Protein AF-0000000081168034 (afdb_homodimer)

pLDDT: mean 77.75, std 20.59, range [21.53, 97.94]

Radius of gyration: 24.47 Å; Cα contacts (8 Å, |Δi|>4): 764; chains: 2; bounding box: 61×68×54 Å

Secondary structure (DSSP, 8-state):
-HHHHHHHHHHHHHHHHHHHHHHHHHHHHTPPPTTTSPPPPBHHHHTS---TTHHHHHHHHHHHHHHHHHHHHHHBTTHHHHHHHHHHHHHHHHHHHHHHHHHBPPPPS-TT------TT--HHHHHHHHHHHHHTTT-GGGT-------SS-HHHHHHHHHHHHHHHHS-TT-HHHHHHHHHHHHHHHHHHHHTTSS-HHHHHHHHHHHHHHHHHHHHHHH-SSTTTS--HHHHHHSHHHHHHHS--TTS--S--S----BTTT--GGGGSTTTGGG--/-HHHHHHHHHHHHHHHHHHHHHHHHHHHHTPPPTTTSPPPPBHHHHTS---TTHHHHHHHHHHHHHHHHHHHHHHBTTHHHHHHHHHHHHHHHHHHHHHHHHHBPPPPS-TT------TT--HHHHHHHHHHHHHTTT-GGGT----S--SS-HHHHHHHHHHHHHHHHS-TT-HHHHHHHHHHHHHHHHHHHHTTSS-HHHHHHHHHHHHHHHHHHHHHHH-TTTTTS--HHHHHH-HHHHHHHS--TTS--S--S----BTTT--GGGGSHHHHTT--

InterPro domains:
  IPR025749 Sphingomyelin synthase-like domain [PF14360] (146-218)
  IPR045221 Sphingomyelin synthase-like [PTHR21290] (2-262)

Sequence (560 aa):
MEAVKLVVSLLYVVFAQLFMCFTAIVVTDRLPNRTKYQPLPDVVLDNTPYIPWGSDTAEICLVTLNFMAIMMAVFHKERSLLLRRFSVLAGNLAFLRSACIFVTSAPVADVNEICIVKPEDSFGYRLLRACRVLVRMGYTSMGSAQCGDYIFSGHTMIMTLCNLFLNEYTHKRMHVIRILGWILNFAGMLFLILGRSHYTVDVILGFYITVAMTNNYHLMARSESVLSKRKIYHYLIFPLMTLFVADNQECRVKDKKVQNNFDIFTNHKEKKCDEKILVCMEAVKLVVSLLYVVFAQLFMCFTAIVVTDRLPNRTKYQPLPDVVLDNTPYIPWGSDTAEICLVTLNFMAIMMAVFHKERSLLLRRFSVLAGNLAFLRSACIFVTSAPVADVNEICIVKPEDSFGYRLLRACRVLVRMGYTSMGSAQCGDYIFSGHTMIMTLCNLFLNEYTHKRMHVIRILGWILNFAGMLFLILGRSHYTVDVILGFYITVAMTNNYHLMARSESVLSKRKIYHYLIFPLMTLFVADNQECRVKDKKVQNNFDIFTNHKEKKCDEKILVC

Foldseek 3Di:
DLVVLLVVLQVLLLVLLLLLLLLLLQLLQVADDCVVAPADDAPDLVPAAADQCLLVLLVVLLVVLVVLLVVLLVFFPPNSVLSSLLSLLNSVLSNVLSVVLNPDFHHQQDPPDDGDHDNPDDPVVSSVLSVVCVVVVVRVVVVNDRTRSAAADPSLLSLLLSLVSCVQQAAPPPVVSNVSSVVSSVSSLVSCVSNRRYGNVRNVRSNVVNVVSSVVLVVCLQDPCVLVDPDCVVCVVPVSSCVSSVPPVPPDDDRSRRNNDGNVPPDPPPPPPVPPPPPD/DLVVLLVVLQVLLLVLLLLLLLLLLQLLQVADDCVVAPADDAPLLVPAAADQCLLVLLVVLLVVLVVLLVVLLVFFPPNSVLSSLLSLLNSLLSNVLSVVLNPDFHHQQDPPDDGDHDNPDDPVVSSVLSVVCVVVVVRVVVVNQRTRSAAADPSLLSLLLSLVSCVQQAAPPPVVSNVSSVVSSVSSLVSCVSNRRYGNVRNVRSNVVNVVSSVVLVVCLQDPCVLVDPPCVVCVVSVRRCVSSNPPVPPDDPPSRRNNDGNVPPDPPPVPPVPPPPPD

Nearest PDB structures (foldseek):
  8ijq-assembly1_A  TM=8.895E-01  e=1.870E-13  Homo sapiens
  6eig-assembly2_B-3  TM=1.629E-01  e=6.355E+00  Chlamydomonas reinhardtii
  8ijq-assembly1_A  TM=9.060E-01  e=1.535E-13  Homo sapiens
  6eig-assembly2_B-3  TM=1.971E-01  e=8.470E+00  Chlamydomonas reinhardtii

Organism: Pinctada imbricata (NCBI:txid66713)

Solvent-accessible surface area (backbone atoms only — not comparable to full-atom values): 29521 Å² total; per-residue (Å²): 112,68,64,59,51,35,50,52,25,49,52,46,21,52,50,23,45,40,50,26,35,34,41,35,51,56,36,25,39,60,53,73,56,63,88,58,35,57,52,61,59,29,57,64,60,74,72,44,74,81,34,87,64,18,45,58,50,16,48,51,31,39,53,51,42,48,49,52,33,50,54,52,40,70,43,29,71,60,30,64,59,52,50,28,54,48,21,47,50,53,16,52,52,25,47,53,35,33,55,29,24,60,32,28,45,44,54,51,57,34,87,84,60,72,64,76,64,58,70,81,56,51,72,67,54,44,48,52,50,14,51,52,32,52,74,54,67,56,37,46,90,73,72,39,44,73,37,30,58,40,47,36,28,61,68,36,29,52,31,43,47,30,35,51,48,40,58,70,53,46,40,87,85,50,52,65,61,39,53,51,34,52,52,36,39,51,49,20,50,51,21,27,36,36,31,28,70,40,53,62,38,18,43,51,47,13,42,48,54,41,49,43,52,52,49,38,51,53,46,53,63,57,33,76,63,57,76,68,56,80,54,61,63,59,40,68,78,30,47,73,49,53,65,64,58,55,52,73,74,72,73,75,83,62,78,68,62,77,73,49,47,35,69,83,66,62,62,86,74,73,67,65,74,67,63,68,78,61,74,118,113,66,64,59,51,34,51,51,24,49,51,46,23,53,50,23,47,40,50,26,33,35,41,36,51,55,36,24,38,60,54,73,56,63,90,59,36,56,51,62,59,29,56,63,60,74,73,44,74,81,35,89,64,17,43,59,50,17,49,52,31,37,52,51,42,48,49,52,35,50,54,53,40,73,42,29,72,59,31,65,58,52,50,30,54,48,21,47,51,54,16,53,51,26,47,52,36,34,55,29,23,60,33,28,45,46,55,51,57,36,87,83,61,72,63,77,64,59,70,81,58,49,71,69,54,45,49,51,50,15,52,52,31,52,75,53,66,57,36,48,91,72,73,39,44,73,38,32,59,40,48,37,27,62,68,39,28,52,32,43,48,30,34,52,49,40,58,69,53,46,39,86,84,49,52,66,61,38,52,50,34,51,51,36,40,52,49,20,50,51,20,27,36,37,32,27,70,41,54,63,38,17,43,52,48,13,42,49,54,41,51,42,52,53,49,39,51,53,47,53,62,58,33,76,64,57,76,69,55,80,53,61,65,61,40,66,76,32,52,72,48,53,64,66,58,56,52,71,75,70,74,76,84,63,79,67,61,77,74,50,47,36,70,83,67,63,62,86,76,72,67,64,72,67,63,68,77,59,75,117

Structure (mmCIF, N/CA/C/O backbone):
data_AF-0000000081168034-model_v1
#
loop_
_entity.id
_entity.type
_entity.pdbx_description
1 polymer 'Sphingomyelin synthase-like domain-containing protein'
#
loop_
_atom_site.group_PDB
_atom_site.id
_atom_site.type_symbol
_atom_site.label_atom_id
_atom_site.label_alt_id
_atom_site.label_comp_id
_atom_site.label_asym_id
_atom_site.la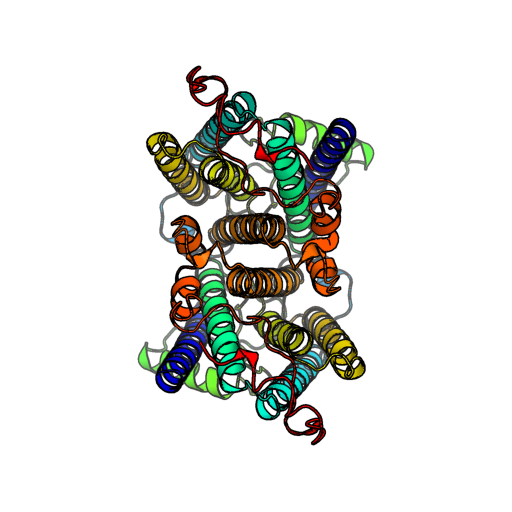bel_entity_id
_atom_site.label_seq_id
_atom_site.pdbx_PDB_ins_code
_atom_site.Cartn_x
_atom_site.Cartn_y
_atom_site.Cartn_z
_atom_site.occupancy
_atom_site.B_iso_or_equiv
_atom_site.auth_seq_id
_atom_site.auth_comp_id
_atom_site.auth_asym_id
_atom_site.auth_atom_id
_atom_site.pdbx_PDB_model_num
ATOM 1 N N . MET A 1 1 ? 18.094 13.625 26.203 1 65.38 1 MET A N 1
ATOM 2 C CA . MET A 1 1 ? 16.812 13.055 25.812 1 65.38 1 MET A CA 1
ATOM 3 C C . MET A 1 1 ? 16.766 12.773 24.312 1 65.38 1 MET A C 1
ATOM 5 O O . MET A 1 1 ? 16.359 11.688 23.891 1 65.38 1 MET A O 1
ATOM 9 N N . GLU A 1 2 ? 17.562 13.57 23.562 1 76.25 2 GLU A N 1
ATOM 10 C CA . GLU A 1 2 ? 17.609 13.391 22.109 1 76.25 2 GLU A CA 1
ATOM 11 C C . GLU A 1 2 ? 18.469 12.203 21.719 1 76.25 2 GLU A C 1
ATOM 13 O O . GLU A 1 2 ? 18.141 11.453 20.812 1 76.25 2 GLU A O 1
ATOM 18 N N . ALA A 1 3 ? 19.484 11.938 22.531 1 82.38 3 ALA A N 1
ATOM 19 C CA . ALA A 1 3 ? 20.391 10.82 22.25 1 82.38 3 ALA A CA 1
ATOM 20 C C . ALA A 1 3 ? 19.703 9.484 22.516 1 82.38 3 ALA A C 1
ATOM 22 O O . ALA A 1 3 ? 19.906 8.523 21.781 1 82.38 3 ALA A O 1
ATOM 23 N N . VAL A 1 4 ? 18.953 9.383 23.562 1 83.38 4 VAL A N 1
ATOM 24 C CA . VAL A 1 4 ? 18.25 8.148 23.891 1 83.38 4 VAL A CA 1
ATOM 25 C C . VAL A 1 4 ? 17.219 7.828 22.812 1 83.38 4 VAL A C 1
ATOM 27 O O . VAL A 1 4 ? 17.094 6.676 22.391 1 83.38 4 VAL A O 1
ATOM 30 N N . LYS A 1 5 ? 16.547 8.852 22.359 1 82.12 5 LYS A N 1
ATOM 31 C CA . LYS A 1 5 ? 15.578 8.656 21.281 1 82.12 5 LYS A CA 1
ATOM 32 C C . LYS A 1 5 ? 16.25 8.156 20.016 1 82.12 5 LYS A C 1
ATOM 34 O O . LYS A 1 5 ? 15.703 7.32 19.297 1 82.12 5 LYS A O 1
ATOM 39 N N . LEU A 1 6 ? 17.391 8.656 19.797 1 85.75 6 LEU A N 1
ATOM 40 C CA . LEU A 1 6 ? 18.141 8.227 18.609 1 85.75 6 LEU A CA 1
ATOM 41 C C . LEU A 1 6 ? 18.562 6.77 18.75 1 85.75 6 LEU A C 1
ATOM 43 O O . LEU A 1 6 ? 18.375 5.98 17.812 1 85.75 6 LEU A O 1
ATOM 47 N N . VAL A 1 7 ? 19.047 6.398 19.922 1 89.44 7 VAL A N 1
ATOM 48 C CA . VAL A 1 7 ? 19.5 5.035 20.141 1 89.44 7 VAL A CA 1
ATOM 49 C C . VAL A 1 7 ? 18.328 4.066 20.031 1 89.44 7 VAL A C 1
ATOM 51 O O . VAL A 1 7 ? 18.438 3.01 19.406 1 89.44 7 VAL A O 1
ATOM 54 N N . VAL A 1 8 ? 17.234 4.402 20.578 1 89.19 8 VAL A N 1
ATOM 55 C CA . VAL A 1 8 ? 16.047 3.551 20.547 1 89.19 8 VAL A CA 1
ATOM 56 C C . VAL A 1 8 ? 15.562 3.395 19.109 1 89.19 8 VAL A C 1
ATOM 58 O O . VAL A 1 8 ? 15.18 2.299 18.688 1 89.19 8 VAL A O 1
ATOM 61 N N . SER A 1 9 ? 15.562 4.484 18.359 1 89.38 9 SER A N 1
ATOM 62 C CA . SER A 1 9 ? 15.133 4.414 16.969 1 89.38 9 SER A CA 1
ATOM 63 C C . SER A 1 9 ? 16.078 3.545 16.141 1 89.38 9 SER A C 1
ATOM 65 O O . SER A 1 9 ? 15.633 2.812 15.25 1 89.38 9 SER A O 1
ATOM 67 N N . LEU A 1 10 ? 17.344 3.592 16.453 1 91.56 10 LEU A N 1
ATOM 68 C CA . LEU A 1 10 ? 18.328 2.777 15.734 1 91.56 10 LEU A CA 1
ATOM 69 C C . LEU A 1 10 ? 18.156 1.301 16.062 1 91.56 10 LEU A C 1
ATOM 71 O O . LEU A 1 10 ? 18.234 0.445 15.188 1 91.56 10 LEU A O 1
ATOM 75 N N . LEU A 1 11 ? 17.906 1.021 17.297 1 92.81 11 LEU A N 1
ATOM 76 C CA . LEU A 1 11 ? 17.641 -0.36 17.688 1 92.81 11 LEU A CA 1
ATOM 77 C C . LEU A 1 11 ? 16.359 -0.878 17.047 1 92.81 11 LEU A C 1
ATOM 79 O O . LEU A 1 11 ? 16.297 -2.041 16.641 1 92.81 11 LEU A O 1
ATOM 83 N N . TYR A 1 12 ? 15.406 -0.035 16.969 1 91.94 12 TYR A N 1
ATOM 84 C CA . TYR A 1 12 ? 14.133 -0.394 16.359 1 91.94 12 TYR A CA 1
ATOM 85 C C . TYR A 1 12 ? 14.328 -0.806 14.906 1 91.94 12 TYR A C 1
ATOM 87 O O . TYR A 1 12 ? 13.836 -1.852 14.477 1 91.94 12 TYR A O 1
ATOM 95 N N . VAL A 1 13 ? 15.047 -0.006 14.164 1 92.69 13 VAL A N 1
ATOM 96 C CA . VAL A 1 13 ? 15.203 -0.288 12.742 1 92.69 13 VAL A CA 1
ATOM 97 C C . VAL A 1 13 ? 16.031 -1.551 12.547 1 92.69 13 VAL A C 1
ATOM 99 O O . VAL A 1 13 ? 15.766 -2.352 11.656 1 92.69 13 VAL A O 1
ATOM 102 N N . VAL A 1 14 ? 17.047 -1.741 13.352 1 93.31 14 VAL A N 1
ATOM 103 C CA . VAL A 1 14 ? 17.875 -2.938 13.242 1 93.31 14 VAL A CA 1
ATOM 104 C C . VAL A 1 14 ? 17.031 -4.176 13.547 1 93.31 14 VAL A C 1
ATOM 106 O O . VAL A 1 14 ? 17.094 -5.172 12.82 1 93.31 14 VAL A O 1
ATOM 109 N N . PHE A 1 15 ? 16.234 -4.105 14.555 1 94.31 15 PHE A N 1
ATOM 110 C CA . PHE A 1 15 ? 15.367 -5.219 14.898 1 94.31 15 PHE A CA 1
ATOM 111 C C . PHE A 1 15 ? 14.367 -5.496 13.789 1 94.31 15 PHE A C 1
ATOM 113 O O . PHE A 1 15 ? 14.164 -6.648 13.398 1 94.31 15 PHE A O 1
ATOM 120 N N . ALA A 1 16 ? 13.766 -4.445 13.32 1 93.81 16 ALA A N 1
ATOM 121 C CA . ALA A 1 16 ? 12.766 -4.586 12.266 1 93.81 16 ALA A CA 1
ATOM 122 C C . ALA A 1 16 ? 13.383 -5.18 11.008 1 93.81 16 ALA A C 1
ATOM 124 O O . ALA A 1 16 ? 12.781 -6.043 10.359 1 93.81 16 ALA A O 1
ATOM 125 N N . GLN A 1 17 ? 14.57 -4.703 10.68 1 94 17 GLN A N 1
ATOM 126 C CA . GLN A 1 17 ? 15.25 -5.215 9.492 1 94 17 GLN A CA 1
ATOM 127 C C . GLN A 1 17 ? 15.656 -6.676 9.68 1 94 17 GLN A C 1
ATOM 129 O O . GLN A 1 17 ? 15.555 -7.477 8.742 1 94 17 GLN A O 1
ATOM 134 N N . LEU A 1 18 ? 16.125 -6.973 10.797 1 94 18 LEU A N 1
ATOM 135 C CA . LEU A 1 18 ? 16.453 -8.359 11.094 1 94 18 LEU A CA 1
ATOM 136 C C . LEU A 1 18 ? 15.219 -9.25 11.023 1 94 18 LEU A C 1
ATOM 138 O O . LEU A 1 18 ? 15.273 -10.359 10.492 1 94 18 LEU A O 1
ATOM 142 N N . PHE A 1 19 ? 14.18 -8.797 11.578 1 94.12 19 PHE A N 1
ATOM 143 C CA . PHE A 1 19 ? 12.914 -9.523 11.523 1 94.12 19 PHE A CA 1
ATOM 144 C C . PHE A 1 19 ? 12.484 -9.75 10.078 1 94.12 19 PHE A C 1
ATOM 146 O O . PHE A 1 19 ? 12.016 -10.836 9.734 1 94.12 19 PHE A O 1
ATOM 153 N N . MET A 1 20 ? 12.648 -8.789 9.305 1 93.75 20 MET A N 1
ATOM 154 C CA . MET A 1 20 ? 12.297 -8.906 7.895 1 93.75 20 MET A CA 1
ATOM 155 C C . MET A 1 20 ? 13.188 -9.922 7.191 1 93.75 20 MET A C 1
ATOM 157 O O . MET A 1 20 ? 12.711 -10.727 6.395 1 93.75 20 MET A O 1
ATOM 161 N N . CYS A 1 21 ? 14.5 -9.867 7.453 1 91.94 21 CYS A N 1
ATOM 162 C CA . CYS A 1 21 ? 15.406 -10.852 6.879 1 91.94 21 CYS A CA 1
ATOM 163 C C . CYS A 1 21 ? 15.039 -12.258 7.332 1 91.94 21 CYS A C 1
ATOM 165 O O . CYS A 1 21 ? 15.062 -13.203 6.535 1 91.94 21 CYS A O 1
ATOM 167 N N . PHE A 1 22 ? 14.742 -12.383 8.562 1 92.5 22 PHE A N 1
ATOM 168 C CA . PHE A 1 22 ? 14.328 -13.68 9.094 1 92.5 22 PHE A CA 1
ATOM 169 C C . PHE A 1 22 ? 13.07 -14.18 8.398 1 92.5 22 PHE A C 1
ATOM 171 O O . PHE A 1 22 ? 13 -15.344 7.996 1 92.5 22 PHE A O 1
ATOM 178 N N . THR A 1 23 ? 12.141 -13.32 8.289 1 92.69 23 THR A N 1
ATOM 179 C CA . THR A 1 23 ? 10.898 -13.672 7.613 1 92.69 23 THR A CA 1
ATOM 180 C C . THR A 1 23 ? 11.164 -14.086 6.168 1 92.69 23 THR A C 1
ATOM 182 O O . THR A 1 23 ? 10.578 -15.039 5.668 1 92.69 23 THR A O 1
ATOM 185 N N . ALA A 1 24 ? 12 -13.367 5.508 1 90.19 24 ALA A N 1
ATOM 186 C CA . ALA A 1 24 ? 12.336 -13.688 4.121 1 90.19 24 ALA A CA 1
ATOM 187 C C . ALA A 1 24 ? 12.945 -15.086 4.012 1 90.19 24 ALA A C 1
ATOM 189 O O . ALA A 1 24 ? 12.664 -15.812 3.061 1 90.19 24 ALA A O 1
ATOM 190 N N . ILE A 1 25 ? 13.758 -15.438 4.953 1 89.44 25 ILE A N 1
ATOM 191 C CA . ILE A 1 25 ? 14.367 -16.766 4.965 1 89.44 25 ILE A CA 1
ATOM 192 C C . ILE A 1 25 ? 13.297 -17.828 5.168 1 89.44 25 ILE A C 1
ATOM 194 O O . ILE A 1 25 ? 13.289 -18.844 4.48 1 89.44 25 ILE A O 1
ATOM 198 N N . VAL A 1 26 ? 12.445 -17.562 6.105 1 89.88 26 VAL A N 1
ATOM 199 C CA . VAL A 1 26 ? 11.367 -18.5 6.391 1 89.88 26 VAL A CA 1
ATOM 200 C C . VAL A 1 26 ? 10.516 -18.703 5.141 1 89.88 26 VAL A C 1
ATOM 202 O O . VAL A 1 26 ? 10.148 -19.828 4.801 1 89.88 26 VAL A O 1
ATOM 205 N N . VAL A 1 27 ? 10.234 -17.656 4.469 1 89 27 VAL A N 1
ATOM 206 C CA . VAL A 1 27 ? 9.391 -17.703 3.283 1 89 27 VAL A CA 1
ATOM 207 C C . VAL A 1 27 ? 10.125 -18.406 2.148 1 89 27 VAL A C 1
ATOM 209 O O . VAL A 1 27 ? 9.523 -19.172 1.387 1 89 27 VAL A O 1
ATOM 212 N N . THR A 1 28 ? 11.383 -18.156 2.033 1 86.75 28 THR A N 1
ATOM 213 C CA . THR A 1 28 ? 12.188 -18.844 1.028 1 86.75 28 THR A CA 1
ATOM 214 C C . THR A 1 28 ? 12.18 -20.344 1.271 1 86.75 28 THR A C 1
ATOM 216 O O . THR A 1 28 ? 12.086 -21.141 0.326 1 86.75 28 THR A O 1
ATOM 219 N N . ASP A 1 29 ? 12.203 -20.734 2.467 1 87.19 29 ASP A N 1
ATOM 220 C CA . ASP A 1 29 ? 12.234 -22.141 2.83 1 87.19 29 ASP A CA 1
ATOM 221 C C . ASP A 1 29 ? 10.875 -22.797 2.586 1 87.19 29 ASP A C 1
ATOM 223 O O . ASP A 1 29 ? 10.781 -24.031 2.5 1 87.19 29 ASP A O 1
ATOM 227 N N . ARG A 1 30 ? 9.867 -21.984 2.404 1 83.88 30 ARG A N 1
ATOM 228 C CA . ARG A 1 30 ? 8.531 -22.516 2.152 1 83.88 30 ARG A CA 1
ATOM 229 C C . ARG A 1 30 ? 8.125 -22.297 0.698 1 83.88 30 ARG A C 1
ATOM 231 O O . ARG A 1 30 ? 6.941 -22.375 0.359 1 83.88 30 ARG A O 1
ATOM 238 N N . LEU A 1 31 ? 9 -22 -0.136 1 82 31 LEU A N 1
ATOM 239 C CA . LEU A 1 31 ? 8.703 -21.688 -1.531 1 82 31 LEU A CA 1
ATOM 240 C C . LEU A 1 31 ? 7.965 -22.859 -2.195 1 82 31 LEU A C 1
ATOM 242 O O . LEU A 1 31 ? 8.305 -24.016 -1.969 1 82 31 LEU A O 1
ATOM 246 N N . PRO A 1 32 ? 6.891 -22.375 -2.875 1 73.25 32 PRO A N 1
ATOM 247 C CA . PRO A 1 32 ? 6.215 -23.438 -3.621 1 73.25 32 PRO A CA 1
ATOM 248 C C . PRO A 1 32 ? 7.105 -24.062 -4.691 1 73.25 32 PRO A C 1
ATOM 250 O O . PRO A 1 32 ? 8.039 -23.422 -5.172 1 73.25 32 PRO A O 1
ATOM 253 N N . ASN A 1 33 ? 6.852 -25.297 -4.941 1 75.06 33 ASN A N 1
ATOM 254 C CA . ASN A 1 33 ? 7.578 -26.031 -5.98 1 75.06 33 ASN A CA 1
ATOM 255 C C . ASN A 1 33 ? 7.504 -25.312 -7.324 1 75.06 33 ASN A C 1
ATOM 257 O O . ASN A 1 33 ? 6.414 -25.078 -7.855 1 75.06 33 ASN A O 1
ATOM 261 N N . ARG A 1 34 ? 8.617 -24.953 -7.902 1 73.62 34 ARG A N 1
ATOM 262 C CA . ARG A 1 34 ? 8.719 -24.156 -9.125 1 73.62 34 ARG A CA 1
ATOM 263 C C . ARG A 1 34 ? 8.133 -24.906 -10.312 1 73.62 34 ARG A C 1
ATOM 265 O O . ARG A 1 34 ? 7.742 -24.297 -11.312 1 73.62 34 ARG A O 1
ATOM 272 N N . THR A 1 35 ? 8.117 -26.172 -10.172 1 71.19 35 THR A N 1
ATOM 273 C CA . THR A 1 35 ? 7.547 -26.969 -11.25 1 71.19 35 THR A CA 1
ATOM 274 C C . THR A 1 35 ? 6.023 -26.891 -11.234 1 71.19 35 THR A C 1
ATOM 276 O O . THR A 1 35 ? 5.383 -26.906 -12.289 1 71.19 35 THR A O 1
ATOM 279 N N . LYS A 1 36 ? 5.48 -26.672 -10.023 1 71 36 LYS A N 1
ATOM 280 C CA . LYS A 1 36 ? 4.031 -26.609 -9.867 1 71 36 LYS A CA 1
ATOM 281 C C . LYS A 1 36 ? 3.521 -25.172 -10.008 1 71 36 LYS A C 1
ATOM 283 O O . LYS A 1 36 ? 2.416 -24.953 -10.5 1 71 36 LYS A O 1
ATOM 288 N N . TYR A 1 37 ? 4.41 -24.312 -9.602 1 73.94 37 TYR A N 1
ATOM 289 C CA . TYR A 1 37 ? 4.004 -22.906 -9.617 1 73.94 37 TYR A CA 1
ATOM 290 C C . TYR A 1 37 ? 4.867 -22.094 -10.578 1 73.94 37 TYR A C 1
ATOM 292 O O . TYR A 1 37 ? 5.992 -21.719 -10.242 1 73.94 37 TYR A O 1
ATOM 300 N N . GLN A 1 38 ? 4.293 -21.859 -11.711 1 79.12 38 GLN A N 1
ATOM 301 C CA . GLN A 1 38 ? 4.965 -21.031 -12.711 1 79.12 38 GLN A CA 1
ATOM 302 C C . GLN A 1 38 ? 4.883 -19.562 -12.352 1 79.12 38 GLN A C 1
ATOM 304 O O . GLN A 1 38 ? 4.047 -19.156 -11.531 1 79.12 38 GLN A O 1
ATOM 309 N N . PRO A 1 39 ? 5.852 -18.812 -12.945 1 83.88 39 PRO A N 1
ATOM 310 C CA . PRO A 1 39 ? 5.758 -17.375 -12.695 1 83.88 39 PRO A CA 1
ATOM 311 C C . PRO A 1 39 ? 4.395 -16.797 -13.078 1 83.88 39 PRO A C 1
ATOM 313 O O . PRO A 1 39 ? 3.789 -17.234 -14.062 1 83.88 39 PRO A O 1
ATOM 316 N N . LEU A 1 40 ? 3.934 -15.922 -12.266 1 86.12 40 LEU A N 1
ATOM 317 C CA . LEU A 1 40 ? 2.643 -15.281 -12.508 1 86.12 40 LEU A CA 1
ATOM 318 C C . LEU A 1 40 ? 2.67 -14.461 -13.789 1 86.12 40 LEU A C 1
ATOM 320 O O . LEU A 1 40 ? 3.693 -13.867 -14.133 1 86.12 40 LEU A O 1
ATOM 324 N N . PRO A 1 41 ? 1.569 -14.531 -14.477 1 87.69 41 PRO A N 1
ATOM 325 C CA . PRO A 1 41 ? 1.492 -13.641 -15.641 1 87.69 41 PRO A CA 1
ATOM 326 C C . PRO A 1 41 ? 1.643 -12.164 -15.258 1 87.69 41 PRO A C 1
ATOM 328 O O . PRO A 1 41 ? 1.006 -11.703 -14.312 1 87.69 41 PRO A O 1
ATOM 331 N N . ASP A 1 42 ? 2.512 -11.477 -15.93 1 91.69 42 ASP A N 1
ATOM 332 C CA . ASP A 1 42 ? 2.816 -10.07 -15.727 1 91.69 42 ASP A CA 1
ATOM 333 C C . ASP A 1 42 ? 2.941 -9.336 -17.062 1 91.69 42 ASP A C 1
ATOM 335 O O . ASP A 1 42 ? 3.721 -9.734 -17.922 1 91.69 42 ASP A O 1
ATOM 339 N N . VAL A 1 43 ? 2.211 -8.281 -17.188 1 93.19 43 VAL A N 1
ATOM 340 C CA . VAL A 1 43 ? 2.086 -7.578 -18.453 1 93.19 43 VAL A CA 1
ATOM 341 C C . VAL A 1 43 ? 3.451 -7.055 -18.891 1 93.19 43 VAL A C 1
ATOM 343 O O . VAL A 1 43 ? 3.814 -7.156 -20.062 1 93.19 43 VAL A O 1
ATOM 346 N N . VAL A 1 44 ? 4.238 -6.539 -17.984 1 93.25 44 VAL A N 1
ATOM 347 C CA . VAL A 1 44 ? 5.531 -5.957 -18.344 1 93.25 44 VAL A CA 1
ATOM 348 C C . VAL A 1 44 ? 6.551 -7.07 -18.562 1 93.25 44 VAL A C 1
ATOM 350 O O . VAL A 1 44 ? 7.289 -7.055 -19.562 1 93.25 44 VAL A O 1
ATOM 353 N N . LEU A 1 45 ? 6.555 -8.039 -17.719 1 91.5 45 LEU A N 1
ATOM 354 C CA . LEU A 1 45 ? 7.492 -9.148 -17.844 1 91.5 45 LEU A CA 1
ATOM 355 C C . LEU A 1 45 ? 7.234 -9.922 -19.141 1 91.5 45 LEU A C 1
ATOM 357 O O . LEU A 1 45 ? 8.18 -10.32 -19.828 1 91.5 45 LEU A O 1
ATOM 361 N N . ASP A 1 46 ? 6.016 -10.109 -19.453 1 91.88 46 ASP A N 1
ATOM 362 C CA . ASP A 1 46 ? 5.633 -10.93 -20.594 1 91.88 46 ASP A CA 1
ATOM 363 C C . ASP A 1 46 ? 5.875 -10.188 -21.906 1 91.88 46 ASP A C 1
ATOM 365 O O . ASP A 1 46 ? 5.988 -10.805 -22.969 1 91.88 46 ASP A O 1
ATOM 369 N N . ASN A 1 47 ? 5.973 -8.859 -21.875 1 94.5 47 ASN A N 1
ATOM 370 C CA . ASN A 1 47 ? 6.082 -8.086 -23.109 1 94.5 47 ASN A CA 1
ATOM 371 C C . ASN A 1 47 ? 7.445 -7.418 -23.234 1 94.5 47 ASN A C 1
ATOM 373 O O . ASN A 1 47 ? 7.637 -6.543 -24.078 1 94.5 47 ASN A O 1
ATOM 377 N N . THR A 1 48 ? 8.375 -7.773 -22.359 1 93.5 48 THR A N 1
ATOM 378 C CA . THR A 1 48 ? 9.727 -7.23 -22.438 1 93.5 48 THR A CA 1
ATOM 379 C C . THR A 1 48 ? 10.758 -8.352 -22.375 1 93.5 48 THR A C 1
ATOM 381 O O . THR A 1 48 ? 10.516 -9.391 -21.766 1 93.5 48 THR A O 1
ATOM 384 N N . PRO A 1 49 ? 11.883 -8.094 -23.094 1 93.06 49 PRO A N 1
ATOM 385 C CA . PRO A 1 49 ? 12.938 -9.109 -23.031 1 93.06 49 PRO A CA 1
ATOM 386 C C . PRO A 1 49 ? 13.617 -9.172 -21.672 1 93.06 49 PRO A C 1
ATOM 388 O O . PRO A 1 49 ? 13.695 -8.164 -20.969 1 93.06 49 PRO A O 1
ATOM 391 N N . TYR A 1 50 ? 14.023 -10.367 -21.312 1 91.81 50 TYR A N 1
ATOM 392 C CA . TYR A 1 50 ? 14.781 -10.578 -20.094 1 91.81 50 TYR A CA 1
ATOM 393 C C . TYR A 1 50 ? 16.172 -9.969 -20.188 1 91.81 50 TYR A C 1
ATOM 395 O O . TYR A 1 50 ? 16.875 -10.195 -21.172 1 91.81 50 TYR A O 1
ATOM 403 N N . ILE A 1 51 ? 16.594 -9.141 -19.297 1 92.75 51 ILE A N 1
ATOM 404 C CA . ILE A 1 51 ? 17.922 -8.539 -19.219 1 92.75 51 ILE A CA 1
ATOM 405 C C . ILE A 1 51 ? 18.672 -9.141 -18.031 1 92.75 51 ILE A C 1
ATOM 407 O O . ILE A 1 51 ? 18.469 -8.734 -16.891 1 92.75 51 ILE A O 1
ATOM 411 N N . PRO A 1 52 ? 19.594 -10.008 -18.25 1 89.06 52 PRO A N 1
ATOM 412 C CA . PRO A 1 52 ? 20.266 -10.742 -17.172 1 89.06 52 PRO A CA 1
ATOM 413 C C . PRO A 1 52 ? 21.031 -9.82 -16.219 1 89.06 52 PRO A C 1
ATOM 415 O O . PRO A 1 52 ? 21.172 -10.141 -15.039 1 89.06 52 PRO A O 1
ATOM 418 N N . TRP A 1 53 ? 21.516 -8.672 -16.75 1 90.81 53 TRP A N 1
ATOM 419 C CA . TRP A 1 53 ? 22.281 -7.766 -15.898 1 90.81 53 TRP A CA 1
ATOM 420 C C . TRP A 1 53 ? 21.375 -6.715 -15.273 1 90.81 53 TRP A C 1
ATOM 422 O O . TRP A 1 53 ? 21.859 -5.754 -14.664 1 90.81 53 TRP A O 1
ATOM 432 N N . GLY A 1 54 ? 20.078 -6.867 -15.383 1 92 54 GLY A N 1
ATOM 433 C CA . GLY A 1 54 ? 19.109 -5.914 -14.859 1 92 54 GLY A CA 1
ATOM 434 C C . GLY A 1 54 ? 19.125 -5.836 -13.344 1 92 54 GLY A C 1
ATOM 435 O O . GLY A 1 54 ? 19.172 -4.742 -12.773 1 92 54 GLY A O 1
ATOM 436 N N . SER A 1 55 ? 19.141 -6.965 -12.719 1 88.19 55 SER A N 1
ATOM 437 C CA . SER A 1 55 ? 19.125 -7.012 -11.258 1 88.19 55 SER A CA 1
ATOM 438 C C . SER A 1 55 ? 20.375 -6.367 -10.68 1 88.19 55 SER A C 1
ATOM 440 O O . SER A 1 55 ? 20.312 -5.637 -9.688 1 88.19 55 SER A O 1
ATOM 442 N N . ASP A 1 56 ? 21.5 -6.621 -11.32 1 89.56 56 ASP A N 1
ATOM 443 C CA . ASP A 1 56 ? 22.75 -6.035 -10.867 1 89.56 56 ASP A CA 1
ATOM 444 C C . ASP A 1 56 ? 22.719 -4.512 -11.008 1 89.56 56 ASP A C 1
ATOM 446 O O . ASP A 1 56 ? 23.203 -3.795 -10.125 1 89.56 56 ASP A O 1
ATOM 450 N N . THR A 1 57 ? 22.25 -4.07 -12.07 1 94 57 THR A N 1
ATOM 451 C CA . THR A 1 57 ? 22.156 -2.637 -12.305 1 94 57 THR A CA 1
ATOM 452 C C . THR A 1 57 ? 21.219 -1.981 -11.289 1 94 57 THR A C 1
ATOM 454 O O . THR A 1 57 ? 21.5 -0.888 -10.797 1 94 57 THR A O 1
ATOM 457 N N . ALA A 1 58 ? 20.109 -2.648 -11 1 93.75 58 ALA A N 1
ATOM 458 C CA . ALA A 1 58 ? 19.203 -2.137 -9.984 1 93.75 58 ALA A CA 1
ATOM 459 C C . ALA A 1 58 ? 19.906 -2.006 -8.633 1 93.75 58 ALA A C 1
ATOM 461 O O . ALA A 1 58 ? 19.703 -1.026 -7.914 1 93.75 58 ALA A O 1
ATOM 462 N N . GLU A 1 59 ? 20.75 -2.906 -8.297 1 92.06 59 GLU A N 1
ATOM 463 C CA . GLU A 1 59 ? 21.484 -2.871 -7.039 1 92.06 59 GLU A CA 1
ATOM 464 C C . GLU A 1 59 ? 22.5 -1.728 -7.02 1 92.06 59 GLU A C 1
ATOM 466 O O . GLU A 1 59 ? 22.719 -1.107 -5.98 1 92.06 59 GLU A O 1
ATOM 471 N N . ILE A 1 60 ? 23.094 -1.494 -8.156 1 94.69 60 ILE A N 1
ATOM 472 C CA . ILE A 1 60 ? 24.016 -0.361 -8.258 1 94.69 60 ILE A CA 1
ATOM 473 C C . ILE A 1 60 ? 23.25 0.939 -8 1 94.69 60 ILE A C 1
ATOM 475 O O . ILE A 1 60 ? 23.734 1.822 -7.297 1 94.69 60 ILE A O 1
ATOM 479 N N . CYS A 1 61 ? 22.062 1.03 -8.617 1 96.12 61 CYS A N 1
ATOM 480 C CA . CYS A 1 61 ? 21.219 2.199 -8.367 1 96.12 61 CYS A CA 1
ATOM 481 C C . CYS A 1 61 ? 20.891 2.33 -6.883 1 96.12 61 CYS A C 1
ATOM 483 O O . CYS A 1 61 ? 20.969 3.422 -6.32 1 96.12 61 CYS A O 1
ATOM 485 N N . LEU A 1 62 ? 20.578 1.251 -6.27 1 95 62 LEU A N 1
ATOM 486 C CA . LEU A 1 62 ? 20.234 1.212 -4.855 1 95 62 LEU A CA 1
ATOM 487 C C . LEU A 1 62 ? 21.406 1.659 -3.988 1 95 62 LEU A C 1
ATOM 489 O O . LEU A 1 62 ? 21.234 2.51 -3.111 1 95 62 LEU A O 1
ATOM 493 N N . VAL A 1 63 ? 22.594 1.139 -4.211 1 93.94 63 VAL A N 1
ATOM 494 C CA . VAL A 1 63 ? 23.781 1.465 -3.424 1 93.94 63 VAL A CA 1
ATOM 495 C C . VAL A 1 63 ? 24.125 2.939 -3.607 1 93.94 63 VAL A C 1
ATOM 497 O O . VAL A 1 63 ? 24.484 3.623 -2.646 1 93.94 63 VAL A O 1
ATOM 500 N N . THR A 1 64 ? 24.031 3.375 -4.805 1 96.75 64 THR A N 1
ATOM 501 C CA . THR A 1 64 ? 24.344 4.77 -5.098 1 96.75 64 THR A CA 1
ATOM 502 C C . THR A 1 64 ? 23.391 5.703 -4.367 1 96.75 64 THR A C 1
ATOM 504 O O . THR A 1 64 ? 23.812 6.676 -3.74 1 96.75 64 THR A O 1
ATOM 507 N N . LEU A 1 65 ? 22.109 5.383 -4.434 1 96.62 65 LEU A N 1
ATOM 508 C CA . LEU A 1 65 ? 21.109 6.191 -3.75 1 96.62 65 LEU A CA 1
ATOM 509 C C . LEU A 1 65 ? 21.328 6.176 -2.242 1 96.62 65 LEU A C 1
ATOM 511 O O . LEU A 1 65 ? 21.203 7.211 -1.581 1 96.62 65 LEU A O 1
ATOM 515 N N . ASN A 1 66 ? 21.594 5.012 -1.729 1 94.75 66 ASN A N 1
ATOM 516 C CA . ASN A 1 66 ? 21.891 4.898 -0.306 1 94.75 66 ASN A CA 1
ATOM 517 C C . ASN A 1 66 ? 23.094 5.762 0.086 1 94.75 66 ASN A C 1
ATOM 519 O O . ASN A 1 66 ? 23.062 6.445 1.11 1 94.75 66 ASN A O 1
ATOM 523 N N . PHE A 1 67 ? 24.078 5.715 -0.736 1 95.5 67 PHE A N 1
ATOM 524 C CA . PHE A 1 67 ? 25.281 6.508 -0.482 1 95.5 67 PHE A CA 1
ATOM 525 C C . PHE A 1 67 ? 24.953 7.996 -0.472 1 95.5 67 PHE A C 1
ATOM 527 O O . PHE A 1 67 ? 25.391 8.727 0.42 1 95.5 67 PHE A O 1
ATOM 534 N N . MET A 1 68 ? 24.219 8.438 -1.4 1 95.5 68 MET A N 1
ATOM 535 C CA . MET A 1 68 ? 23.812 9.844 -1.487 1 95.5 68 MET A CA 1
ATOM 536 C C . MET A 1 68 ? 23.016 10.258 -0.256 1 95.5 68 MET A C 1
ATOM 538 O O . MET A 1 68 ? 23.234 11.336 0.297 1 95.5 68 MET A O 1
ATOM 542 N N . ALA A 1 69 ? 22.094 9.43 0.135 1 94.44 69 ALA A N 1
ATOM 543 C CA . ALA A 1 69 ? 21.266 9.734 1.299 1 94.44 69 ALA A CA 1
ATOM 544 C C . ALA A 1 69 ? 22.109 9.812 2.568 1 94.44 69 ALA A C 1
ATOM 546 O O . ALA A 1 69 ? 21.906 10.695 3.404 1 94.44 69 ALA A O 1
ATOM 547 N N . ILE A 1 70 ? 23.094 8.883 2.717 1 92.94 70 ILE A N 1
ATOM 548 C CA . ILE A 1 70 ? 23.969 8.875 3.887 1 92.94 70 ILE A CA 1
ATOM 549 C C . ILE A 1 70 ? 24.828 10.141 3.906 1 92.94 70 ILE A C 1
ATOM 551 O O . ILE A 1 70 ? 24.969 10.781 4.949 1 92.94 70 ILE A O 1
ATOM 555 N N . MET A 1 71 ? 25.359 10.531 2.816 1 91.88 71 MET A N 1
ATOM 556 C CA . MET A 1 71 ? 26.172 11.734 2.719 1 91.88 71 MET A CA 1
ATOM 557 C C . MET A 1 71 ? 25.359 12.977 3.082 1 91.88 71 MET A C 1
ATOM 559 O O . MET A 1 71 ? 25.844 13.852 3.801 1 91.88 71 MET A O 1
ATOM 563 N N . MET A 1 72 ? 24.156 13.016 2.561 1 90 72 MET A N 1
ATOM 564 C CA . MET A 1 72 ? 23.266 14.133 2.889 1 90 72 MET A CA 1
ATOM 565 C C . MET A 1 72 ? 22.984 14.18 4.387 1 90 72 MET A C 1
ATOM 567 O O . MET A 1 72 ? 23.047 15.25 5 1 90 72 MET A O 1
ATOM 571 N N . ALA A 1 73 ? 22.781 13.086 4.984 1 88.38 73 ALA A N 1
ATOM 572 C CA . ALA A 1 73 ? 22.469 13.016 6.41 1 88.38 73 ALA A CA 1
ATOM 573 C C . ALA A 1 73 ? 23.672 13.43 7.254 1 88.38 73 ALA A C 1
ATOM 575 O O . ALA A 1 73 ? 23.516 14.133 8.258 1 88.38 73 ALA A O 1
ATOM 576 N N . VAL A 1 74 ? 24.844 13.039 6.887 1 87.56 74 VAL A N 1
ATOM 577 C CA . VAL A 1 74 ? 26.062 13.305 7.652 1 87.56 74 VAL A CA 1
ATOM 578 C C . VAL A 1 74 ? 26.344 14.805 7.66 1 87.56 74 VAL A C 1
ATOM 580 O O . VAL A 1 74 ? 26.766 15.352 8.68 1 87.56 74 VAL A O 1
ATOM 583 N N . PHE A 1 75 ? 26.016 15.5 6.648 1 86.88 75 PHE A N 1
ATOM 584 C CA . PHE A 1 75 ? 26.375 16.906 6.527 1 86.88 75 PHE A CA 1
ATOM 585 C C . PHE A 1 75 ? 25.203 17.797 6.922 1 86.88 75 PHE A C 1
ATOM 587 O O . PHE A 1 75 ? 25.328 19.031 6.949 1 86.88 75 PHE A O 1
ATOM 594 N N . HIS A 1 76 ? 24.094 17.234 7.195 1 85.44 76 HIS A N 1
ATOM 595 C CA . HIS A 1 76 ? 22.938 18.016 7.621 1 85.44 76 HIS A CA 1
ATOM 596 C C . HIS A 1 76 ? 23.062 18.453 9.078 1 85.44 76 HIS A C 1
ATOM 598 O O . HIS A 1 76 ? 23.516 17.672 9.922 1 85.44 76 HIS A O 1
ATOM 604 N N . LYS A 1 77 ? 22.672 19.625 9.469 1 80.44 77 LYS A N 1
ATOM 605 C CA . LYS A 1 77 ? 22.797 20.172 10.82 1 80.44 77 LYS A CA 1
ATOM 606 C C . LYS A 1 77 ? 21.953 19.359 11.805 1 80.44 77 LYS A C 1
ATOM 608 O O . LYS A 1 77 ? 22.344 19.172 12.961 1 80.44 77 LYS A O 1
ATOM 613 N N . GLU A 1 78 ? 20.828 18.922 11.367 1 85.12 78 GLU A N 1
ATOM 614 C CA . GLU A 1 78 ? 19.938 18.125 12.195 1 85.12 78 GLU A CA 1
ATOM 615 C C . GLU A 1 78 ? 20.047 16.641 11.867 1 85.12 78 GLU A C 1
ATOM 617 O O . GLU A 1 78 ? 19.047 15.945 11.703 1 85.12 78 GLU A O 1
ATOM 622 N N . ARG A 1 79 ? 21.25 16.156 11.82 1 85.88 79 ARG A N 1
ATOM 623 C CA . ARG A 1 79 ? 21.516 14.797 11.375 1 85.88 79 ARG A CA 1
ATOM 624 C C . ARG A 1 79 ? 20.891 13.773 12.32 1 85.88 79 ARG A C 1
ATOM 626 O O . ARG A 1 79 ? 20.391 12.727 11.883 1 85.88 79 ARG A O 1
ATOM 633 N N . SER A 1 80 ? 20.844 14.039 13.594 1 84.19 80 SER A N 1
ATOM 634 C CA . SER A 1 80 ? 20.266 13.102 14.555 1 84.19 80 SER A CA 1
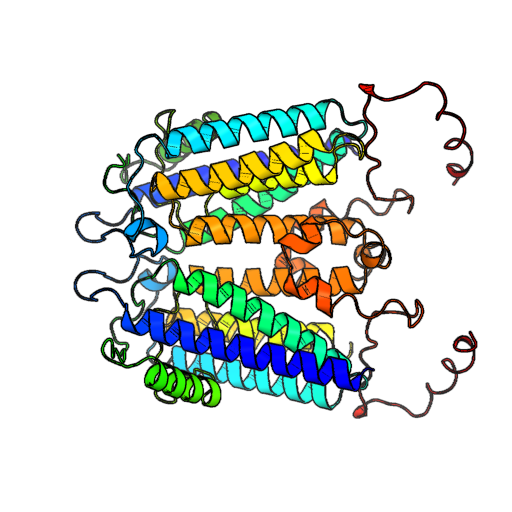ATOM 635 C C . SER A 1 80 ? 18.766 12.953 14.344 1 84.19 80 SER A C 1
ATOM 637 O O . SER A 1 80 ? 18.219 11.844 14.438 1 84.19 80 SER A O 1
ATOM 639 N N . LEU A 1 81 ? 18.094 13.992 14.008 1 84.06 81 LEU A N 1
ATOM 640 C CA . LEU A 1 81 ? 16.656 13.961 13.734 1 84.06 81 LEU A CA 1
ATOM 641 C C . LEU A 1 81 ? 16.375 13.203 12.453 1 84.06 81 LEU A C 1
ATOM 643 O O . LEU A 1 81 ? 15.414 12.422 12.391 1 84.06 81 LEU A O 1
ATOM 647 N N . LEU A 1 82 ? 17.188 13.453 11.453 1 86.94 82 LEU A N 1
ATOM 648 C CA . LEU A 1 82 ? 17.016 12.766 10.18 1 86.94 82 LEU A CA 1
ATOM 649 C C . LEU A 1 82 ? 17.172 11.258 10.344 1 86.94 82 LEU A C 1
ATOM 651 O O . LEU A 1 82 ? 16.391 10.484 9.789 1 86.94 82 LEU A O 1
ATOM 655 N N . LEU A 1 83 ? 18.141 10.922 11.156 1 89.56 83 LEU A N 1
ATOM 656 C CA . LEU A 1 83 ? 18.406 9.5 11.367 1 89.56 83 LEU A CA 1
ATOM 657 C C . LEU A 1 83 ? 17.266 8.852 12.148 1 89.56 83 LEU A C 1
ATOM 659 O O . LEU A 1 83 ? 16.906 7.699 11.883 1 89.56 83 LEU A O 1
ATOM 663 N N . ARG A 1 84 ? 16.719 9.555 13.031 1 87.56 84 ARG A N 1
ATOM 664 C CA . ARG A 1 84 ? 15.594 9.039 13.789 1 87.56 84 ARG A CA 1
ATOM 665 C C . ARG A 1 84 ? 14.383 8.812 12.891 1 87.56 84 ARG A C 1
ATOM 667 O O . ARG A 1 84 ? 13.75 7.754 12.945 1 87.56 84 ARG A O 1
ATOM 674 N N . ARG A 1 85 ? 14.102 9.781 12.039 1 86.69 85 ARG A N 1
ATOM 675 C CA . ARG A 1 85 ? 12.969 9.672 11.125 1 86.69 85 ARG A CA 1
ATOM 676 C C . ARG A 1 85 ? 13.156 8.531 10.141 1 86.69 85 ARG A C 1
ATOM 678 O O . ARG A 1 85 ? 12.227 7.77 9.875 1 86.69 85 ARG A O 1
ATOM 685 N N . PHE A 1 86 ? 14.359 8.461 9.664 1 91.88 86 PHE A N 1
ATOM 686 C CA . PHE A 1 86 ? 14.672 7.391 8.719 1 91.88 86 PHE A CA 1
ATOM 687 C C . PHE A 1 86 ? 14.5 6.023 9.375 1 91.88 86 PHE A C 1
ATOM 689 O O . PHE A 1 86 ? 13.93 5.109 8.781 1 91.88 86 PHE A O 1
ATOM 696 N N . SER A 1 87 ? 14.992 5.906 10.617 1 91.75 87 SER A N 1
ATOM 697 C CA . SER A 1 87 ? 14.953 4.641 11.336 1 91.75 87 SER A CA 1
ATOM 698 C C . SER A 1 87 ? 13.516 4.203 11.609 1 91.75 87 SER A C 1
ATOM 700 O O . SER A 1 87 ? 13.172 3.035 11.43 1 91.75 87 SER A O 1
ATOM 702 N N . VAL A 1 88 ? 12.703 5.07 11.922 1 89.31 88 VAL A N 1
ATOM 703 C CA . VAL A 1 88 ? 11.312 4.742 12.234 1 89.31 88 VAL A CA 1
ATOM 704 C C . VAL A 1 88 ? 10.578 4.34 10.961 1 89.31 88 VAL A C 1
ATOM 706 O O . VAL A 1 88 ? 9.867 3.33 10.938 1 89.31 88 VAL A O 1
ATOM 709 N N . LEU A 1 89 ? 10.789 5.082 9.969 1 91.56 89 LEU A N 1
ATOM 710 C CA . LEU A 1 89 ? 10.117 4.805 8.703 1 91.56 89 LEU A CA 1
ATOM 711 C C . LEU A 1 89 ? 10.594 3.488 8.109 1 91.56 89 LEU A C 1
ATOM 713 O O . LEU A 1 89 ? 9.789 2.656 7.695 1 91.56 89 LEU A O 1
ATOM 717 N N . ALA A 1 90 ? 11.891 3.289 8.102 1 93.81 90 ALA A N 1
ATOM 718 C CA . ALA A 1 90 ? 12.453 2.053 7.57 1 93.81 90 ALA A CA 1
ATOM 719 C C . ALA A 1 90 ? 12 0.845 8.383 1 93.81 90 ALA A C 1
ATOM 721 O O . ALA A 1 90 ? 11.781 -0.237 7.836 1 93.81 90 ALA A O 1
ATOM 722 N N . GLY A 1 91 ? 11.938 1.054 9.672 1 92.75 91 GLY A N 1
ATOM 723 C CA . GLY A 1 91 ? 11.461 -0.024 10.523 1 92.75 91 GLY A CA 1
ATOM 724 C C . GLY A 1 91 ? 10 -0.375 10.281 1 92.75 91 GLY A C 1
ATOM 725 O O . GLY A 1 91 ? 9.656 -1.552 10.172 1 92.75 91 GLY A O 1
ATOM 726 N N . ASN A 1 92 ? 9.141 0.614 10.211 1 91.12 92 ASN A N 1
ATOM 727 C CA . ASN A 1 92 ? 7.719 0.385 9.961 1 91.12 92 ASN A CA 1
ATOM 728 C C . ASN A 1 92 ? 7.496 -0.288 8.609 1 91.12 92 ASN A C 1
ATOM 730 O O . ASN A 1 92 ? 6.648 -1.177 8.484 1 91.12 92 ASN A O 1
ATOM 734 N N . LEU A 1 93 ? 8.188 0.167 7.629 1 93.88 93 LEU A N 1
ATOM 735 C CA . LEU A 1 93 ? 8.094 -0.44 6.309 1 93.88 93 LEU A CA 1
ATOM 736 C C . LEU A 1 93 ? 8.523 -1.903 6.348 1 93.88 93 LEU A C 1
ATOM 738 O O . LEU A 1 93 ? 7.887 -2.76 5.734 1 93.88 93 LEU A O 1
ATOM 742 N N . ALA A 1 94 ? 9.57 -2.164 7.137 1 94.06 94 ALA A N 1
ATOM 743 C CA . ALA A 1 94 ? 10.07 -3.531 7.254 1 94.06 94 ALA A CA 1
ATOM 744 C C . ALA A 1 94 ? 9.039 -4.438 7.914 1 94.06 94 ALA A C 1
ATOM 746 O O . ALA A 1 94 ? 8.844 -5.582 7.492 1 94.06 94 ALA A O 1
ATOM 747 N N . PHE A 1 95 ? 8.406 -3.961 8.875 1 93.38 95 PHE A N 1
ATOM 748 C CA . PHE A 1 95 ? 7.402 -4.758 9.562 1 93.38 95 PHE A CA 1
ATOM 749 C C . PHE A 1 95 ? 6.203 -5.016 8.656 1 93.38 95 PHE A C 1
ATOM 751 O O . PH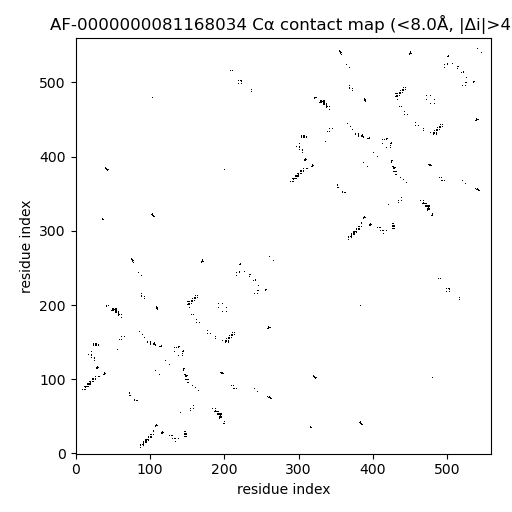E A 1 95 ? 5.676 -6.129 8.609 1 93.38 95 PHE A O 1
ATOM 758 N N . LEU A 1 96 ? 5.758 -3.979 7.965 1 92.75 96 LEU A N 1
ATOM 759 C CA . LEU A 1 96 ? 4.645 -4.168 7.043 1 92.75 96 LEU A CA 1
ATOM 760 C C . LEU A 1 96 ? 5.004 -5.18 5.961 1 92.75 96 LEU A C 1
ATOM 762 O O . LEU A 1 96 ? 4.203 -6.066 5.641 1 92.75 96 LEU A O 1
ATOM 766 N N . ARG A 1 97 ? 6.172 -5.023 5.414 1 94.56 97 ARG A N 1
ATOM 767 C CA . ARG A 1 97 ? 6.629 -5.961 4.398 1 94.56 97 ARG A CA 1
ATOM 768 C C . ARG A 1 97 ? 6.695 -7.383 4.953 1 94.56 97 ARG A C 1
ATOM 770 O O . ARG A 1 97 ? 6.301 -8.336 4.281 1 94.56 97 ARG A O 1
ATOM 777 N N . SER A 1 98 ? 7.23 -7.5 6.18 1 93.94 98 SER A N 1
ATOM 778 C CA . SER A 1 98 ? 7.324 -8.812 6.805 1 93.94 98 SER A CA 1
ATOM 779 C C . SER A 1 98 ? 5.953 -9.469 6.914 1 93.94 98 SER A C 1
ATOM 781 O O . SER A 1 98 ? 5.801 -10.656 6.617 1 93.94 98 SER A O 1
ATOM 783 N N . ALA A 1 99 ? 4.988 -8.734 7.273 1 93.25 99 ALA A N 1
ATOM 784 C CA . ALA A 1 99 ? 3.631 -9.266 7.383 1 93.25 99 ALA A CA 1
ATOM 785 C C . ALA A 1 99 ? 3.102 -9.703 6.02 1 93.25 99 ALA A C 1
ATOM 787 O O . ALA A 1 99 ? 2.504 -10.781 5.895 1 93.25 99 ALA A O 1
ATOM 788 N N . CYS A 1 100 ? 3.393 -8.953 4.98 1 93.56 100 CYS A N 1
ATOM 789 C CA . CYS A 1 100 ? 2.865 -9.227 3.648 1 93.56 100 CYS A CA 1
ATOM 790 C C . CYS A 1 100 ? 3.521 -10.461 3.045 1 93.56 100 CYS A C 1
ATOM 792 O O . CYS A 1 100 ? 2.832 -11.352 2.535 1 93.56 100 CYS A O 1
ATOM 794 N N . ILE A 1 101 ? 4.836 -10.516 3.16 1 93.12 101 ILE A N 1
ATOM 795 C CA . ILE A 1 101 ? 5.516 -11.633 2.514 1 93.12 101 ILE A CA 1
ATOM 796 C C . ILE A 1 101 ? 5.262 -12.914 3.305 1 93.12 101 ILE A C 1
ATOM 798 O O . ILE A 1 101 ? 5.312 -14.016 2.748 1 93.12 101 ILE A O 1
ATOM 802 N N . PHE A 1 102 ? 4.949 -12.781 4.555 1 93.31 102 PHE A N 1
ATOM 803 C CA . PHE A 1 102 ? 4.762 -13.953 5.402 1 93.31 102 PHE A CA 1
ATOM 804 C C . PHE A 1 102 ? 3.428 -14.633 5.105 1 93.31 102 PHE A C 1
ATOM 806 O O . PHE A 1 102 ? 3.336 -15.859 5.098 1 93.31 102 PHE A O 1
ATOM 813 N N . VAL A 1 103 ? 2.426 -13.859 4.832 1 93.44 103 VAL A N 1
ATOM 814 C CA . VAL A 1 103 ? 1.077 -14.422 4.828 1 93.44 103 VAL A CA 1
ATOM 815 C C . VAL A 1 103 ? 0.801 -15.094 3.484 1 93.44 103 VAL A C 1
ATOM 817 O O . VAL A 1 103 ? 0.145 -16.141 3.428 1 93.44 103 VAL A O 1
ATOM 820 N N . THR A 1 104 ? 1.192 -14.531 2.393 1 90.62 104 THR A N 1
ATOM 821 C CA . THR A 1 104 ? 0.961 -15.094 1.067 1 90.62 104 THR A CA 1
ATOM 822 C C . THR A 1 104 ? 2.268 -15.188 0.283 1 90.62 104 THR A C 1
ATOM 824 O O . THR A 1 104 ? 2.982 -14.195 0.143 1 90.62 104 THR A O 1
ATOM 827 N N . SER A 1 105 ? 2.557 -16.359 -0.237 1 85.56 105 SER A N 1
ATOM 828 C CA . SER A 1 105 ? 3.793 -16.578 -0.982 1 85.56 105 SER A CA 1
ATOM 829 C C . SER A 1 105 ? 3.543 -16.562 -2.486 1 85.56 105 SER A C 1
ATOM 831 O O . SER A 1 105 ? 2.707 -17.328 -2.988 1 85.56 105 SER A O 1
ATOM 833 N N . ALA A 1 106 ? 4.219 -15.727 -3.162 1 84.44 106 ALA A N 1
ATOM 834 C CA . ALA A 1 106 ? 4.156 -15.695 -4.621 1 84.44 106 ALA A CA 1
ATOM 835 C C . ALA A 1 106 ? 5.297 -16.5 -5.234 1 84.44 106 ALA A C 1
ATOM 837 O O . ALA A 1 106 ? 6.387 -16.578 -4.66 1 84.44 106 ALA A O 1
ATOM 838 N N . PRO A 1 107 ? 4.98 -17.094 -6.391 1 83.31 107 PRO A N 1
ATOM 839 C CA . PRO A 1 107 ? 6.059 -17.844 -7.043 1 83.31 107 PRO A CA 1
ATOM 840 C C . PRO A 1 107 ? 7.191 -16.953 -7.527 1 83.31 107 PRO A C 1
ATOM 842 O O . PRO A 1 107 ? 7.004 -15.742 -7.688 1 83.31 107 PRO A O 1
ATOM 845 N N . VAL A 1 108 ? 8.328 -17.578 -7.73 1 79.75 108 VAL A N 1
ATOM 846 C CA . VAL A 1 108 ? 9.523 -16.844 -8.148 1 79.75 108 VAL A CA 1
ATOM 847 C C . VAL A 1 108 ? 9.328 -16.297 -9.555 1 79.75 108 VAL A C 1
ATOM 849 O O . VAL A 1 108 ? 8.875 -17.016 -10.453 1 79.75 108 VAL A O 1
ATOM 852 N N . ALA A 1 109 ? 9.664 -15.109 -9.719 1 79.62 109 ALA A N 1
ATOM 853 C CA . ALA A 1 109 ? 9.469 -14.422 -11 1 79.62 109 ALA A CA 1
ATOM 854 C C . ALA A 1 109 ? 10.531 -14.844 -12.016 1 79.62 109 ALA A C 1
ATOM 856 O O . ALA A 1 109 ? 10.234 -15 -13.203 1 79.62 109 ALA A O 1
ATOM 857 N N . ASP A 1 110 ? 11.695 -14.953 -11.5 1 76.75 110 ASP A N 1
ATOM 858 C CA . ASP A 1 110 ? 12.797 -15.344 -12.367 1 76.75 110 ASP A CA 1
ATOM 859 C C . ASP A 1 110 ? 13.031 -16.859 -12.328 1 76.75 110 ASP A C 1
ATOM 861 O O . ASP A 1 110 ? 13.484 -17.391 -11.312 1 76.75 110 ASP A O 1
ATOM 865 N N . VAL A 1 111 ? 12.859 -17.484 -13.453 1 76.44 111 VAL A N 1
ATOM 866 C CA . VAL A 1 111 ? 13.016 -18.938 -13.531 1 76.44 111 VAL A CA 1
ATOM 867 C C . VAL A 1 111 ? 14.492 -19.297 -13.398 1 76.44 111 VAL A C 1
ATOM 869 O O . VAL A 1 111 ? 14.828 -20.422 -13.023 1 76.44 111 VAL A O 1
ATOM 872 N N . ASN A 1 112 ? 15.344 -18.328 -13.672 1 74.19 112 ASN A N 1
ATOM 873 C CA . ASN A 1 112 ? 16.781 -18.609 -13.672 1 74.19 112 ASN A CA 1
ATOM 874 C C . ASN A 1 112 ? 17.391 -18.344 -12.297 1 74.19 112 ASN A C 1
ATOM 876 O O . ASN A 1 112 ? 18.578 -18.609 -12.086 1 74.19 112 ASN A O 1
ATOM 880 N N . GLU A 1 113 ? 16.578 -17.906 -11.422 1 76.06 113 GLU A N 1
ATOM 881 C CA . GLU A 1 113 ? 17.109 -17.562 -10.109 1 76.06 113 GLU A CA 1
ATOM 882 C C . GLU A 1 113 ? 17.391 -18.797 -9.273 1 76.06 113 GLU A C 1
ATOM 884 O O . GLU A 1 113 ? 16.578 -19.719 -9.227 1 76.06 113 GLU A O 1
ATOM 889 N N . ILE A 1 114 ? 18.609 -18.812 -8.727 1 74.25 114 ILE A N 1
ATOM 890 C CA . ILE A 1 114 ? 18.969 -19.906 -7.836 1 74.25 114 ILE A CA 1
ATOM 891 C C . ILE A 1 114 ? 18.516 -19.594 -6.414 1 74.25 114 ILE A C 1
ATOM 893 O O . ILE A 1 114 ? 18.922 -18.578 -5.836 1 74.25 114 ILE A O 1
ATOM 897 N N . CYS A 1 115 ? 17.594 -20.359 -5.949 1 76.06 115 CYS A N 1
ATOM 898 C CA . CYS A 1 115 ? 17.047 -20.156 -4.609 1 76.06 115 CYS A CA 1
ATOM 899 C C . CYS A 1 115 ? 17.656 -21.141 -3.621 1 76.06 115 CYS A C 1
ATOM 901 O O . CYS A 1 115 ? 17.672 -22.344 -3.883 1 76.06 115 CYS A O 1
ATOM 903 N N . ILE A 1 116 ? 18.219 -20.656 -2.598 1 77.44 116 ILE A N 1
ATOM 904 C CA . ILE A 1 116 ? 18.781 -21.516 -1.552 1 77.44 116 ILE A CA 1
ATOM 905 C C . ILE A 1 116 ? 17.688 -21.875 -0.542 1 77.44 116 ILE A C 1
ATOM 907 O O . ILE A 1 116 ? 17.328 -21.047 0.304 1 77.44 116 ILE A O 1
ATOM 911 N N . VAL A 1 117 ? 17.188 -23.078 -0.647 1 82.06 117 VAL A N 1
ATOM 912 C CA . VAL A 1 117 ? 16.094 -23.547 0.192 1 82.06 117 VAL A CA 1
ATOM 913 C C . VAL A 1 117 ? 16.609 -24.578 1.189 1 82.06 117 VAL A C 1
ATOM 915 O O . VAL A 1 117 ? 17.219 -25.578 0.797 1 82.06 117 VAL A O 1
ATOM 918 N N . LYS A 1 118 ? 16.484 -24.312 2.461 1 84.75 118 LYS A N 1
ATOM 919 C CA . LYS A 1 118 ? 16.891 -25.219 3.531 1 84.75 118 LYS A CA 1
ATOM 920 C C . LYS A 1 118 ? 15.797 -25.359 4.59 1 84.75 118 LYS A C 1
ATOM 922 O O . LYS A 1 118 ? 15.945 -24.859 5.711 1 84.75 118 LYS A O 1
ATOM 927 N N . PRO A 1 119 ? 14.773 -26.141 4.277 1 83.19 119 PRO A N 1
ATOM 928 C CA . PRO A 1 119 ? 13.625 -26.25 5.184 1 83.19 119 PRO A CA 1
ATOM 929 C C . PRO A 1 119 ? 13.977 -26.969 6.488 1 83.19 119 PRO A C 1
ATOM 931 O O . PRO A 1 119 ? 13.266 -26.828 7.488 1 83.19 119 PRO A O 1
ATOM 934 N N . GLU A 1 120 ? 15.078 -27.641 6.543 1 86.81 120 GLU A N 1
ATOM 935 C CA . GLU A 1 120 ? 15.438 -28.438 7.711 1 86.81 120 GLU A CA 1
ATOM 936 C C . GLU A 1 120 ? 16.219 -27.609 8.727 1 86.81 120 GLU A C 1
ATOM 938 O O . GLU A 1 120 ? 16.469 -28.062 9.852 1 86.81 120 GLU A O 1
ATOM 943 N N . ASP A 1 121 ? 16.5 -26.422 8.398 1 88.38 121 ASP A N 1
ATOM 944 C CA . ASP A 1 121 ? 17.281 -25.578 9.289 1 88.38 121 ASP A CA 1
ATOM 945 C C . ASP A 1 121 ? 16.547 -25.344 10.609 1 88.38 121 ASP A C 1
ATOM 947 O O . ASP A 1 121 ? 15.336 -25.172 10.625 1 88.38 121 ASP A O 1
ATOM 951 N N . SER A 1 122 ? 17.312 -25.375 11.688 1 91.12 122 SER A N 1
ATOM 952 C CA . SER A 1 122 ? 16.781 -25.016 12.992 1 91.12 122 SER A CA 1
ATOM 953 C C . SER A 1 122 ? 16.531 -23.516 13.086 1 91.12 122 SER A C 1
ATOM 955 O O . SER A 1 122 ? 16.953 -22.75 12.211 1 91.12 122 SER A O 1
ATOM 957 N N . PHE A 1 123 ? 15.805 -23.141 14.141 1 92.25 123 PHE A N 1
ATOM 958 C CA . PHE A 1 123 ? 15.531 -21.734 14.383 1 92.25 123 PHE A CA 1
ATOM 959 C C . PHE A 1 123 ? 16.828 -20.938 14.469 1 92.25 123 PHE A C 1
ATOM 961 O O . PHE A 1 123 ? 16.953 -19.875 13.867 1 92.25 123 PHE A O 1
ATOM 968 N N . GLY A 1 124 ? 17.766 -21.484 15.203 1 91.88 124 GLY A N 1
ATOM 969 C CA . GLY A 1 124 ? 19.047 -20.812 15.383 1 91.88 124 GLY A CA 1
ATOM 970 C C . GLY A 1 124 ? 19.797 -20.609 14.086 1 91.88 124 GLY A C 1
ATOM 971 O O . GLY A 1 124 ? 20.359 -19.531 13.852 1 91.88 124 GLY A O 1
ATOM 972 N N . TYR A 1 125 ? 19.797 -21.562 13.289 1 91 125 TYR A N 1
ATOM 973 C CA . TYR A 1 125 ? 20.5 -21.469 12.016 1 91 125 TYR A CA 1
ATOM 974 C C . TYR A 1 125 ? 19.812 -20.484 11.086 1 91 125 TYR A C 1
ATOM 976 O O . TYR A 1 125 ? 20.484 -19.734 10.367 1 91 125 TYR A O 1
ATOM 984 N N . ARG A 1 126 ? 18.531 -20.484 11.102 1 90.69 126 ARG A N 1
ATOM 985 C CA . ARG A 1 126 ? 17.797 -19.5 10.312 1 90.69 126 ARG A CA 1
ATOM 986 C C . ARG A 1 126 ? 18.125 -18.078 10.758 1 90.69 126 ARG A C 1
ATOM 988 O O . ARG A 1 126 ? 18.25 -17.188 9.922 1 90.69 126 ARG A O 1
ATOM 995 N N . LEU A 1 127 ? 18.203 -17.969 12.031 1 92.44 127 LEU A N 1
ATOM 996 C CA . LEU A 1 127 ? 18.547 -16.656 12.57 1 92.44 127 LEU A CA 1
ATOM 997 C C . LEU A 1 127 ? 19.953 -16.234 12.133 1 92.44 127 LEU A C 1
ATOM 999 O O . LEU A 1 127 ? 20.172 -15.07 11.789 1 92.44 127 LEU A O 1
ATOM 1003 N N . LEU A 1 128 ? 20.859 -17.125 12.117 1 90.56 128 LEU A N 1
ATOM 1004 C CA . LEU A 1 128 ? 22.219 -16.844 11.672 1 90.56 128 LEU A CA 1
ATOM 1005 C C . LEU A 1 128 ? 22.219 -16.453 10.195 1 90.56 128 LEU A C 1
ATOM 1007 O O . LEU A 1 128 ? 22.922 -15.516 9.805 1 90.56 128 LEU A O 1
ATOM 1011 N N . ARG A 1 129 ? 21.5 -17.125 9.438 1 87.44 129 ARG A N 1
ATOM 1012 C CA . ARG A 1 129 ? 21.375 -16.781 8.023 1 87.44 129 ARG A CA 1
ATOM 1013 C C . ARG A 1 129 ? 20.797 -15.383 7.852 1 87.44 129 ARG A C 1
ATOM 1015 O O . ARG A 1 129 ? 21.25 -14.609 7.004 1 87.44 129 ARG A O 1
ATOM 1022 N N . ALA A 1 130 ? 19.766 -15.156 8.664 1 89.81 130 ALA A N 1
ATOM 1023 C CA . ALA A 1 130 ? 19.141 -13.844 8.609 1 89.81 130 ALA A CA 1
ATOM 1024 C C . ALA A 1 130 ? 20.141 -12.742 8.945 1 89.81 130 ALA A C 1
ATOM 1026 O O . ALA A 1 130 ? 20.141 -11.688 8.305 1 89.81 130 ALA A O 1
ATOM 1027 N N . CYS A 1 131 ? 20.984 -12.992 9.867 1 90.75 131 CYS A N 1
ATOM 1028 C CA . CYS A 1 131 ? 22.031 -12.031 10.234 1 90.75 131 CYS A CA 1
ATOM 1029 C C . CYS A 1 131 ? 23 -11.82 9.086 1 90.75 131 CYS A C 1
ATOM 1031 O O . CYS A 1 131 ? 23.422 -10.688 8.82 1 90.75 131 CYS A O 1
ATOM 1033 N N . ARG A 1 132 ? 23.297 -12.836 8.398 1 85.69 132 ARG A N 1
ATOM 1034 C CA . ARG A 1 132 ? 24.203 -12.75 7.262 1 85.69 132 ARG A CA 1
ATOM 1035 C C . ARG A 1 132 ? 23.578 -11.938 6.133 1 85.69 132 ARG A C 1
ATOM 1037 O O . ARG A 1 132 ? 24.25 -11.109 5.508 1 85.69 132 ARG A O 1
ATOM 1044 N N . VAL A 1 133 ? 22.328 -12.164 5.926 1 84.31 133 VAL A N 1
ATOM 1045 C CA . VAL A 1 133 ? 21.625 -11.43 4.883 1 84.31 133 VAL A CA 1
ATOM 1046 C C . VAL A 1 133 ? 21.562 -9.945 5.242 1 84.31 133 VAL A C 1
ATOM 1048 O O . VAL A 1 133 ? 21.766 -9.086 4.379 1 84.31 133 VAL A O 1
ATOM 1051 N N . LEU A 1 134 ? 21.281 -9.688 6.477 1 85.31 134 LEU A N 1
ATOM 1052 C CA . LEU A 1 134 ? 21.203 -8.305 6.934 1 85.31 134 LEU A CA 1
ATOM 1053 C C . LEU A 1 134 ? 22.516 -7.586 6.715 1 85.31 134 LEU A C 1
ATOM 1055 O O . LEU A 1 134 ? 22.547 -6.461 6.211 1 85.31 134 LEU A O 1
ATOM 1059 N N . VAL A 1 135 ? 23.578 -8.273 7.023 1 80.31 135 VAL A N 1
ATOM 1060 C CA . VAL A 1 135 ? 24.906 -7.672 6.918 1 80.31 135 VAL A CA 1
ATOM 1061 C C . VAL A 1 135 ? 25.25 -7.438 5.453 1 80.31 135 VAL A C 1
ATOM 1063 O O . VAL A 1 135 ? 25.906 -6.449 5.113 1 80.31 135 VAL A O 1
ATOM 1066 N N . ARG A 1 136 ? 24.719 -8.266 4.637 1 71.5 136 ARG A N 1
ATOM 1067 C CA . ARG A 1 136 ? 24.969 -8.141 3.205 1 71.5 136 ARG A CA 1
ATOM 1068 C C . ARG A 1 136 ? 23.938 -7.238 2.543 1 71.5 136 ARG A C 1
ATOM 1070 O O . ARG A 1 136 ? 23.938 -7.07 1.321 1 71.5 136 ARG A O 1
ATOM 1077 N N . MET A 1 137 ? 23.078 -6.75 3.318 1 68.31 137 MET A N 1
ATOM 1078 C CA . MET A 1 137 ? 22.062 -5.789 2.902 1 68.31 137 MET A CA 1
ATOM 1079 C C . MET A 1 137 ? 21.141 -6.398 1.861 1 68.31 137 MET A C 1
ATOM 1081 O O . MET A 1 137 ? 20.688 -5.707 0.942 1 68.31 137 MET A O 1
ATOM 1085 N N . GLY A 1 138 ? 21.031 -7.738 1.905 1 59.38 138 GLY A N 1
ATOM 1086 C CA . GLY A 1 138 ? 20.078 -8.43 1.056 1 59.38 138 GLY A CA 1
ATOM 1087 C C . GLY A 1 138 ? 20.484 -8.453 -0.405 1 59.38 138 GLY A C 1
ATOM 1088 O O . GLY A 1 138 ? 19.719 -8.883 -1.265 1 59.38 138 GLY A O 1
ATOM 1089 N N . TYR A 1 139 ? 21.594 -8.047 -0.691 1 63.31 139 TYR A N 1
ATOM 1090 C CA . TYR A 1 139 ? 22.016 -7.957 -2.082 1 63.31 139 TYR A CA 1
ATOM 1091 C C . TYR A 1 139 ? 22.312 -9.336 -2.652 1 63.31 139 TYR A C 1
ATOM 1093 O O . TYR A 1 139 ? 23.016 -10.141 -2.023 1 63.31 139 TYR A O 1
ATOM 1101 N N . THR A 1 140 ? 21.656 -9.648 -3.676 1 58.81 140 THR A N 1
ATOM 1102 C CA . THR A 1 140 ? 21.781 -10.93 -4.355 1 58.81 140 THR A CA 1
ATOM 1103 C C . THR A 1 140 ? 23.219 -11.148 -4.832 1 58.81 140 THR A C 1
ATOM 1105 O O . THR A 1 140 ? 23.719 -12.273 -4.777 1 58.81 140 THR A O 1
ATOM 1108 N N . SER A 1 141 ? 23.719 -10.133 -5.219 1 53.12 141 SER A N 1
ATOM 1109 C CA . SER A 1 141 ? 25.078 -10.242 -5.758 1 53.12 141 SER A CA 1
ATOM 1110 C C . SER A 1 141 ? 26.047 -10.719 -4.691 1 53.12 141 SER A C 1
ATOM 1112 O O . SER A 1 141 ? 27.125 -11.227 -5.016 1 53.12 141 SER A O 1
ATOM 1114 N N . MET A 1 142 ? 25.547 -10.672 -3.609 1 48.41 142 MET A N 1
ATOM 1115 C CA . MET A 1 142 ? 26.438 -11.109 -2.545 1 48.41 142 MET A CA 1
ATOM 1116 C C . MET A 1 142 ? 26.109 -12.531 -2.102 1 48.41 142 MET A C 1
ATOM 1118 O O . MET A 1 142 ? 26.516 -12.961 -1.021 1 48.41 142 MET A O 1
ATOM 1122 N N . GLY A 1 143 ? 25.391 -13.242 -2.979 1 51.56 143 GLY A N 1
ATOM 1123 C CA . GLY A 1 143 ? 25.125 -14.648 -2.705 1 51.56 143 GLY A CA 1
ATOM 1124 C C . GLY A 1 143 ? 23.891 -14.859 -1.846 1 51.56 143 GLY A C 1
ATOM 1125 O O . GLY A 1 143 ? 23.734 -15.922 -1.235 1 51.56 143 GLY A O 1
ATOM 1126 N N . SER A 1 144 ? 23.172 -13.867 -1.555 1 56.84 144 SER A N 1
ATOM 1127 C CA . SER A 1 144 ? 22.031 -14.062 -0.671 1 56.84 144 SER A CA 1
ATOM 1128 C C . SER A 1 144 ? 20.719 -13.984 -1.442 1 56.84 144 SER A C 1
ATOM 1130 O O . SER A 1 144 ? 19.938 -13.039 -1.266 1 56.84 144 SER A O 1
ATOM 1132 N N . ALA A 1 145 ? 20.562 -14.898 -2.33 1 58.69 145 ALA A N 1
ATOM 1133 C CA . ALA A 1 145 ? 19.344 -14.742 -3.123 1 58.69 145 ALA A CA 1
ATOM 1134 C C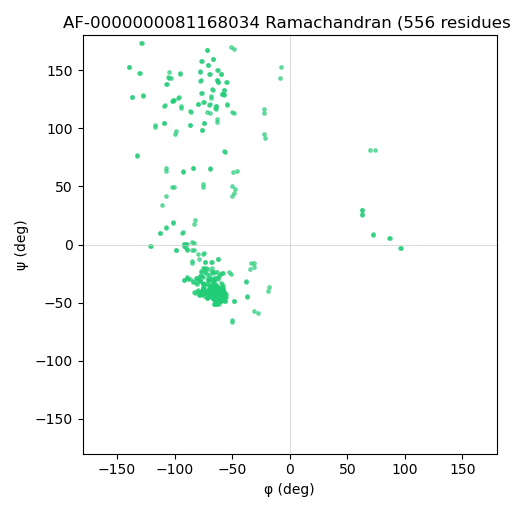 . ALA A 1 145 ? 18.109 -15.172 -2.328 1 58.69 145 ALA A C 1
ATOM 1136 O O . ALA A 1 145 ? 18.047 -16.297 -1.829 1 58.69 145 ALA A O 1
ATOM 1137 N N . GLN A 1 146 ? 17.422 -14.219 -1.778 1 65.81 146 GLN A N 1
ATOM 1138 C CA . GLN A 1 146 ? 16.109 -14.492 -1.191 1 65.81 146 GLN A CA 1
ATOM 1139 C C . GLN A 1 146 ? 15.031 -14.562 -2.266 1 65.81 146 GLN A C 1
ATOM 1141 O O . GLN A 1 146 ? 15.008 -13.742 -3.182 1 65.81 146 GLN A O 1
ATOM 1146 N N . CYS A 1 147 ? 14.469 -15.766 -2.191 1 75.56 147 CYS A N 1
ATOM 1147 C CA . CYS A 1 147 ? 13.383 -16 -3.139 1 75.56 147 CYS A CA 1
ATOM 1148 C C . CYS A 1 147 ? 12.031 -15.938 -2.445 1 75.56 147 CYS A C 1
ATOM 1150 O O . CYS A 1 147 ? 11.938 -16.156 -1.235 1 75.56 147 CYS A O 1
ATOM 1152 N N . GLY A 1 148 ? 11.102 -15.438 -3.064 1 74.94 148 GLY A N 1
ATOM 1153 C CA . GLY A 1 148 ? 9.742 -15.461 -2.533 1 74.94 148 GLY A CA 1
ATOM 1154 C C . GLY A 1 148 ? 9.359 -14.18 -1.813 1 74.94 148 GLY A C 1
ATOM 1155 O O . GLY A 1 148 ? 8.266 -14.078 -1.26 1 74.94 148 GLY A O 1
ATOM 1156 N N . ASP A 1 149 ? 10.367 -13.391 -1.788 1 76.81 149 ASP A N 1
ATOM 1157 C CA . ASP A 1 149 ? 10.07 -12.141 -1.099 1 76.81 149 ASP A CA 1
ATOM 1158 C C . ASP A 1 149 ? 9.406 -11.141 -2.041 1 76.81 149 ASP A C 1
ATOM 1160 O O . ASP A 1 149 ? 9.945 -10.055 -2.277 1 76.81 149 ASP A O 1
ATOM 1164 N N . TYR A 1 150 ? 8.133 -11.75 -2.363 1 79.38 150 TYR A N 1
ATOM 1165 C CA . TYR A 1 150 ? 7.359 -10.922 -3.281 1 79.38 150 TYR A CA 1
ATOM 1166 C C . TYR A 1 150 ? 6.211 -10.234 -2.555 1 79.38 150 TYR A C 1
ATOM 1168 O O . TYR A 1 150 ? 5.727 -10.727 -1.534 1 79.38 150 TYR A O 1
ATOM 1176 N N . ILE A 1 151 ? 5.805 -9.102 -2.811 1 85.5 151 ILE A N 1
ATOM 1177 C CA . ILE A 1 151 ? 4.762 -8.195 -2.342 1 85.5 151 ILE A CA 1
ATOM 1178 C C . ILE A 1 151 ? 5.152 -7.617 -0.982 1 85.5 151 ILE A C 1
ATOM 1180 O O . ILE A 1 151 ? 4.793 -8.172 0.06 1 85.5 151 ILE A O 1
ATOM 1184 N N . PHE A 1 152 ? 5.832 -6.777 -0.865 1 90.62 152 PHE A N 1
ATOM 1185 C CA . PHE A 1 152 ? 6.277 -5.898 -1.939 1 90.62 152 PHE A CA 1
ATOM 1186 C C . PHE A 1 152 ? 7.797 -5.781 -1.942 1 90.62 152 PHE A C 1
ATOM 1188 O O . PHE A 1 152 ? 8.469 -6.316 -1.062 1 90.62 152 PHE A O 1
ATOM 1195 N N . SER A 1 153 ? 8.359 -5.156 -2.883 1 92.38 153 SER A N 1
ATOM 1196 C CA . SER A 1 153 ? 9.789 -5.125 -3.154 1 92.38 153 SER A CA 1
ATOM 1197 C C . SER A 1 153 ? 10.539 -4.336 -2.084 1 92.38 153 SER A C 1
ATOM 1199 O O . SER A 1 153 ? 10.344 -3.127 -1.943 1 92.38 153 SER A O 1
ATOM 1201 N N . GLY A 1 154 ? 11.43 -5.035 -1.462 1 91.88 154 GLY A N 1
ATOM 1202 C CA . GLY A 1 154 ? 12.273 -4.375 -0.481 1 91.88 154 GLY A CA 1
ATOM 1203 C C . GLY A 1 154 ? 13.273 -3.414 -1.103 1 91.88 154 GLY A C 1
ATOM 1204 O O . GLY A 1 154 ? 13.562 -2.361 -0.532 1 91.88 154 GLY A O 1
ATOM 1205 N N . HIS A 1 155 ? 13.812 -3.785 -2.264 1 92.38 155 HIS A N 1
ATOM 1206 C CA . HIS A 1 155 ? 14.727 -2.898 -2.98 1 92.38 155 HIS A CA 1
ATOM 1207 C C . HIS A 1 155 ? 14.055 -1.57 -3.312 1 92.38 155 HIS A C 1
ATOM 1209 O O . HIS A 1 155 ? 14.617 -0.504 -3.049 1 92.38 155 HIS A O 1
ATOM 1215 N N . THR A 1 156 ? 12.867 -1.698 -3.824 1 95.31 156 THR A N 1
ATOM 1216 C CA . THR A 1 156 ? 12.133 -0.487 -4.172 1 95.31 156 THR A CA 1
ATOM 1217 C C . THR A 1 156 ? 11.844 0.348 -2.93 1 95.31 156 THR A C 1
ATOM 1219 O O . THR A 1 156 ? 11.969 1.575 -2.957 1 95.31 156 THR A O 1
ATOM 1222 N N . MET A 1 157 ? 11.477 -0.327 -1.891 1 94.88 157 MET A N 1
ATOM 1223 C CA . MET A 1 157 ? 11.148 0.338 -0.633 1 94.88 157 MET A CA 1
ATOM 1224 C C . MET A 1 157 ? 12.32 1.184 -0.145 1 94.88 157 MET A C 1
ATOM 1226 O O . MET A 1 157 ? 12.164 2.371 0.143 1 94.88 157 MET A O 1
ATOM 1230 N N . ILE A 1 158 ? 13.477 0.614 -0.146 1 94.81 158 ILE A N 1
ATOM 1231 C CA . ILE A 1 158 ? 14.648 1.304 0.384 1 94.81 158 ILE A CA 1
ATOM 1232 C C . ILE A 1 158 ? 15.094 2.395 -0.589 1 94.81 158 ILE A C 1
ATOM 1234 O O . ILE A 1 158 ? 15.414 3.512 -0.175 1 94.81 158 ILE A O 1
ATOM 1238 N N . MET A 1 159 ? 15.086 2.109 -1.871 1 96.75 159 MET A N 1
ATOM 1239 C CA . MET A 1 159 ? 15.445 3.109 -2.869 1 96.75 159 MET A CA 1
ATOM 1240 C C . MET A 1 159 ? 14.531 4.328 -2.779 1 96.75 159 MET A C 1
ATOM 1242 O O . MET A 1 159 ? 15 5.465 -2.754 1 96.75 159 MET A O 1
ATOM 1246 N N . THR A 1 160 ? 13.297 4.07 -2.68 1 96.62 160 THR A N 1
ATOM 1247 C CA . THR A 1 160 ? 12.32 5.152 -2.645 1 96.62 160 THR A CA 1
ATOM 1248 C C . THR A 1 160 ? 12.438 5.949 -1.352 1 96.62 160 THR A C 1
ATOM 1250 O O . THR A 1 160 ? 12.352 7.18 -1.364 1 96.62 160 THR A O 1
ATOM 1253 N N . LEU A 1 161 ? 12.609 5.242 -0.273 1 95.88 161 LEU A N 1
ATOM 1254 C CA . LEU A 1 161 ? 12.766 5.938 0.999 1 95.88 161 LEU A CA 1
ATOM 1255 C C . LEU A 1 161 ? 13.961 6.883 0.958 1 95.88 161 LEU A C 1
ATOM 1257 O O . LEU A 1 161 ? 13.859 8.039 1.362 1 95.88 161 LEU A O 1
ATOM 1261 N N . CYS A 1 162 ? 15.094 6.41 0.448 1 96.75 162 CYS A N 1
ATOM 1262 C CA . CYS A 1 162 ? 16.281 7.246 0.312 1 96.75 162 CYS A CA 1
ATOM 1263 C C . CYS A 1 162 ? 16.016 8.438 -0.602 1 96.75 162 CYS A C 1
ATOM 1265 O O . CYS A 1 162 ? 16.391 9.562 -0.291 1 96.75 162 CYS A O 1
ATOM 1267 N N . ASN A 1 163 ? 15.375 8.148 -1.65 1 95.94 163 ASN A N 1
ATOM 1268 C CA . ASN A 1 163 ? 15.039 9.211 -2.594 1 95.94 163 ASN A CA 1
ATOM 1269 C C . ASN A 1 163 ? 14.164 10.273 -1.949 1 95.94 163 ASN A C 1
ATOM 1271 O O . ASN A 1 163 ? 14.398 11.469 -2.137 1 95.94 163 ASN A O 1
ATOM 1275 N N . LEU A 1 164 ? 13.18 9.867 -1.204 1 92.88 164 LEU A N 1
ATOM 1276 C CA . LEU A 1 164 ? 12.273 10.812 -0.562 1 92.88 164 LEU A CA 1
ATOM 1277 C C . LEU A 1 164 ? 13 11.633 0.49 1 92.88 164 LEU A C 1
ATOM 1279 O O . LEU A 1 164 ? 12.711 12.82 0.673 1 92.88 164 LEU A O 1
ATOM 1283 N N . PHE A 1 165 ? 13.93 11.039 1.171 1 91.94 165 PHE A N 1
ATOM 1284 C CA . PHE A 1 165 ? 14.719 11.781 2.148 1 91.94 165 PHE A CA 1
ATOM 1285 C C . PHE A 1 165 ? 15.602 12.812 1.461 1 91.94 165 PHE A C 1
ATOM 1287 O O . PHE A 1 165 ? 15.758 13.93 1.956 1 91.94 165 PHE A O 1
ATOM 1294 N N . LEU A 1 166 ? 16.219 12.445 0.342 1 91.94 166 LEU A N 1
ATOM 1295 C CA . LEU A 1 166 ? 17 13.406 -0.435 1 91.94 166 LEU A CA 1
ATOM 1296 C C . LEU A 1 166 ? 16.125 14.594 -0.853 1 91.94 166 LEU A C 1
ATOM 1298 O O . LEU A 1 166 ? 16.578 15.742 -0.777 1 91.94 166 LEU A O 1
ATOM 1302 N N . ASN A 1 167 ? 14.961 14.312 -1.178 1 87.62 167 ASN A N 1
ATOM 1303 C CA . ASN A 1 167 ? 14.062 15.367 -1.643 1 87.62 167 ASN A CA 1
ATOM 1304 C C . ASN A 1 167 ? 13.586 16.25 -0.49 1 87.62 167 ASN A C 1
ATOM 1306 O O . ASN A 1 167 ? 13.406 17.453 -0.659 1 87.62 167 ASN A O 1
ATOM 1310 N N . GLU A 1 168 ? 13.406 15.695 0.646 1 84 168 GLU A N 1
ATOM 1311 C CA . GLU A 1 168 ? 12.859 16.406 1.796 1 84 168 GLU A CA 1
ATOM 1312 C C . GLU A 1 168 ? 13.93 17.234 2.496 1 84 168 GLU A C 1
ATOM 1314 O O . GLU A 1 168 ? 13.656 18.328 2.984 1 84 168 GLU A O 1
ATOM 1319 N N . TYR A 1 169 ? 15.203 16.75 2.518 1 86.5 169 TYR A N 1
ATOM 1320 C CA . TYR A 1 169 ? 16.125 17.344 3.473 1 86.5 169 TYR A CA 1
ATOM 1321 C C . TYR A 1 169 ? 17.328 17.953 2.758 1 86.5 169 TYR A C 1
ATOM 1323 O O . TYR A 1 169 ? 18.25 18.484 3.4 1 86.5 169 TYR A O 1
ATOM 1331 N N . THR A 1 170 ? 17.375 17.844 1.479 1 85.25 170 THR A N 1
ATOM 1332 C CA . THR A 1 170 ? 18.438 18.516 0.749 1 85.25 170 THR A CA 1
ATOM 1333 C C . THR A 1 170 ? 18.141 20 0.607 1 85.25 170 THR A C 1
ATOM 1335 O O . THR A 1 170 ? 16.984 20.406 0.573 1 85.25 170 THR A O 1
ATOM 1338 N N . HIS A 1 171 ? 19.172 20.781 0.572 1 77.25 171 HIS A N 1
ATOM 1339 C CA . HIS A 1 171 ? 19.047 22.234 0.43 1 77.25 171 HIS A CA 1
ATOM 1340 C C . HIS A 1 171 ? 18.328 22.594 -0.861 1 77.25 171 HIS A C 1
ATOM 1342 O O . HIS A 1 171 ? 18.453 21.891 -1.868 1 77.25 171 HIS A O 1
ATOM 1348 N N . LYS A 1 172 ? 17.578 23.641 -0.85 1 73.81 172 LYS A N 1
ATOM 1349 C CA . LYS A 1 172 ? 16.75 24.062 -1.976 1 73.81 172 LYS A CA 1
ATOM 1350 C C . LYS A 1 172 ? 17.609 24.312 -3.221 1 73.81 172 LYS A C 1
ATOM 1352 O O . LYS A 1 172 ? 17.141 24.094 -4.344 1 73.81 172 LYS A O 1
ATOM 1357 N N . ARG A 1 173 ? 18.891 24.625 -3.076 1 73.31 173 ARG A N 1
ATOM 1358 C CA . ARG A 1 173 ? 19.75 24.969 -4.199 1 73.31 173 ARG A CA 1
ATOM 1359 C C . ARG A 1 173 ? 20.328 23.719 -4.859 1 73.31 173 ARG A C 1
ATOM 1361 O O . ARG A 1 173 ? 20.828 23.766 -5.984 1 73.31 173 ARG A O 1
ATOM 1368 N N . MET A 1 174 ? 20.203 22.656 -4.176 1 82.44 174 MET A N 1
ATOM 1369 C CA . MET A 1 174 ? 20.781 21.422 -4.691 1 82.44 174 MET A CA 1
ATOM 1370 C C . MET A 1 174 ? 19.766 20.641 -5.492 1 82.44 174 MET A C 1
ATOM 1372 O O . MET A 1 174 ? 19.531 19.453 -5.215 1 82.44 174 MET A O 1
ATOM 1376 N N . HIS A 1 175 ? 19.266 21.203 -6.602 1 84.88 175 HIS A N 1
ATOM 1377 C CA . HIS A 1 175 ? 18.234 20.594 -7.441 1 84.88 175 HIS A CA 1
ATOM 1378 C C . HIS A 1 175 ? 18.781 19.391 -8.195 1 84.88 175 HIS A C 1
ATOM 1380 O O . HIS A 1 175 ? 18.062 18.438 -8.469 1 84.88 175 HIS A O 1
ATOM 1386 N N . VAL A 1 176 ? 20.062 19.422 -8.508 1 88.44 176 VAL A N 1
ATOM 1387 C CA . VAL A 1 176 ? 20.688 18.359 -9.281 1 88.44 176 VAL A CA 1
ATOM 1388 C C . VAL A 1 176 ? 20.641 17.047 -8.5 1 88.44 176 VAL A C 1
ATOM 1390 O O . VAL A 1 176 ? 20.359 15.992 -9.062 1 88.44 176 VAL A O 1
ATOM 1393 N N . ILE A 1 177 ? 20.844 17.141 -7.18 1 90.12 177 ILE A N 1
ATOM 1394 C CA . ILE A 1 177 ? 20.844 15.961 -6.336 1 90.12 177 ILE A CA 1
ATOM 1395 C C . ILE A 1 177 ? 19.438 15.359 -6.289 1 90.12 177 ILE A C 1
ATOM 1397 O O . ILE A 1 177 ? 19.281 14.141 -6.348 1 90.12 177 ILE A O 1
ATOM 1401 N N . ARG A 1 178 ? 18.453 16.172 -6.277 1 90.69 178 ARG A N 1
ATOM 1402 C CA . ARG A 1 178 ? 17.062 15.703 -6.23 1 90.69 178 ARG A CA 1
ATOM 1403 C C . ARG A 1 178 ? 16.672 15.031 -7.539 1 90.69 178 ARG A C 1
ATOM 1405 O O . ARG A 1 178 ? 16.047 13.969 -7.531 1 90.69 178 ARG A O 1
ATOM 1412 N N . ILE A 1 179 ? 17.094 15.672 -8.625 1 92.62 179 ILE A N 1
ATOM 1413 C CA . ILE A 1 179 ? 16.766 15.125 -9.938 1 92.62 179 ILE A CA 1
ATOM 1414 C C . ILE A 1 179 ? 17.484 13.789 -10.133 1 92.62 179 ILE A C 1
ATOM 1416 O O . ILE A 1 179 ? 16.891 12.812 -10.594 1 92.62 179 ILE A O 1
ATOM 1420 N N . LEU A 1 180 ? 18.719 13.742 -9.766 1 95.19 180 LEU A N 1
ATOM 1421 C CA . LEU A 1 180 ? 19.5 12.508 -9.867 1 95.19 180 LEU A CA 1
ATOM 1422 C C . LEU A 1 180 ? 18.891 11.414 -8.992 1 95.19 180 LEU A C 1
ATOM 1424 O O . LEU A 1 180 ? 18.859 10.242 -9.383 1 95.19 180 LEU A O 1
ATOM 1428 N N . GLY A 1 181 ? 18.391 11.797 -7.816 1 95.88 181 GLY A N 1
ATOM 1429 C CA . GLY A 1 181 ? 17.703 10.836 -6.961 1 95.88 181 GLY A CA 1
ATOM 1430 C C . GLY A 1 181 ? 16.516 10.188 -7.629 1 95.88 181 GLY A C 1
ATOM 1431 O O . GLY A 1 181 ? 16.375 8.961 -7.609 1 95.88 181 GLY A O 1
ATOM 1432 N N . TRP A 1 182 ? 15.727 10.992 -8.312 1 94.94 182 TRP A N 1
ATOM 1433 C CA . TRP A 1 182 ? 14.539 10.484 -8.992 1 94.94 182 TRP A CA 1
ATOM 1434 C C . TRP A 1 182 ? 14.922 9.602 -10.18 1 94.94 182 TRP A C 1
ATOM 1436 O O . TRP A 1 182 ? 14.305 8.562 -10.414 1 94.94 182 TRP A O 1
ATOM 1446 N N . ILE A 1 183 ? 15.922 9.969 -10.898 1 96.62 183 ILE A N 1
ATOM 1447 C CA . ILE A 1 183 ? 16.375 9.195 -12.047 1 96.62 183 ILE A CA 1
ATOM 1448 C C . ILE A 1 183 ? 16.875 7.828 -11.578 1 96.62 183 ILE A C 1
ATOM 1450 O O . ILE A 1 183 ? 16.5 6.797 -12.148 1 96.62 183 ILE A O 1
ATOM 1454 N N . LEU A 1 184 ? 17.656 7.848 -10.531 1 97.81 184 LEU A N 1
ATOM 1455 C CA . LEU A 1 184 ? 18.188 6.602 -10.008 1 97.81 184 LEU A CA 1
ATOM 1456 C C . LEU A 1 184 ? 17.078 5.715 -9.461 1 97.81 184 LEU A C 1
ATOM 1458 O O . LEU A 1 184 ? 17.094 4.496 -9.656 1 97.81 184 LEU A O 1
ATOM 1462 N N . ASN A 1 185 ? 16.109 6.32 -8.781 1 97.44 185 ASN A N 1
ATOM 1463 C CA . ASN A 1 185 ? 14.984 5.57 -8.234 1 97.44 185 ASN A CA 1
ATOM 1464 C C . ASN A 1 185 ? 14.172 4.887 -9.336 1 97.44 185 ASN A C 1
ATOM 1466 O O . ASN A 1 185 ? 13.938 3.68 -9.273 1 97.44 185 ASN A O 1
ATOM 1470 N N . PHE A 1 186 ? 13.891 5.625 -10.375 1 97.31 186 PHE A N 1
ATOM 1471 C CA . PHE A 1 186 ? 13.07 5.09 -11.453 1 97.31 186 PHE A CA 1
ATOM 1472 C C . PHE A 1 186 ? 13.867 4.113 -12.312 1 97.31 186 PHE A C 1
ATOM 1474 O O . PHE A 1 186 ? 13.336 3.09 -12.758 1 97.31 186 PHE A O 1
ATOM 1481 N N . ALA A 1 187 ? 15.109 4.402 -12.531 1 97.94 187 ALA A N 1
ATOM 1482 C CA . ALA A 1 187 ? 15.969 3.463 -13.242 1 97.94 187 ALA A CA 1
ATOM 1483 C C . ALA A 1 187 ? 16.094 2.15 -12.477 1 97.94 187 ALA A C 1
ATOM 1485 O O . ALA A 1 187 ? 15.992 1.068 -13.062 1 97.94 187 ALA A O 1
ATOM 1486 N N . GLY A 1 188 ? 16.344 2.279 -11.164 1 97.5 188 GLY A N 1
ATOM 1487 C CA . GLY A 1 188 ? 16.406 1.078 -10.344 1 97.5 188 GLY A CA 1
ATOM 1488 C C . GLY A 1 188 ? 15.148 0.239 -10.406 1 97.5 188 GLY A C 1
ATOM 1489 O O . GLY A 1 188 ? 15.219 -0.983 -10.555 1 97.5 188 GLY A O 1
ATOM 1490 N N . MET A 1 189 ? 14.023 0.913 -10.32 1 97.31 189 MET A N 1
ATOM 1491 C CA . MET A 1 189 ? 12.742 0.219 -10.406 1 97.31 189 MET A CA 1
ATOM 1492 C C . MET A 1 189 ? 12.586 -0.478 -11.75 1 97.31 189 MET A C 1
ATOM 1494 O O . MET A 1 189 ? 12.164 -1.637 -11.812 1 97.31 189 MET A O 1
ATOM 1498 N N . LEU A 1 190 ? 12.93 0.215 -12.797 1 97.12 190 LEU A N 1
ATOM 1499 C CA . LEU A 1 190 ? 12.82 -0.334 -14.141 1 97.12 190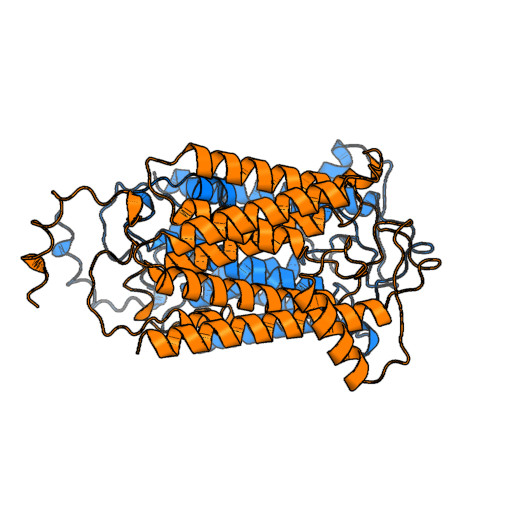 LEU A CA 1
ATOM 1500 C C . LEU A 1 190 ? 13.711 -1.561 -14.312 1 97.12 190 LEU A C 1
ATOM 1502 O O . LEU A 1 190 ? 13.273 -2.586 -14.836 1 97.12 190 LEU A O 1
ATOM 1506 N N . PHE A 1 191 ? 14.852 -1.538 -13.805 1 96.38 191 PHE A N 1
ATOM 1507 C CA . PHE A 1 191 ? 15.797 -2.637 -13.984 1 96.38 191 PHE A CA 1
ATOM 1508 C C . PHE A 1 191 ? 15.445 -3.805 -13.07 1 96.38 191 PHE A C 1
ATOM 1510 O O . PHE A 1 191 ? 15.766 -4.957 -13.383 1 96.38 191 PHE A O 1
ATOM 1517 N N . LEU A 1 192 ? 14.797 -3.533 -11.945 1 94.19 192 LEU A N 1
ATOM 1518 C CA . LEU A 1 192 ? 14.289 -4.629 -11.125 1 94.19 192 LEU A CA 1
ATOM 1519 C C . LEU A 1 192 ? 13.281 -5.469 -11.914 1 94.19 192 LEU A C 1
ATOM 1521 O O . LEU A 1 192 ? 13.297 -6.699 -11.828 1 94.19 192 LEU A O 1
ATOM 1525 N N . ILE A 1 193 ? 12.438 -4.746 -12.695 1 95.19 193 ILE A N 1
ATOM 1526 C CA . ILE A 1 193 ? 11.398 -5.414 -13.461 1 95.19 193 ILE A CA 1
ATOM 1527 C C . ILE A 1 193 ? 12.023 -6.121 -14.664 1 95.19 193 ILE A C 1
ATOM 1529 O O . ILE A 1 193 ? 11.75 -7.297 -14.914 1 95.19 193 ILE A O 1
ATOM 1533 N N . LEU A 1 194 ? 12.914 -5.469 -15.336 1 94.88 194 LEU A N 1
ATOM 1534 C CA . LEU A 1 194 ? 13.508 -6.02 -16.547 1 94.88 194 LEU A CA 1
ATOM 1535 C C . LEU A 1 194 ? 14.43 -7.188 -16.234 1 94.88 194 LEU A C 1
ATOM 1537 O O . LEU A 1 194 ? 14.656 -8.062 -17.062 1 94.88 194 LEU A O 1
ATOM 1541 N N . GLY A 1 195 ? 14.977 -7.238 -15.07 1 91.5 195 GLY A N 1
ATOM 1542 C CA . GLY A 1 195 ? 15.789 -8.352 -14.617 1 91.5 195 GLY A CA 1
ATOM 1543 C C . GLY A 1 195 ? 14.977 -9.508 -14.062 1 91.5 195 GLY A C 1
ATOM 1544 O O . GLY A 1 195 ? 15.523 -10.547 -13.711 1 91.5 195 GLY A O 1
ATOM 1545 N N . ARG A 1 196 ? 13.672 -9.344 -13.961 1 90.25 196 ARG A N 1
ATOM 1546 C CA . ARG A 1 196 ? 12.703 -10.328 -13.469 1 90.25 196 ARG A CA 1
ATOM 1547 C C . ARG A 1 196 ? 12.969 -10.68 -12.008 1 90.25 196 ARG A C 1
ATOM 1549 O O . ARG A 1 196 ? 12.742 -11.812 -11.586 1 90.25 196 ARG A O 1
ATOM 1556 N N . SER A 1 197 ? 13.516 -9.719 -11.312 1 87.56 197 SER A N 1
ATOM 1557 C CA . SER A 1 197 ? 13.734 -9.93 -9.883 1 87.56 197 SER A CA 1
ATOM 1558 C C . SER A 1 197 ? 12.445 -9.766 -9.094 1 87.56 197 SER A C 1
ATOM 1560 O O . SER A 1 197 ? 12.273 -10.375 -8.039 1 87.56 197 SER A O 1
ATOM 1562 N N . HIS A 1 198 ? 11.609 -8.953 -9.562 1 91.44 198 HIS A N 1
ATOM 1563 C CA . HIS A 1 198 ? 10.32 -8.68 -8.93 1 91.44 198 HIS A CA 1
ATOM 1564 C C . HIS A 1 198 ? 9.211 -8.539 -9.969 1 91.44 198 HIS A C 1
ATOM 1566 O O . HIS A 1 198 ? 9.484 -8.211 -11.125 1 91.44 198 HIS A O 1
ATOM 1572 N N . TYR A 1 199 ? 8.008 -8.852 -9.547 1 93.62 199 TYR A N 1
ATOM 1573 C CA . TYR A 1 199 ? 6.84 -8.57 -10.375 1 93.62 199 TYR A CA 1
ATOM 1574 C C . TYR A 1 199 ? 6.559 -7.074 -10.43 1 93.62 199 TYR A C 1
ATOM 1576 O O . TYR A 1 199 ? 6.941 -6.332 -9.516 1 93.62 199 TYR A O 1
ATOM 1584 N N . THR A 1 200 ? 5.918 -6.641 -11.484 1 95.31 200 THR A N 1
ATOM 1585 C CA . THR A 1 200 ? 5.609 -5.227 -11.656 1 95.31 200 THR A CA 1
ATOM 1586 C C . THR A 1 200 ? 4.77 -4.711 -10.492 1 95.31 200 THR A C 1
ATOM 1588 O O . THR A 1 200 ? 5.016 -3.619 -9.977 1 95.31 200 THR A O 1
ATOM 1591 N N . VAL A 1 201 ? 3.812 -5.508 -10.023 1 94.69 201 VAL A N 1
ATOM 1592 C CA . VAL A 1 201 ? 2.922 -5.074 -8.953 1 94.69 201 VAL A CA 1
ATOM 1593 C C . VAL A 1 201 ? 3.717 -4.883 -7.664 1 94.69 201 VAL A C 1
ATOM 1595 O O . VAL A 1 201 ? 3.428 -3.98 -6.875 1 94.69 201 VAL A O 1
ATOM 1598 N N . ASP A 1 202 ? 4.777 -5.656 -7.504 1 93.56 202 ASP A N 1
ATOM 1599 C CA . ASP A 1 202 ? 5.656 -5.559 -6.344 1 93.56 202 ASP A CA 1
ATOM 1600 C C . ASP A 1 202 ? 6.355 -4.203 -6.293 1 93.56 202 ASP A C 1
ATOM 1602 O O . ASP A 1 202 ? 6.5 -3.609 -5.223 1 93.56 202 ASP A O 1
ATOM 1606 N N . VAL A 1 203 ? 6.746 -3.865 -7.41 1 95.56 203 VAL A N 1
ATOM 1607 C CA . VAL A 1 203 ? 7.492 -2.617 -7.527 1 95.56 203 VAL A CA 1
ATOM 1608 C C . VAL A 1 203 ? 6.547 -1.432 -7.352 1 95.56 203 VAL A C 1
ATOM 1610 O O . VAL A 1 203 ? 6.855 -0.482 -6.629 1 95.56 203 VAL A O 1
ATOM 1613 N N . ILE A 1 204 ? 5.352 -1.485 -7.891 1 94.25 204 ILE A N 1
ATOM 1614 C CA . ILE A 1 204 ? 4.359 -0.422 -7.781 1 94.25 204 ILE A CA 1
ATOM 1615 C C . ILE A 1 204 ? 3.939 -0.255 -6.324 1 94.25 204 ILE A C 1
ATOM 1617 O O . ILE A 1 204 ? 3.904 0.863 -5.805 1 94.25 204 ILE A O 1
ATOM 1621 N N . LEU A 1 205 ? 3.66 -1.328 -5.715 1 94 205 LEU A N 1
ATOM 1622 C CA . LEU A 1 205 ? 3.225 -1.286 -4.32 1 94 205 LEU A CA 1
ATOM 1623 C C . LEU A 1 205 ? 4.352 -0.809 -3.412 1 94 205 LEU A C 1
ATOM 1625 O O . LEU A 1 205 ? 4.121 -0.034 -2.482 1 94 205 LEU A O 1
ATOM 1629 N N . GLY A 1 206 ? 5.566 -1.302 -3.701 1 94.69 206 GLY A N 1
ATOM 1630 C CA . GLY A 1 206 ? 6.703 -0.829 -2.928 1 94.69 206 GLY A CA 1
ATOM 1631 C C . GLY A 1 206 ? 6.891 0.674 -3.002 1 94.69 206 GLY A C 1
ATOM 1632 O O . GLY A 1 206 ? 7.16 1.322 -1.989 1 94.69 206 GLY A O 1
ATOM 1633 N N . PHE A 1 207 ? 6.77 1.161 -4.199 1 94.88 207 PHE A N 1
ATOM 1634 C CA . PHE A 1 207 ? 6.895 2.598 -4.41 1 94.88 207 PHE A CA 1
ATOM 1635 C C . PHE A 1 207 ? 5.785 3.352 -3.689 1 94.88 207 PHE A C 1
ATOM 1637 O O . PHE A 1 207 ? 6.051 4.27 -2.912 1 94.88 207 PHE A O 1
ATOM 1644 N N . TYR A 1 208 ? 4.582 2.982 -3.887 1 91.81 208 TYR A N 1
ATOM 1645 C CA . TYR A 1 208 ? 3.439 3.713 -3.35 1 91.81 208 TYR A CA 1
ATOM 1646 C C . TYR A 1 208 ? 3.42 3.652 -1.827 1 91.81 208 TYR A C 1
ATOM 1648 O O . TYR A 1 208 ? 3.197 4.664 -1.162 1 91.81 208 TYR A O 1
ATOM 1656 N N . ILE A 1 209 ? 3.514 2.494 -1.234 1 91.44 209 ILE A N 1
ATOM 1657 C CA . ILE A 1 209 ? 3.441 2.318 0.212 1 91.44 209 ILE A CA 1
ATOM 1658 C C . ILE A 1 209 ? 4.516 3.164 0.891 1 91.44 209 ILE A C 1
ATOM 1660 O O . ILE A 1 209 ? 4.254 3.822 1.899 1 91.44 209 ILE A O 1
ATOM 1664 N N . THR A 1 210 ? 5.688 3.178 0.28 1 92.62 210 THR A N 1
ATOM 1665 C CA . THR A 1 210 ? 6.773 3.963 0.856 1 92.62 210 THR A CA 1
ATOM 1666 C C . THR A 1 210 ? 6.461 5.453 0.788 1 92.62 210 THR A C 1
ATOM 1668 O O . THR A 1 210 ? 6.637 6.18 1.771 1 92.62 210 THR A O 1
ATOM 1671 N N . VAL A 1 211 ? 5.938 5.859 -0.323 1 90.5 211 VAL A N 1
ATOM 1672 C CA . VAL A 1 211 ? 5.59 7.266 -0.49 1 90.5 211 VAL A CA 1
ATOM 1673 C C . VAL A 1 211 ? 4.484 7.648 0.494 1 90.5 211 VAL A C 1
ATOM 1675 O O . VAL A 1 211 ? 4.578 8.672 1.176 1 90.5 211 VAL A O 1
ATOM 1678 N N . ALA A 1 212 ? 3.498 6.797 0.562 1 86.94 212 ALA A N 1
ATOM 1679 C CA . ALA A 1 212 ? 2.35 7.09 1.414 1 86.94 212 ALA A CA 1
ATOM 1680 C C . ALA A 1 212 ? 2.758 7.148 2.883 1 86.94 212 ALA A C 1
ATOM 1682 O O . ALA A 1 212 ? 2.346 8.055 3.611 1 86.94 212 ALA A O 1
ATOM 1683 N N . MET A 1 213 ? 3.541 6.25 3.297 1 88.44 213 MET A N 1
ATOM 1684 C CA . MET A 1 213 ? 3.959 6.207 4.695 1 88.44 213 MET A CA 1
ATOM 1685 C C . MET A 1 213 ? 4.848 7.398 5.035 1 88.44 213 MET A C 1
ATOM 1687 O O . MET A 1 213 ? 4.688 8.016 6.09 1 88.44 213 MET A O 1
ATOM 1691 N N . THR A 1 214 ? 5.773 7.715 4.16 1 88.31 214 THR A N 1
ATOM 1692 C CA . THR A 1 214 ? 6.684 8.828 4.395 1 88.31 214 THR A CA 1
ATOM 1693 C C . THR A 1 214 ? 5.926 10.156 4.422 1 88.31 214 THR A C 1
ATOM 1695 O O . THR A 1 214 ? 6.18 11 5.281 1 88.31 214 THR A O 1
ATOM 1698 N N . ASN A 1 215 ? 4.988 10.273 3.545 1 83.88 215 ASN A N 1
ATOM 1699 C CA . ASN A 1 215 ? 4.18 11.492 3.527 1 83.88 215 ASN A CA 1
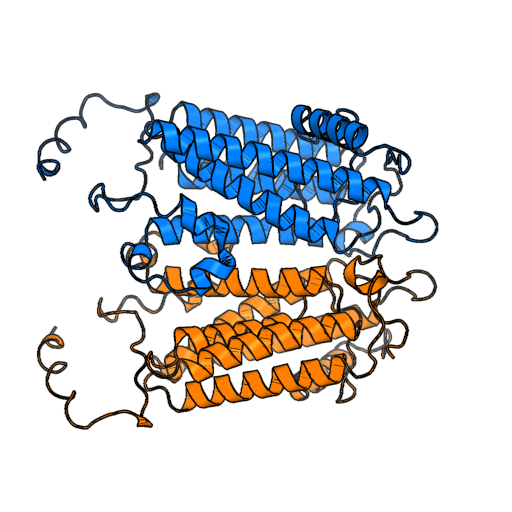ATOM 1700 C C . ASN A 1 215 ? 3.326 11.609 4.789 1 83.88 215 ASN A C 1
ATOM 1702 O O . ASN A 1 215 ? 3.219 12.695 5.367 1 83.88 215 ASN A O 1
ATOM 1706 N N . ASN A 1 216 ? 2.689 10.516 5.121 1 81.5 216 ASN A N 1
ATOM 1707 C CA . ASN A 1 216 ? 1.883 10.523 6.336 1 81.5 216 ASN A CA 1
ATOM 1708 C C . ASN A 1 216 ? 2.709 10.93 7.555 1 81.5 216 ASN A C 1
ATOM 1710 O O . ASN A 1 216 ? 2.258 11.727 8.375 1 81.5 216 ASN A O 1
ATOM 1714 N N . TYR A 1 217 ? 3.861 10.398 7.59 1 81.25 217 TYR A N 1
ATOM 1715 C CA . TYR A 1 217 ? 4.75 10.695 8.711 1 81.25 217 TYR A CA 1
ATOM 1716 C C . TYR A 1 217 ? 5.098 12.18 8.75 1 81.25 217 TYR A C 1
ATOM 1718 O O . TYR A 1 217 ? 5 12.812 9.805 1 81.25 217 TYR A O 1
ATOM 1726 N N . HIS A 1 218 ? 5.508 12.797 7.727 1 80 218 HIS A N 1
ATOM 1727 C CA . HIS A 1 218 ? 5.965 14.18 7.691 1 80 218 HIS A CA 1
ATOM 1728 C C . HIS A 1 218 ? 4.797 15.148 7.859 1 80 218 HIS A C 1
ATOM 1730 O O . HIS A 1 218 ? 4.953 16.219 8.445 1 80 218 HIS A O 1
ATOM 1736 N N . LEU A 1 219 ? 3.652 14.75 7.328 1 74.56 219 LEU A N 1
ATOM 1737 C CA . LEU A 1 219 ? 2.467 15.578 7.531 1 74.56 219 LEU A CA 1
ATOM 1738 C C . LEU A 1 219 ? 2.062 15.594 9 1 74.56 219 LEU A C 1
ATOM 1740 O O . LEU A 1 219 ? 1.681 16.641 9.531 1 74.56 219 LEU A O 1
ATOM 1744 N N . MET A 1 220 ? 2.102 14.492 9.57 1 73.62 220 MET A N 1
ATOM 1745 C CA . MET A 1 220 ? 1.784 14.414 10.992 1 73.62 220 MET A CA 1
ATOM 1746 C C . MET A 1 220 ? 2.791 15.211 11.82 1 73.62 220 MET A C 1
ATOM 1748 O O . MET A 1 220 ? 2.42 15.867 12.789 1 73.62 220 MET A O 1
ATOM 1752 N N . ALA A 1 221 ? 4.039 15.125 11.422 1 70.5 221 ALA A N 1
ATOM 1753 C CA . ALA A 1 221 ? 5.094 15.844 12.133 1 70.5 221 ALA A CA 1
ATOM 1754 C C . ALA A 1 221 ? 4.902 17.359 12.016 1 70.5 221 ALA A C 1
ATOM 1756 O O . ALA A 1 221 ? 5.27 18.109 12.922 1 70.5 221 ALA A O 1
ATOM 1757 N N . ARG A 1 222 ? 4.328 17.766 10.977 1 67 222 ARG A N 1
ATOM 1758 C CA . ARG A 1 222 ? 4.137 19.203 10.734 1 67 222 ARG A CA 1
ATOM 1759 C C . ARG A 1 222 ? 2.826 19.688 11.336 1 67 222 ARG A C 1
ATOM 1761 O O . ARG A 1 222 ? 2.631 20.891 11.523 1 67 222 ARG A O 1
ATOM 1768 N N 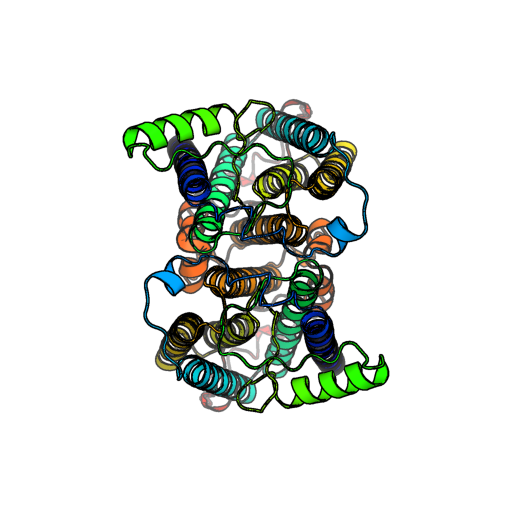. SER A 1 223 ? 1.888 18.781 11.414 1 60.56 223 SER A N 1
ATOM 1769 C CA . SER A 1 223 ? 0.559 19.172 11.867 1 60.56 223 SER A CA 1
ATOM 1770 C C . SER A 1 223 ? 0.537 19.406 13.375 1 60.56 223 SER A C 1
ATOM 1772 O O . SER A 1 223 ? 1.122 18.641 14.133 1 60.56 223 SER A O 1
ATOM 1774 N N . GLU A 1 224 ? 0.511 20.688 13.828 1 51.09 224 GLU A N 1
ATOM 1775 C CA . GLU A 1 224 ? 0.4 21.078 15.227 1 51.09 224 GLU A CA 1
ATOM 1776 C C . GLU A 1 224 ? -0.729 20.328 15.93 1 51.09 224 GLU A C 1
ATOM 1778 O O . GLU A 1 224 ? -0.606 19.969 17.094 1 51.09 224 GLU A O 1
ATOM 1783 N N . SER A 1 225 ? -1.936 20.266 15.344 1 46.84 225 SER A N 1
ATOM 1784 C CA . SER A 1 225 ? -3.217 19.891 15.93 1 46.84 225 SER A CA 1
ATOM 1785 C C . SER A 1 225 ? -3.299 18.375 16.125 1 46.84 225 SER A C 1
ATOM 1787 O O . SER A 1 225 ? -4.004 17.891 17.016 1 46.84 225 SER A O 1
ATOM 1789 N N . VAL A 1 226 ? -2.705 17.703 15.25 1 48.44 226 VAL A N 1
ATOM 1790 C CA . VAL A 1 226 ? -2.986 16.266 15.18 1 48.44 226 VAL A CA 1
ATOM 1791 C C . VAL A 1 226 ? -2.455 15.586 16.438 1 48.44 226 VAL A C 1
ATOM 1793 O O . VAL A 1 226 ? -3.078 14.648 16.953 1 48.44 226 VAL A O 1
ATOM 1796 N N . LEU A 1 227 ? -1.265 16.141 16.953 1 45 227 LEU A N 1
ATOM 1797 C CA . LEU A 1 227 ? -0.719 15.5 18.156 1 45 227 LEU A CA 1
ATOM 1798 C C . LEU A 1 227 ? -1.626 15.727 19.359 1 45 227 LEU A C 1
ATOM 1800 O O . LEU A 1 227 ? -1.501 15.039 20.375 1 45 227 LEU A O 1
ATOM 1804 N N . SER A 1 228 ? -2.383 16.719 19.172 1 43.06 228 SER A N 1
ATOM 1805 C CA . SER A 1 228 ? -3.238 16.953 20.328 1 43.06 228 SER A CA 1
ATOM 1806 C C . SER A 1 228 ? -4.41 15.969 20.359 1 43.06 228 SER A C 1
ATOM 1808 O O . SER A 1 228 ? -4.895 15.602 21.422 1 43.06 228 SER A O 1
ATOM 1810 N N . LYS A 1 229 ? -5.051 15.719 19.266 1 45.41 229 LYS A N 1
ATOM 1811 C CA . LYS A 1 229 ? -6.25 14.891 19.344 1 45.41 229 LYS A CA 1
ATOM 1812 C C . LYS A 1 229 ? -5.949 13.445 18.969 1 45.41 229 LYS A C 1
ATOM 1814 O O . LYS A 1 229 ? -5.469 13.172 17.859 1 45.41 229 LYS A O 1
ATOM 1819 N N . ARG A 1 230 ? -5.742 12.57 19.969 1 44.16 230 ARG A N 1
ATOM 1820 C CA . ARG A 1 230 ? -5.438 11.141 20.047 1 44.16 230 ARG A CA 1
ATOM 1821 C C . ARG A 1 230 ? -6.402 10.328 19.188 1 44.16 230 ARG A C 1
ATOM 1823 O O . ARG A 1 230 ? -7.406 9.812 19.703 1 44.16 230 ARG A O 1
ATOM 1830 N N . LYS A 1 231 ? -6.688 10.562 17.938 1 47.66 231 LYS A N 1
ATOM 1831 C CA . LYS A 1 231 ? -7.672 9.672 17.344 1 47.66 231 LYS A CA 1
ATOM 1832 C C . LYS A 1 231 ? -7.086 8.273 17.125 1 47.66 231 LYS A C 1
ATOM 1834 O O . LYS A 1 231 ? -5.992 8.141 16.562 1 47.66 231 LYS A O 1
ATOM 1839 N N . ILE A 1 232 ? -7.625 7.301 17.844 1 44.16 232 ILE A N 1
ATOM 1840 C CA . ILE A 1 232 ? -7.285 5.887 17.969 1 44.16 232 ILE A CA 1
ATOM 1841 C C . ILE A 1 232 ? -6.848 5.348 16.609 1 44.16 232 ILE A C 1
ATOM 1843 O O . ILE A 1 232 ? -5.898 4.562 16.516 1 44.16 232 ILE A O 1
ATOM 1847 N N . TYR A 1 233 ? -7.609 5.727 15.641 1 46.66 233 TYR A N 1
ATOM 1848 C CA . TYR A 1 233 ? -7.312 5.078 14.367 1 46.66 233 TYR A CA 1
ATOM 1849 C C . TYR A 1 233 ? -5.953 5.523 13.836 1 46.66 233 TYR A C 1
ATOM 1851 O O . TYR A 1 233 ? -5.305 4.797 13.078 1 46.66 233 TYR A O 1
ATOM 1859 N N . HIS A 1 234 ? -5.602 6.699 14.328 1 48.84 234 HIS A N 1
ATOM 1860 C CA . HIS A 1 234 ? -4.23 7.055 13.969 1 48.84 234 HIS A CA 1
ATOM 1861 C C . HIS A 1 234 ? -3.236 6.039 14.523 1 48.84 234 HIS A C 1
ATOM 1863 O O . HIS A 1 234 ? -2.209 5.766 13.898 1 48.84 234 HIS A O 1
ATOM 1869 N N . TYR A 1 235 ? -3.77 5.426 15.688 1 44.03 235 TYR A N 1
ATOM 1870 C CA . TYR A 1 235 ? -2.908 4.457 16.359 1 44.03 235 TYR A CA 1
ATOM 1871 C C . TYR A 1 235 ? -2.949 3.111 15.641 1 44.03 235 TYR A C 1
ATOM 1873 O O . TYR A 1 235 ? -1.992 2.336 15.703 1 44.03 235 TYR A O 1
ATOM 1881 N N . LEU A 1 236 ? -4.043 2.863 15.266 1 43.47 236 LEU A N 1
ATOM 1882 C CA . LEU A 1 236 ? -4.191 1.533 14.688 1 43.47 236 LEU A CA 1
ATOM 1883 C C . LEU A 1 236 ? -3.375 1.408 13.406 1 43.47 236 LEU A C 1
ATOM 1885 O O . LEU A 1 236 ? -2.869 0.329 13.086 1 43.47 236 LEU A O 1
ATOM 1889 N N . ILE A 1 237 ? -3.576 2.344 12.641 1 44.84 237 ILE A N 1
ATOM 1890 C CA . ILE A 1 237 ? -2.906 2.295 11.344 1 44.84 237 ILE A CA 1
ATOM 1891 C C . ILE A 1 237 ? -1.396 2.426 11.539 1 44.84 237 ILE A C 1
ATOM 1893 O O . ILE A 1 237 ? -0.615 1.796 10.82 1 44.84 237 ILE A O 1
ATOM 1897 N N . PHE A 1 238 ? -1.024 3.441 12.438 1 43.91 238 PHE A N 1
ATOM 1898 C CA . PHE A 1 238 ? 0.384 3.783 12.602 1 43.91 238 PHE A CA 1
ATOM 1899 C C . PHE A 1 238 ? 0.885 3.371 13.977 1 43.91 238 PHE A C 1
ATOM 1901 O O . PHE A 1 238 ? 1.318 4.219 14.766 1 43.91 238 PHE A O 1
ATOM 1908 N N . PRO A 1 239 ? 0.324 2.322 14.375 1 39.56 239 PRO A N 1
ATOM 1909 C CA . PRO A 1 239 ? 0.751 2.1 15.758 1 39.56 239 PRO A CA 1
ATOM 1910 C C . PRO A 1 239 ? 2.158 2.623 16.031 1 39.56 239 PRO A C 1
ATOM 1912 O O . PRO A 1 239 ? 2.391 3.271 17.062 1 39.56 239 PRO A O 1
ATOM 1915 N N . LEU A 1 240 ? 3.061 2.059 15.203 1 42.34 240 LEU A N 1
ATOM 1916 C CA . LEU A 1 240 ? 4.441 2.287 15.609 1 42.34 240 LEU A CA 1
ATOM 1917 C C . LEU A 1 240 ? 4.836 3.744 15.398 1 42.34 240 LEU A C 1
ATOM 1919 O O . LEU A 1 240 ? 5.867 4.195 15.906 1 42.34 240 LEU A O 1
ATOM 1923 N N . MET A 1 241 ? 4.25 4.273 14.453 1 42.03 241 MET A N 1
ATOM 1924 C CA . MET A 1 241 ? 4.762 5.594 14.102 1 42.03 241 MET A CA 1
ATOM 1925 C C . MET A 1 241 ? 4.418 6.617 15.18 1 42.03 241 MET A C 1
ATOM 1927 O O . MET A 1 241 ? 5.211 7.516 15.461 1 42.03 241 MET A O 1
ATOM 1931 N N . THR A 1 242 ? 3.148 6.461 15.633 1 42.5 242 THR A N 1
ATOM 1932 C CA . THR A 1 242 ? 2.785 7.527 16.562 1 42.5 242 THR A CA 1
ATOM 1933 C C . THR A 1 242 ? 3.729 7.547 17.766 1 42.5 242 THR A C 1
ATOM 1935 O O . THR A 1 242 ? 3.867 8.57 18.438 1 42.5 242 THR A O 1
ATOM 1938 N N . LEU A 1 243 ? 4.09 6.383 18.062 1 39.12 243 LEU A N 1
ATOM 1939 C CA . LEU A 1 243 ? 4.934 6.375 19.25 1 39.12 243 LEU A CA 1
ATOM 1940 C C . LEU A 1 243 ? 6.145 7.285 19.062 1 39.12 243 LEU A C 1
ATOM 1942 O O . LEU A 1 243 ? 6.582 7.938 20.016 1 39.12 243 LEU A O 1
ATOM 1946 N N . PHE A 1 244 ? 6.762 7.09 17.953 1 43.25 244 PHE A N 1
ATOM 1947 C CA . PHE A 1 244 ? 8.055 7.758 17.891 1 43.25 244 PHE A CA 1
ATOM 1948 C C . PHE A 1 244 ? 7.902 9.18 17.344 1 43.25 244 PHE A C 1
ATOM 1950 O O . PHE A 1 244 ? 8.836 9.977 17.422 1 43.25 244 PHE A O 1
ATOM 1957 N N . VAL A 1 245 ? 6.895 9.281 16.516 1 45.31 245 VAL A N 1
ATOM 1958 C CA . VAL A 1 245 ? 6.793 10.625 15.945 1 45.31 245 VAL A CA 1
ATOM 1959 C C . VAL A 1 245 ? 6.375 11.609 17.031 1 45.31 245 VAL A C 1
ATOM 1961 O O . VAL A 1 245 ? 6.684 12.805 16.953 1 45.31 245 VAL A O 1
ATOM 1964 N N . ALA A 1 246 ? 5.398 11.055 17.875 1 41.5 246 ALA A N 1
ATOM 1965 C CA . ALA A 1 246 ? 5.039 12.102 18.844 1 41.5 246 ALA A CA 1
ATOM 1966 C C . ALA A 1 246 ? 6.289 12.727 19.453 1 41.5 246 ALA A C 1
ATOM 1968 O O . ALA A 1 246 ? 6.922 12.133 20.328 1 41.5 246 ALA A O 1
ATOM 1969 N N . ASP A 1 247 ? 7.188 12.977 18.594 1 39.41 247 ASP A N 1
ATOM 1970 C CA . ASP A 1 247 ? 8.203 13.836 19.188 1 39.41 247 ASP A CA 1
ATOM 1971 C C . ASP A 1 247 ? 7.645 14.594 20.391 1 39.41 247 ASP A C 1
ATOM 1973 O O . ASP A 1 247 ? 6.484 15.008 20.391 1 39.41 247 ASP A O 1
ATOM 1977 N N . ASN A 1 248 ? 8.156 14.266 21.516 1 34.75 248 ASN A N 1
ATOM 1978 C CA . ASN A 1 248 ? 7.914 15.016 22.734 1 34.75 248 ASN A CA 1
ATOM 1979 C C . ASN A 1 248 ? 7.473 16.453 22.438 1 34.75 248 ASN A C 1
ATOM 1981 O O . ASN A 1 248 ? 8.164 17.188 21.734 1 34.75 248 ASN A O 1
ATOM 1985 N N . GLN A 1 249 ? 6.207 16.812 22.328 1 33.03 249 GLN A N 1
ATOM 1986 C CA . GLN A 1 249 ? 5.578 18.109 22.531 1 33.03 249 GLN A CA 1
ATOM 1987 C C . GLN A 1 249 ? 6.477 19.031 23.344 1 33.03 249 GLN A C 1
ATOM 1989 O O . GLN A 1 249 ? 6.125 20.188 23.594 1 33.03 249 GLN A O 1
ATOM 1994 N N . GLU A 1 250 ? 7.203 18.594 24.297 1 33.03 250 GLU A N 1
ATOM 1995 C CA . GLU A 1 250 ? 7.727 19.719 25.062 1 33.03 250 GLU A CA 1
ATOM 1996 C C . GLU A 1 250 ? 8.375 20.75 24.141 1 33.03 250 GLU A C 1
ATOM 1998 O O . GLU A 1 250 ? 8.5 21.922 24.516 1 33.03 250 GLU A O 1
ATOM 2003 N N . CYS A 1 251 ? 9.422 20.453 23.469 1 31.73 251 CYS A N 1
ATOM 2004 C CA . CYS A 1 251 ? 10.031 21.688 22.984 1 31.73 251 CYS A CA 1
ATOM 2005 C C . CYS A 1 251 ? 9.109 22.406 22 1 31.73 251 CYS A C 1
ATOM 2007 O O . CYS A 1 251 ? 8.531 21.766 21.109 1 31.73 251 CYS A O 1
ATOM 2009 N N . ARG A 1 252 ? 8.586 23.672 22.234 1 32.59 252 ARG A N 1
ATOM 2010 C CA . ARG A 1 252 ? 7.945 24.797 21.562 1 32.59 252 ARG A CA 1
ATOM 2011 C C . ARG A 1 252 ? 7.957 24.594 20.047 1 32.59 252 ARG A C 1
ATOM 2013 O O . ARG A 1 252 ? 8.875 23.969 19.5 1 32.59 252 ARG A O 1
ATOM 2020 N N . VAL A 1 253 ? 6.828 25.031 19.297 1 33.72 253 VAL A N 1
ATOM 2021 C CA . VAL A 1 253 ? 6.141 25.312 18.031 1 33.72 253 VAL A CA 1
ATOM 2022 C C . VAL A 1 253 ? 7.152 25.75 16.984 1 33.72 253 VAL A C 1
ATOM 2024 O O . VAL A 1 253 ? 6.797 26.422 16.016 1 33.72 253 VAL A O 1
ATOM 2027 N N . LYS A 1 254 ? 8.297 26.109 17.312 1 34.69 254 LYS A N 1
ATOM 2028 C CA . LYS A 1 254 ? 8.922 26.75 16.156 1 34.69 254 LYS A CA 1
ATOM 2029 C C . LYS A 1 254 ? 8.758 25.891 14.898 1 34.69 254 LYS A C 1
ATOM 2031 O O . LYS A 1 254 ? 8.562 24.688 14.992 1 34.69 254 LYS A O 1
ATOM 2036 N N . ASP A 1 255 ? 9.055 26.438 13.695 1 37.28 255 ASP A N 1
ATOM 2037 C CA . ASP A 1 255 ? 8.922 26 12.305 1 37.28 255 ASP A CA 1
ATOM 2038 C C . ASP A 1 255 ? 9.398 24.562 12.125 1 37.28 255 ASP A C 1
ATOM 2040 O O . ASP A 1 255 ? 10.602 24.297 12.141 1 37.28 255 ASP A O 1
ATOM 2044 N N . LYS A 1 256 ? 8.82 23.453 12.727 1 48.38 256 LYS A N 1
ATOM 2045 C CA . LYS A 1 256 ? 9.008 22 12.719 1 48.38 256 LYS A CA 1
ATOM 2046 C C . LYS A 1 256 ? 9.477 21.516 11.344 1 48.38 256 LYS A C 1
ATOM 2048 O O . LYS A 1 256 ? 9.68 20.312 11.141 1 48.38 256 LYS A O 1
ATOM 2053 N N . LYS A 1 257 ? 9.359 22.25 10.391 1 47.84 257 LYS A N 1
ATOM 2054 C CA . LYS A 1 257 ? 10.102 22 9.156 1 47.84 257 LYS A CA 1
ATOM 2055 C C . LYS A 1 257 ? 11.609 22.094 9.398 1 47.84 257 LYS A C 1
ATOM 2057 O O . LYS A 1 257 ? 12.109 23.109 9.867 1 47.84 257 LYS A O 1
ATOM 2062 N N . VAL A 1 258 ? 12.203 20.969 9.367 1 45.31 258 VAL A N 1
ATOM 2063 C CA . VAL A 1 258 ? 13.664 20.953 9.43 1 45.31 258 VAL A CA 1
ATOM 2064 C C . VAL A 1 258 ? 14.234 21.922 8.406 1 45.31 258 VAL A C 1
ATOM 2066 O O . VAL A 1 258 ? 13.859 21.891 7.23 1 45.31 258 VAL A O 1
ATOM 2069 N N . GLN A 1 259 ? 14.859 22.953 8.891 1 50.09 259 GLN A N 1
ATOM 2070 C CA . GLN A 1 259 ? 15.586 23.797 7.945 1 50.09 259 GLN A CA 1
ATOM 2071 C C . GLN A 1 259 ? 16.734 23.031 7.297 1 50.09 259 GLN A C 1
ATOM 2073 O O . GLN A 1 259 ? 17.484 22.328 7.98 1 50.09 259 GLN A O 1
ATOM 2078 N N . ASN A 1 260 ? 16.719 22.875 6.023 1 54.34 260 ASN A N 1
ATOM 2079 C CA . ASN A 1 260 ? 17.75 22.156 5.285 1 54.34 260 ASN A CA 1
ATOM 2080 C C . ASN A 1 260 ? 19.078 22.922 5.277 1 54.34 260 ASN A C 1
ATOM 2082 O O . ASN A 1 260 ? 19.5 23.406 4.23 1 54.34 260 ASN A O 1
ATOM 2086 N N . ASN A 1 261 ? 19.719 23.109 6.48 1 56.34 261 ASN A N 1
ATOM 2087 C CA . ASN A 1 261 ? 21.016 23.75 6.648 1 56.34 261 ASN A CA 1
ATOM 2088 C C . ASN A 1 261 ? 22.141 22.719 6.727 1 56.34 261 ASN A C 1
ATOM 2090 O O . ASN A 1 261 ? 21.969 21.641 7.316 1 56.34 261 ASN A O 1
ATOM 2094 N N . PHE A 1 262 ? 23.094 22.953 5.875 1 58.53 262 PHE A N 1
ATOM 2095 C CA . PHE A 1 262 ? 24.234 22.047 5.816 1 58.53 262 PHE A CA 1
ATOM 2096 C C . PHE A 1 262 ? 25.484 22.703 6.418 1 58.53 262 PHE A C 1
ATOM 2098 O O . PHE A 1 262 ? 25.641 23.922 6.348 1 58.53 262 PHE A O 1
ATOM 2105 N N . ASP A 1 263 ? 26.219 21.969 7.172 1 58 263 ASP A N 1
ATOM 2106 C CA . ASP A 1 263 ? 27.469 22.438 7.777 1 58 263 ASP A CA 1
ATOM 2107 C C . ASP A 1 263 ? 28.391 23.062 6.73 1 58 263 ASP A C 1
ATOM 2109 O O . ASP A 1 263 ? 29.156 23.969 7.031 1 58 263 ASP A O 1
ATOM 2113 N N . ILE A 1 264 ? 28.188 22.641 5.582 1 54.25 264 ILE A N 1
ATOM 2114 C CA . ILE A 1 264 ? 29.125 23.094 4.562 1 54.25 264 ILE A CA 1
ATOM 2115 C C . ILE A 1 264 ? 28.688 24.453 4.035 1 54.25 264 ILE A C 1
ATOM 2117 O O . ILE A 1 264 ? 29.516 25.266 3.611 1 54.25 264 ILE A O 1
ATOM 2121 N N . PHE A 1 265 ? 27.359 24.703 4.008 1 46.22 265 PHE A N 1
ATOM 2122 C CA . PHE A 1 265 ? 26.875 25.953 3.434 1 46.22 265 PHE A CA 1
ATOM 2123 C C . PHE A 1 265 ? 26.75 27.031 4.504 1 46.22 265 PHE A C 1
ATOM 2125 O O . PHE A 1 265 ? 26.188 28.094 4.254 1 46.22 265 PHE A O 1
ATOM 2132 N N . THR A 1 266 ? 27.031 26.844 5.703 1 44.12 266 THR A N 1
ATOM 2133 C CA . THR A 1 266 ? 26.906 27.875 6.719 1 44.12 266 THR A CA 1
ATOM 2134 C C . THR A 1 266 ? 27.719 29.109 6.352 1 44.12 266 THR A C 1
ATOM 2136 O O . THR A 1 266 ? 28.953 29.062 6.359 1 44.12 266 THR A O 1
ATOM 2139 N N . ASN A 1 267 ? 27.203 29.891 5.52 1 39.59 267 ASN A N 1
ATOM 2140 C CA . ASN A 1 267 ? 27.766 31.234 5.492 1 39.59 267 ASN A CA 1
ATOM 2141 C C . ASN A 1 267 ? 27.688 31.906 6.859 1 39.59 267 ASN A C 1
ATOM 2143 O O . ASN A 1 267 ? 26.75 31.672 7.621 1 39.59 267 ASN A O 1
ATOM 2147 N N . HIS A 1 268 ? 28.812 32.562 7.531 1 39.41 268 HIS A N 1
ATOM 2148 C CA . HIS A 1 268 ? 29.031 33.344 8.742 1 39.41 268 HIS A CA 1
ATOM 2149 C C . HIS A 1 268 ? 27.859 34.281 9.008 1 39.41 268 HIS A C 1
ATOM 2151 O O . HIS A 1 268 ? 27.75 34.844 10.102 1 39.41 268 HIS A O 1
ATOM 2157 N N . LYS A 1 269 ? 27.125 34.844 8.07 1 40.47 269 LYS A N 1
ATOM 2158 C CA . LYS A 1 269 ? 26.297 36.031 8.359 1 40.47 269 LYS A CA 1
ATOM 2159 C C . LYS A 1 269 ? 24.984 35.594 9.016 1 40.47 269 LYS A C 1
ATOM 2161 O O . LYS A 1 269 ? 24.281 36.438 9.594 1 40.47 269 LYS A O 1
ATOM 2166 N N . GLU A 1 270 ? 24.422 34.5 8.836 1 37.91 270 GLU A N 1
ATOM 2167 C CA . GLU A 1 270 ? 23.047 34.312 9.297 1 37.91 270 GLU A CA 1
ATOM 2168 C C . GLU A 1 270 ? 23.016 33.969 10.789 1 37.91 270 GLU A C 1
ATOM 2170 O O . GLU A 1 270 ? 21.953 33.594 11.32 1 37.91 270 GLU A O 1
ATOM 2175 N N . LYS A 1 271 ? 23.953 34.219 11.656 1 39.25 271 LYS A N 1
ATOM 2176 C CA . LYS A 1 271 ? 23.953 34.094 13.109 1 39.25 271 LYS A CA 1
ATOM 2177 C C . LYS A 1 271 ? 22.859 34.969 13.727 1 39.25 271 LYS A C 1
ATOM 2179 O O . LYS A 1 271 ? 22.391 34.719 14.836 1 39.25 271 LYS A O 1
ATOM 2184 N N . LYS A 1 272 ? 22.547 36.219 13.219 1 36.12 272 LYS A N 1
ATOM 2185 C CA . LYS A 1 272 ? 21.953 37.25 14.039 1 36.12 272 LYS A CA 1
ATOM 2186 C C . LYS A 1 272 ? 20.469 36.969 14.266 1 36.12 272 LYS A C 1
ATOM 2188 O O . LYS A 1 272 ? 19.938 37.25 15.352 1 36.12 272 LYS A O 1
ATOM 2193 N N . CYS A 1 273 ? 19.766 36.562 13.297 1 32.38 273 CYS A N 1
ATOM 2194 C CA . CYS A 1 273 ? 18.328 36.719 13.547 1 32.38 273 CYS A CA 1
ATOM 2195 C C . CYS A 1 273 ? 17.828 35.625 14.484 1 32.38 273 CYS A C 1
ATOM 2197 O O . CYS A 1 273 ? 16.766 35.75 15.086 1 32.38 273 CYS A O 1
ATOM 2199 N N . ASP A 1 274 ? 18.453 34.5 14.609 1 33.38 274 ASP A N 1
ATOM 2200 C CA . ASP A 1 274 ? 17.797 33.5 15.422 1 33.38 274 ASP A CA 1
ATOM 2201 C C . ASP A 1 274 ? 18 33.75 16.906 1 33.38 274 ASP A C 1
ATOM 2203 O O . ASP A 1 274 ? 17.453 33.031 17.75 1 33.38 274 ASP A O 1
ATOM 2207 N N . GLU A 1 275 ? 18.844 34.688 17.422 1 31.92 275 GLU A N 1
ATOM 2208 C CA . GLU A 1 275 ? 19 34.875 18.859 1 31.92 275 GLU A CA 1
ATOM 2209 C C . GLU A 1 275 ? 17.719 35.375 19.5 1 31.92 275 GLU A C 1
ATOM 2211 O O . GLU A 1 275 ? 17.422 35.094 20.656 1 31.92 275 GLU A O 1
ATOM 2216 N N . LYS A 1 276 ? 17 36.375 18.969 1 33.97 276 LYS A N 1
ATOM 2217 C CA . LYS A 1 276 ? 15.984 37.031 19.75 1 33.97 276 LYS A CA 1
ATOM 2218 C C . LYS A 1 276 ? 14.789 36.125 20 1 33.97 276 LYS A C 1
ATOM 2220 O O . LYS A 1 276 ? 14.133 36.219 21.047 1 33.97 276 LYS A O 1
ATOM 2225 N N . ILE A 1 277 ? 14.242 35.406 19.062 1 30.66 277 ILE A N 1
ATOM 2226 C CA . ILE A 1 277 ? 12.922 34.875 19.359 1 30.66 277 ILE A CA 1
ATOM 2227 C C . ILE A 1 277 ? 13.047 33.594 20.172 1 30.66 277 ILE A C 1
ATOM 2229 O O . ILE A 1 277 ? 12.047 32.938 20.484 1 30.66 277 ILE A O 1
ATOM 2233 N N . LEU A 1 278 ? 14.25 33.188 20.5 1 25.61 278 LEU A N 1
ATOM 2234 C CA . LEU A 1 278 ? 14.336 31.953 21.312 1 25.61 278 LEU A CA 1
ATOM 2235 C C . LEU A 1 278 ? 13.93 32.219 22.75 1 25.61 278 LEU A C 1
ATOM 2237 O O . LEU A 1 278 ? 14.039 31.328 23.609 1 25.61 278 LEU A O 1
ATOM 2241 N N . VAL A 1 279 ? 13.688 33.469 23.234 1 25.2 279 VAL A N 1
ATOM 2242 C CA . VAL A 1 279 ? 13.523 33.594 24.688 1 25.2 279 VAL A CA 1
ATOM 2243 C C . VAL A 1 279 ? 12.156 33.062 25.094 1 25.2 279 VAL A C 1
ATOM 2245 O O . VAL A 1 279 ? 11.125 33.656 24.766 1 25.2 279 VAL A O 1
ATOM 2248 N N . CYS A 1 280 ? 11.656 31.906 24.734 1 21.91 280 CYS A N 1
ATOM 2249 C CA . CYS A 1 280 ? 10.68 31.5 25.75 1 21.91 280 CYS A CA 1
ATOM 2250 C C . CYS A 1 280 ? 11.375 31.031 27.016 1 21.91 280 CYS A C 1
ATOM 2252 O O . CYS A 1 280 ? 12.422 30.375 26.953 1 21.91 280 CYS A O 1
ATOM 2254 N N . MET B 1 1 ? -19.859 27.453 -6.941 1 65.88 1 MET B N 1
ATOM 2255 C CA . MET B 1 1 ? -18.516 26.891 -7.078 1 65.88 1 MET B CA 1
ATOM 2256 C C . MET B 1 1 ? -18.406 25.578 -6.332 1 65.88 1 MET B C 1
ATOM 2258 O O . MET B 1 1 ? -17.922 24.578 -6.879 1 65.88 1 MET B O 1
ATOM 2262 N N . GLU B 1 2 ? -19.266 25.438 -5.277 1 76.56 2 GLU B N 1
ATOM 2263 C CA . GLU B 1 2 ? -19.234 24.203 -4.492 1 76.56 2 GLU B CA 1
ATOM 2264 C C . GLU B 1 2 ? -20 23.094 -5.188 1 76.56 2 GLU B C 1
ATOM 2266 O O . GLU B 1 2 ? -19.594 21.938 -5.16 1 76.56 2 GLU B O 1
ATOM 2271 N N . ALA B 1 3 ? -21 23.484 -5.934 1 82.25 3 ALA B N 1
ATOM 2272 C CA . ALA B 1 3 ? -21.812 22.484 -6.641 1 82.25 3 ALA B CA 1
ATOM 2273 C C . ALA B 1 3 ? -21.047 21.891 -7.812 1 82.25 3 ALA B C 1
ATOM 2275 O O . ALA B 1 3 ? -21.156 20.688 -8.086 1 82.25 3 ALA B O 1
ATOM 2276 N N . VAL B 1 4 ? -20.344 22.688 -8.531 1 83.25 4 VAL B N 1
ATOM 2277 C CA . VAL B 1 4 ? -19.547 22.203 -9.672 1 83.25 4 VAL B CA 1
ATOM 2278 C C . VAL B 1 4 ? -18.469 21.25 -9.188 1 83.25 4 VAL B C 1
ATOM 2280 O O . VAL B 1 4 ? -18.234 20.203 -9.797 1 83.25 4 VAL B O 1
ATOM 2283 N N . LYS B 1 5 ? -17.859 21.609 -8.078 1 82 5 LYS B N 1
ATOM 2284 C CA . LYS B 1 5 ? -16.844 20.734 -7.512 1 82 5 LYS B CA 1
ATOM 2285 C C . LYS B 1 5 ? -17.438 19.375 -7.109 1 82 5 LYS B C 1
ATOM 2287 O O . LYS B 1 5 ? -16.797 18.344 -7.27 1 82 5 LYS B O 1
ATOM 2292 N N . LEU B 1 6 ? -18.594 19.453 -6.625 1 85.81 6 LEU B N 1
ATOM 2293 C CA . LEU B 1 6 ? -19.266 18.219 -6.234 1 85.81 6 LEU B CA 1
ATOM 2294 C C . LEU B 1 6 ? -19.594 17.359 -7.453 1 85.81 6 LEU B C 1
ATOM 2296 O O . LEU B 1 6 ? -19.312 16.156 -7.457 1 85.81 6 LEU B O 1
ATOM 2300 N N . VAL B 1 7 ? -20.078 17.984 -8.5 1 89.56 7 VAL B N 1
ATOM 2301 C CA . VAL B 1 7 ? -20.453 17.25 -9.711 1 89.56 7 VAL B CA 1
ATOM 2302 C C . VAL B 1 7 ? -19.203 16.641 -10.344 1 89.56 7 VAL B C 1
ATOM 2304 O O . VAL B 1 7 ? -19.203 15.484 -10.758 1 89.56 7 VAL B O 1
ATOM 2307 N N . VAL B 1 8 ? -18.141 17.359 -10.398 1 89.25 8 VAL B N 1
ATOM 2308 C CA . VAL B 1 8 ? -16.906 16.875 -10.984 1 89.25 8 VAL B CA 1
ATOM 2309 C C . VAL B 1 8 ? -16.359 15.711 -10.164 1 89.25 8 VAL B C 1
ATOM 2311 O O . VAL B 1 8 ? -15.883 14.719 -10.727 1 89.25 8 VAL B O 1
ATOM 2314 N N . SER B 1 9 ? -16.422 15.828 -8.844 1 89.38 9 SER B N 1
ATOM 2315 C CA . SER B 1 9 ? -15.938 14.75 -8 1 89.38 9 SER B CA 1
ATOM 2316 C C . SER B 1 9 ? -16.781 13.492 -8.172 1 89.38 9 SER B C 1
ATOM 2318 O O . SER B 1 9 ? -16.266 12.375 -8.156 1 89.38 9 SER B O 1
ATOM 2320 N N . LEU B 1 10 ? -18.078 13.664 -8.383 1 91.5 10 LEU B N 1
ATOM 2321 C CA . LEU B 1 10 ? -18.953 12.523 -8.586 1 91.5 10 LEU B CA 1
ATOM 2322 C C . LEU B 1 10 ? -18.688 11.852 -9.93 1 91.5 10 LEU B C 1
ATOM 2324 O O . LEU B 1 10 ? -18.672 10.625 -10.031 1 91.5 10 LEU B O 1
ATOM 2328 N N . LEU B 1 11 ? -18.453 12.641 -10.914 1 92.75 11 LEU B N 1
ATOM 2329 C CA . LEU B 1 11 ? -18.109 12.086 -12.219 1 92.75 11 LEU B CA 1
ATOM 2330 C C . LEU B 1 11 ? -16.766 11.352 -12.164 1 92.75 11 LEU B C 1
ATOM 2332 O O . LEU B 1 11 ? -16.609 10.312 -12.797 1 92.75 11 LEU B O 1
ATOM 2336 N N . TYR B 1 12 ? -15.875 11.914 -11.43 1 92 12 TYR B N 1
ATOM 2337 C CA . TYR B 1 12 ? -14.562 11.305 -11.266 1 92 12 TYR B CA 1
ATOM 2338 C C . TYR B 1 12 ? -14.68 9.914 -10.664 1 92 12 TYR B C 1
ATOM 2340 O O . TYR B 1 12 ? -14.094 8.953 -11.18 1 92 12 TYR B O 1
ATOM 2348 N N . VAL B 1 13 ? -15.438 9.797 -9.609 1 92.81 13 VAL B N 1
ATOM 2349 C CA . VAL B 1 13 ? -15.516 8.508 -8.93 1 92.81 13 VAL B CA 1
ATOM 2350 C C . VAL B 1 13 ? -16.25 7.5 -9.805 1 92.81 13 VAL B C 1
ATOM 2352 O O . VAL B 1 13 ? -15.898 6.32 -9.844 1 92.81 13 VAL B O 1
ATOM 2355 N N . VAL B 1 14 ? -17.266 7.922 -10.5 1 93.25 14 VAL B N 1
ATOM 2356 C CA . VAL B 1 14 ? -18 7.02 -11.383 1 93.25 14 VAL B CA 1
ATOM 2357 C C . VAL B 1 14 ? -17.078 6.527 -12.5 1 93.25 14 VAL B C 1
ATOM 2359 O O . VAL B 1 14 ? -17.062 5.332 -12.805 1 93.25 14 VAL B O 1
ATOM 2362 N N . PHE B 1 15 ? -16.328 7.406 -13.055 1 94.31 15 PHE B N 1
ATOM 2363 C CA . PHE B 1 15 ? -15.391 7.027 -14.102 1 94.31 15 PHE B CA 1
ATOM 2364 C C . PHE B 1 15 ? -14.344 6.066 -13.57 1 94.31 15 PHE B C 1
ATOM 2366 O O . PHE B 1 15 ? -14.039 5.055 -14.203 1 94.31 15 PHE B O 1
ATOM 2373 N N . ALA B 1 16 ? -13.812 6.43 -12.438 1 93.94 16 ALA B N 1
ATOM 2374 C CA . ALA B 1 16 ? -12.766 5.602 -11.836 1 93.94 16 ALA B CA 1
ATOM 2375 C C . ALA B 1 16 ? -13.297 4.207 -11.508 1 93.94 16 ALA B C 1
ATOM 2377 O O . ALA B 1 16 ? -12.602 3.207 -11.734 1 93.94 16 ALA B O 1
ATOM 2378 N N . GLN B 1 17 ? -14.5 4.168 -10.984 1 94 17 GLN B N 1
ATOM 2379 C CA . GLN B 1 17 ? -15.094 2.877 -10.648 1 94 17 GLN B CA 1
ATOM 2380 C C . GLN B 1 17 ? -15.391 2.064 -11.906 1 94 17 GLN B C 1
ATOM 2382 O O . GLN B 1 17 ? -15.195 0.846 -11.922 1 94 17 GLN B O 1
ATOM 2387 N N . LEU B 1 18 ? -15.875 2.699 -12.867 1 94 18 LEU B N 1
ATOM 2388 C CA . LEU B 1 18 ? -16.109 2.02 -14.133 1 94 18 LEU B CA 1
ATOM 2389 C C . LEU B 1 18 ? -14.812 1.497 -14.727 1 94 18 LEU B C 1
ATOM 2391 O O . LEU B 1 18 ? -14.766 0.379 -15.242 1 94 18 LEU B O 1
ATOM 2395 N N . PHE B 1 19 ? -13.828 2.295 -14.695 1 94.12 19 PHE B N 1
ATOM 2396 C CA . PHE B 1 19 ? -12.516 1.888 -15.18 1 94.12 19 PHE B CA 1
ATOM 2397 C C . PHE B 1 19 ? -12.023 0.662 -14.422 1 94.12 19 PHE B C 1
ATOM 2399 O O . PHE B 1 19 ? -11.453 -0.255 -15.016 1 94.12 19 PHE B O 1
ATOM 2406 N N . MET B 1 20 ? -12.227 0.666 -13.195 1 93.75 20 MET B N 1
ATOM 2407 C CA . MET B 1 20 ? -11.812 -0.468 -12.367 1 93.75 20 MET B CA 1
ATOM 2408 C C . MET B 1 20 ? -12.602 -1.721 -12.734 1 93.75 20 MET B C 1
ATOM 2410 O O . MET B 1 20 ? -12.039 -2.811 -12.828 1 93.75 20 MET B O 1
ATOM 2414 N N . CYS B 1 21 ? -13.914 -1.591 -12.906 1 91.94 21 CYS B N 1
ATOM 2415 C CA . CYS B 1 21 ? -14.719 -2.727 -13.328 1 91.94 21 CYS B CA 1
ATOM 2416 C C . CYS B 1 21 ? -14.266 -3.242 -14.688 1 91.94 21 CYS B C 1
ATOM 2418 O O . CYS B 1 21 ? -14.195 -4.453 -14.906 1 91.94 21 CYS B O 1
ATOM 2420 N N . PHE B 1 22 ? -14.016 -2.348 -15.57 1 92.62 22 PHE B N 1
ATOM 2421 C CA . PHE B 1 22 ? -13.523 -2.727 -16.891 1 92.62 22 PHE B CA 1
ATOM 2422 C C . PHE B 1 22 ? -12.211 -3.488 -16.781 1 92.62 22 PHE B C 1
ATOM 2424 O O . PHE B 1 22 ? -12.039 -4.531 -17.422 1 92.62 22 PHE B O 1
ATOM 2431 N N . THR B 1 23 ? -11.344 -2.951 -16.016 1 92.69 23 THR B N 1
ATOM 2432 C CA . THR B 1 23 ? -10.055 -3.605 -15.812 1 92.69 23 THR B CA 1
ATOM 2433 C C . THR B 1 23 ? -10.242 -4.996 -15.211 1 92.69 23 THR B C 1
ATOM 2435 O O . THR B 1 23 ? -9.57 -5.945 -15.609 1 92.69 23 THR B O 1
ATOM 2438 N N . ALA B 1 24 ? -11.109 -5.117 -14.266 1 90.25 24 ALA B N 1
ATOM 2439 C CA . ALA B 1 24 ? -11.375 -6.41 -13.633 1 90.25 24 ALA B CA 1
ATOM 2440 C C . ALA B 1 24 ? -11.875 -7.426 -14.656 1 90.25 24 ALA B C 1
ATOM 2442 O O . ALA B 1 24 ? -11.508 -8.602 -14.602 1 90.25 24 ALA B O 1
ATOM 2443 N N . ILE B 1 25 ? -12.672 -6.988 -15.562 1 89.5 25 ILE B N 1
ATOM 2444 C CA . ILE B 1 25 ? -13.188 -7.867 -16.609 1 89.5 25 ILE B CA 1
ATOM 2445 C C . ILE B 1 25 ? -12.039 -8.305 -17.516 1 89.5 25 ILE B C 1
ATOM 2447 O O . ILE B 1 25 ? -11.93 -9.484 -17.859 1 89.5 25 ILE B O 1
ATOM 2451 N N . VAL B 1 26 ? -11.25 -7.355 -17.891 1 89.88 26 VAL B N 1
ATOM 2452 C CA . VAL B 1 26 ? -10.117 -7.66 -18.75 1 89.88 26 VAL B CA 1
ATOM 2453 C C . VAL B 1 26 ? -9.203 -8.68 -18.078 1 89.88 26 VAL B C 1
ATOM 2455 O O . VAL B 1 26 ? -8.742 -9.625 -18.719 1 89.88 26 VAL B O 1
ATOM 2458 N N . VAL B 1 27 ? -8.984 -8.508 -16.828 1 89.06 27 VAL B N 1
ATOM 2459 C CA . VAL B 1 27 ? -8.094 -9.391 -16.078 1 89.06 27 VAL B CA 1
ATOM 2460 C C . VAL B 1 27 ? -8.734 -10.766 -15.922 1 89.06 27 VAL B C 1
ATOM 2462 O O . VAL B 1 27 ? -8.047 -11.789 -16 1 89.06 27 VAL B O 1
ATOM 2465 N N . THR B 1 28 ? -10 -10.781 -15.703 1 86.75 28 THR B N 1
ATOM 2466 C CA . THR B 1 28 ? -10.711 -12.055 -15.617 1 86.75 28 THR B CA 1
ATOM 2467 C C . THR B 1 28 ? -10.594 -12.82 -16.938 1 86.75 28 THR B C 1
ATOM 2469 O O . THR B 1 28 ? -10.414 -14.039 -16.922 1 86.75 28 THR B O 1
ATOM 2472 N N . ASP B 1 29 ? -10.625 -12.148 -17.984 1 87.25 29 ASP B N 1
ATOM 2473 C CA . ASP B 1 29 ? -10.562 -12.773 -19.312 1 87.25 29 ASP B CA 1
ATOM 2474 C C . ASP B 1 29 ? -9.148 -13.273 -19.609 1 87.25 29 ASP B C 1
ATOM 2476 O O . ASP B 1 29 ? -8.961 -14.109 -20.5 1 87.25 29 ASP B O 1
ATOM 2480 N N . ARG B 1 30 ? -8.211 -12.812 -18.828 1 83.94 30 ARG B N 1
ATOM 2481 C CA . ARG B 1 30 ? -6.828 -13.234 -19.016 1 83.94 30 ARG B CA 1
ATOM 2482 C C . ARG B 1 30 ? -6.383 -14.18 -17.906 1 83.94 30 ARG B C 1
ATOM 2484 O O . ARG B 1 30 ? -5.188 -14.391 -17.703 1 83.94 30 ARG B O 1
ATOM 2491 N N . LEU B 1 31 ? -7.25 -14.703 -17.156 1 82.25 31 LEU B N 1
ATOM 2492 C CA . LEU B 1 31 ? -6.918 -15.562 -16.031 1 82.25 31 LEU B CA 1
ATOM 2493 C C . LEU B 1 31 ? -6.078 -16.75 -16.484 1 82.25 31 LEU B C 1
ATOM 2495 O O . LEU B 1 31 ? -6.336 -17.344 -17.531 1 82.25 31 LEU B O 1
ATOM 2499 N N . PRO B 1 32 ? -5.02 -16.906 -15.648 1 73.12 32 PRO B N 1
ATOM 2500 C CA . PRO B 1 32 ? -4.242 -18.094 -15.969 1 73.12 32 PRO B CA 1
ATOM 2501 C C . PRO B 1 32 ? -5.047 -19.391 -15.805 1 73.12 32 PRO B C 1
ATOM 2503 O O . PRO B 1 32 ? -6.016 -19.422 -15.039 1 73.12 32 PRO B O 1
ATOM 2506 N N . ASN B 1 33 ? -4.688 -20.359 -16.609 1 74.88 33 ASN B N 1
ATOM 2507 C CA . ASN B 1 33 ? -5.32 -21.672 -16.531 1 74.88 33 ASN B CA 1
ATOM 2508 C C . ASN B 1 33 ? -5.25 -22.25 -15.125 1 74.88 33 ASN B C 1
ATOM 2510 O O . ASN B 1 33 ? -4.164 -22.438 -14.578 1 74.88 33 ASN B O 1
ATOM 2514 N N . ARG B 1 34 ? -6.375 -22.531 -14.516 1 73.44 34 ARG B N 1
ATOM 2515 C CA . ARG B 1 34 ? -6.488 -22.984 -13.133 1 73.44 34 ARG B CA 1
ATOM 2516 C C . ARG B 1 34 ? -5.805 -24.328 -12.93 1 73.44 34 ARG B C 1
ATOM 2518 O O . ARG B 1 34 ? -5.414 -24.672 -11.812 1 73.44 34 ARG B O 1
ATOM 2525 N N . THR B 1 35 ? -5.691 -25.031 -14 1 70.88 35 THR B N 1
ATOM 2526 C CA . THR B 1 35 ? -5.023 -26.328 -13.906 1 70.88 35 THR B CA 1
ATOM 2527 C C . THR B 1 35 ? -3.512 -26.141 -13.805 1 70.88 35 THR B C 1
ATOM 2529 O O . THR B 1 35 ? -2.832 -26.938 -13.141 1 70.88 35 THR B O 1
ATOM 2532 N N . LYS B 1 36 ? -3.043 -25.016 -14.375 1 70.62 36 LYS B N 1
ATOM 2533 C CA . LYS B 1 36 ? -1.608 -24.75 -14.375 1 70.62 36 LYS B CA 1
ATOM 2534 C C . LYS B 1 36 ? -1.203 -23.922 -13.156 1 70.62 36 LYS B C 1
ATOM 2536 O O . LYS B 1 36 ? -0.098 -24.062 -12.633 1 70.62 36 LYS B O 1
ATOM 2541 N N . TYR B 1 37 ? -2.172 -23.125 -12.781 1 73.69 37 TYR B N 1
ATOM 2542 C CA . TYR B 1 37 ? -1.868 -22.234 -11.672 1 73.69 37 TYR B CA 1
ATOM 2543 C C . TYR B 1 37 ? -2.758 -22.531 -10.469 1 73.69 37 TYR B C 1
ATOM 2545 O O . TYR B 1 37 ? -3.922 -22.125 -10.438 1 73.69 37 TYR B O 1
ATOM 2553 N N . GLN B 1 38 ? -2.164 -23.203 -9.531 1 79.12 38 GLN B N 1
ATOM 2554 C CA . GLN B 1 38 ? -2.859 -23.5 -8.289 1 79.12 38 GLN B CA 1
ATOM 2555 C C . GLN B 1 38 ? -2.9 -22.266 -7.375 1 79.12 38 GLN B C 1
ATOM 2557 O O . GLN B 1 38 ? -2.125 -21.328 -7.555 1 79.12 38 GLN B O 1
ATOM 2562 N N . PRO B 1 39 ? -3.908 -22.328 -6.461 1 84.06 39 PRO B N 1
ATOM 2563 C CA . PRO B 1 39 ? -3.932 -21.219 -5.508 1 84.06 39 PRO B CA 1
ATOM 2564 C C . PRO B 1 39 ? -2.604 -21.047 -4.773 1 84.06 39 PRO B C 1
ATOM 2566 O O . PRO B 1 39 ? -1.936 -22.031 -4.457 1 84.06 39 PRO B O 1
ATOM 2569 N N . LEU B 1 40 ? -2.23 -19.828 -4.605 1 86.19 40 LEU B N 1
ATOM 2570 C CA . LEU B 1 40 ? -0.982 -19.516 -3.918 1 86.19 40 LEU B CA 1
ATOM 2571 C C . LEU B 1 40 ? -1.025 -19.984 -2.467 1 86.19 40 LEU B C 1
ATOM 2573 O O . LEU B 1 40 ? -2.082 -19.938 -1.83 1 86.19 40 LEU B O 1
ATOM 2577 N N . PRO B 1 41 ? 0.089 -20.469 -2.039 1 87.69 41 PRO B N 1
ATOM 2578 C CA . PRO B 1 41 ? 0.139 -20.781 -0.608 1 87.69 41 PRO B CA 1
ATOM 2579 C C . PRO B 1 41 ? -0.134 -19.562 0.271 1 87.69 41 PRO B C 1
ATOM 2581 O O . PRO B 1 41 ? 0.435 -18.5 0.043 1 87.69 41 PRO B O 1
ATOM 2584 N N . ASP B 1 42 ? -1.025 -19.703 1.198 1 91.75 42 ASP B N 1
ATOM 2585 C CA . ASP B 1 42 ? -1.441 -18.672 2.141 1 91.75 42 ASP B CA 1
ATOM 2586 C C . ASP B 1 42 ? -1.573 -19.234 3.553 1 91.75 42 ASP B C 1
ATOM 2588 O O . ASP B 1 42 ? -2.285 -20.219 3.771 1 91.75 42 ASP B O 1
ATOM 2592 N N . VAL B 1 43 ? -0.92 -18.609 4.473 1 93.19 43 VAL B N 1
ATOM 2593 C CA . VAL B 1 43 ? -0.803 -19.125 5.832 1 93.19 43 VAL B CA 1
ATOM 2594 C C . VAL B 1 43 ? -2.188 -19.234 6.465 1 93.19 43 VAL B C 1
ATOM 2596 O O . VAL B 1 43 ? -2.496 -20.234 7.125 1 93.19 43 VAL B O 1
ATOM 2599 N N . VAL B 1 44 ? -3.049 -18.281 6.25 1 93.25 44 VAL B N 1
ATOM 2600 C CA . VAL B 1 44 ? -4.367 -18.281 6.879 1 93.25 44 VAL B CA 1
ATOM 2601 C C . VAL B 1 44 ? -5.289 -19.234 6.129 1 93.25 44 VAL B C 1
ATOM 2603 O O . VAL B 1 44 ? -5.988 -20.047 6.742 1 93.25 44 VAL B O 1
ATOM 2606 N N . LEU B 1 45 ? -5.25 -19.203 4.836 1 91.5 45 LEU B N 1
ATOM 2607 C CA . LEU B 1 45 ? -6.094 -20.078 4.035 1 91.5 45 LEU B CA 1
ATOM 2608 C C . LEU B 1 45 ? -5.73 -21.547 4.273 1 91.5 45 LEU B C 1
ATOM 2610 O O . LEU B 1 45 ? -6.613 -22.391 4.367 1 91.5 45 LEU B O 1
ATOM 2614 N N . ASP B 1 46 ? -4.492 -21.812 4.359 1 91.88 46 ASP B N 1
ATOM 2615 C CA . ASP B 1 46 ? -4.004 -23.188 4.477 1 91.88 46 ASP B CA 1
ATOM 2616 C C . ASP B 1 46 ? -4.254 -23.734 5.879 1 91.88 46 ASP B C 1
ATOM 2618 O O . ASP B 1 46 ? -4.281 -24.953 6.074 1 91.88 46 ASP B O 1
ATOM 2622 N N . ASN B 1 47 ? -4.461 -22.875 6.883 1 94.5 47 ASN B N 1
ATOM 2623 C CA . ASN B 1 47 ? -4.582 -23.344 8.266 1 94.5 47 ASN B CA 1
ATOM 2624 C C . ASN B 1 47 ? -5.988 -23.125 8.805 1 94.5 47 ASN B C 1
ATOM 2626 O O . ASN B 1 47 ? -6.215 -23.234 10.016 1 94.5 47 ASN B O 1
ATOM 2630 N N . THR B 1 48 ? -6.918 -22.75 7.934 1 93.56 48 THR B N 1
ATOM 2631 C CA . THR B 1 48 ? -8.305 -22.578 8.352 1 93.56 48 THR B CA 1
ATOM 2632 C C . THR B 1 48 ? -9.25 -23.312 7.41 1 93.56 48 THR B C 1
ATOM 2634 O O . THR B 1 48 ? -8.953 -23.469 6.223 1 93.56 48 THR B O 1
ATOM 2637 N N . PRO B 1 49 ? -10.367 -23.797 8.023 1 93.12 49 PRO B N 1
ATOM 2638 C CA . PRO B 1 49 ? -11.344 -24.469 7.164 1 93.12 49 PRO B CA 1
ATOM 2639 C C . PRO B 1 49 ? -12.062 -23.5 6.219 1 93.12 49 PRO B C 1
ATOM 2641 O O . PRO B 1 49 ? -12.25 -22.328 6.555 1 93.12 49 PRO B O 1
ATOM 2644 N N . TYR B 1 50 ? -12.375 -24.016 5.059 1 91.88 50 TYR B N 1
ATOM 2645 C CA . TYR B 1 50 ? -13.156 -23.25 4.09 1 91.88 50 TYR B CA 1
ATOM 2646 C C . TYR B 1 50 ? -14.586 -23.047 4.582 1 91.88 50 TYR B C 1
ATOM 2648 O O . TYR B 1 50 ? -15.242 -24.016 5.004 1 91.88 50 TYR B O 1
ATOM 2656 N N . ILE B 1 51 ? -15.102 -21.875 4.625 1 92.81 51 ILE B N 1
ATOM 2657 C CA . ILE B 1 51 ? -16.469 -21.531 4.984 1 92.81 51 ILE B CA 1
ATOM 2658 C C . ILE B 1 51 ? -17.234 -21.062 3.746 1 92.81 51 ILE B C 1
ATOM 2660 O O . ILE B 1 51 ? -17.094 -19.906 3.328 1 92.81 51 ILE B O 1
ATOM 2664 N N . PRO B 1 52 ? -18.078 -21.844 3.197 1 89.19 52 PRO B N 1
ATOM 2665 C CA . PRO B 1 52 ? -18.734 -21.531 1.927 1 89.19 52 PRO B CA 1
ATOM 2666 C C . PRO B 1 52 ? -19.594 -20.281 2.002 1 89.19 52 PRO B C 1
ATOM 2668 O O . PRO B 1 52 ? -19.766 -19.578 0.999 1 89.19 52 PRO B O 1
ATOM 2671 N N . TRP B 1 53 ? -20.125 -19.969 3.199 1 90.81 53 TRP B N 1
ATOM 2672 C CA . TRP B 1 53 ? -20.984 -18.797 3.336 1 90.81 53 TRP B CA 1
ATOM 2673 C C . TRP B 1 53 ? -20.188 -17.578 3.771 1 90.81 53 TRP B C 1
ATOM 2675 O O . TRP B 1 53 ? -20.75 -16.547 4.105 1 90.81 53 TRP B O 1
ATOM 2685 N N . GLY B 1 54 ? -18.891 -17.656 3.77 1 92.06 54 GLY B N 1
ATOM 2686 C CA . GLY B 1 54 ? -18.016 -16.578 4.199 1 92.06 54 GLY B CA 1
ATOM 2687 C C . GLY B 1 54 ? -18.094 -15.367 3.293 1 92.06 54 GLY B C 1
ATOM 2688 O O . GLY B 1 54 ? -18.234 -14.234 3.77 1 92.06 54 GLY B O 1
ATOM 2689 N N . SER B 1 55 ? -18.047 -15.602 2.025 1 88.12 55 SER B N 1
ATOM 2690 C CA . SER B 1 55 ? -18.078 -14.516 1.058 1 88.12 55 SER B CA 1
ATOM 2691 C C . SER B 1 55 ? -19.406 -13.75 1.144 1 88.12 55 SER B C 1
ATOM 2693 O O . SER B 1 55 ? -19.422 -12.523 1.079 1 88.12 55 SER B O 1
ATOM 2695 N N . ASP B 1 56 ? -20.469 -14.492 1.314 1 89.56 56 ASP B N 1
ATOM 2696 C CA . ASP B 1 56 ? -21.766 -13.859 1.436 1 89.56 56 ASP B CA 1
ATOM 2697 C C . ASP B 1 56 ? -21.859 -13 2.695 1 89.56 56 ASP B C 1
ATOM 2699 O O . ASP B 1 56 ? -22.406 -11.898 2.668 1 89.56 56 ASP B O 1
ATOM 2703 N N . THR B 1 57 ? -21.391 -13.508 3.732 1 94.06 57 THR B N 1
ATOM 2704 C CA . THR B 1 57 ? -21.391 -12.773 4.992 1 94.06 57 THR B CA 1
ATOM 2705 C C . THR B 1 57 ? -20.547 -11.508 4.879 1 94.06 57 THR B C 1
ATOM 2707 O O . THR B 1 57 ? -20.922 -10.453 5.395 1 94.06 57 THR B O 1
ATOM 2710 N N . ALA B 1 58 ? -19.406 -11.625 4.223 1 93.75 58 ALA B N 1
ATOM 2711 C CA . ALA B 1 58 ? -18.578 -10.445 4 1 93.75 58 ALA B CA 1
ATOM 2712 C C . ALA B 1 58 ? -19.328 -9.375 3.217 1 93.75 58 ALA B C 1
ATOM 2714 O O . ALA B 1 58 ? -19.219 -8.188 3.518 1 93.75 58 ALA B O 1
ATOM 2715 N N . GLU B 1 59 ? -20.109 -9.75 2.281 1 91.88 59 GLU B N 1
ATOM 2716 C CA . GLU B 1 59 ? -20.891 -8.812 1.479 1 91.88 59 GLU B CA 1
ATOM 2717 C C . GLU B 1 59 ? -21.984 -8.148 2.311 1 91.88 59 GLU B C 1
ATOM 2719 O O . GLU B 1 59 ? -22.297 -6.977 2.117 1 91.88 59 GLU B O 1
ATOM 2724 N N . ILE B 1 60 ? -22.562 -8.922 3.186 1 94.62 60 ILE B N 1
ATOM 2725 C CA . ILE B 1 60 ? -23.547 -8.352 4.09 1 94.62 60 ILE B CA 1
ATOM 2726 C C . ILE B 1 60 ? -22.906 -7.277 4.953 1 94.62 60 ILE B C 1
ATOM 2728 O O . ILE B 1 60 ? -23.484 -6.207 5.164 1 94.62 60 ILE B O 1
ATOM 2732 N N . CYS B 1 61 ? -21.688 -7.598 5.461 1 96.12 61 CYS B N 1
ATOM 2733 C CA . CYS B 1 61 ? -20.953 -6.602 6.23 1 96.12 61 CYS B CA 1
ATOM 2734 C C . CYS B 1 61 ? -20.688 -5.355 5.398 1 96.12 61 CYS B C 1
ATOM 2736 O O . CYS B 1 61 ? -20.859 -4.23 5.875 1 96.12 61 CYS B O 1
ATOM 2738 N N . LEU B 1 62 ? -20.328 -5.543 4.184 1 94.94 62 LEU B N 1
ATOM 2739 C CA . LEU B 1 62 ? -20.016 -4.453 3.262 1 94.94 62 LEU B CA 1
ATOM 2740 C C . LEU B 1 62 ? -21.25 -3.59 3.012 1 94.94 62 LEU B C 1
ATOM 2742 O O . LEU B 1 62 ? -21.188 -2.363 3.113 1 94.94 62 LEU B O 1
ATOM 2746 N N . VAL B 1 63 ? -22.391 -4.18 2.715 1 93.88 63 VAL B N 1
ATOM 2747 C CA . VAL B 1 63 ? -23.625 -3.455 2.422 1 93.88 63 VAL B CA 1
ATOM 2748 C C . VAL B 1 63 ? -24.078 -2.688 3.66 1 93.88 63 VAL B C 1
ATOM 2750 O O . VAL B 1 63 ? -24.516 -1.541 3.559 1 93.88 63 VAL B O 1
ATOM 2753 N N . THR B 1 64 ? -23.969 -3.32 4.758 1 96.69 64 THR B N 1
ATOM 2754 C CA . THR B 1 64 ? -24.375 -2.684 6.004 1 96.69 64 THR B CA 1
ATOM 2755 C C . THR B 1 64 ? -23.516 -1.457 6.293 1 96.69 64 THR B C 1
ATOM 2757 O O . THR B 1 64 ? -24.047 -0.39 6.625 1 96.69 64 THR B O 1
ATOM 2760 N N . LEU B 1 65 ? -22.234 -1.618 6.137 1 96.62 65 LEU B N 1
ATOM 2761 C CA . LEU B 1 65 ? -21.312 -0.505 6.363 1 96.62 65 LEU B CA 1
ATOM 2762 C C . LEU B 1 65 ? -21.578 0.63 5.383 1 96.62 65 LEU B C 1
ATOM 2764 O O . LEU B 1 65 ? -21.562 1.803 5.762 1 96.62 65 LEU B O 1
ATOM 2768 N N . ASN B 1 66 ? -21.766 0.261 4.145 1 94.69 66 ASN B N 1
ATOM 2769 C CA . ASN B 1 66 ? -22.109 1.261 3.139 1 94.69 66 ASN B CA 1
ATOM 2770 C C . ASN B 1 66 ? -23.375 2.021 3.51 1 94.69 66 ASN B C 1
ATOM 2772 O O . ASN B 1 66 ? -23.438 3.246 3.385 1 94.69 66 ASN B O 1
ATOM 2776 N N . PHE B 1 67 ? -24.328 1.29 3.967 1 95.5 67 PHE B N 1
ATOM 2777 C CA . PHE B 1 67 ? -25.594 1.898 4.371 1 95.5 67 PHE B CA 1
ATOM 2778 C C . PHE B 1 67 ? -25.375 2.875 5.523 1 95.5 67 PHE B C 1
ATOM 2780 O O . PHE B 1 67 ? -25.906 3.992 5.5 1 95.5 67 PHE B O 1
ATOM 2787 N N . MET B 1 68 ? -24.656 2.502 6.492 1 95.5 68 MET B N 1
ATOM 2788 C CA . MET B 1 68 ? -24.359 3.355 7.641 1 95.5 68 MET B CA 1
ATOM 2789 C C . MET B 1 68 ? -23.625 4.625 7.203 1 95.5 68 MET B C 1
ATOM 2791 O O . MET B 1 68 ? -23.953 5.719 7.672 1 95.5 68 MET B O 1
ATOM 2795 N N . ALA B 1 69 ? -22.656 4.461 6.344 1 94.31 69 ALA B N 1
ATOM 2796 C CA . ALA B 1 69 ? -21.891 5.609 5.867 1 94.31 69 ALA B CA 1
ATOM 2797 C C . ALA B 1 69 ? -22.781 6.574 5.082 1 94.31 69 ALA B C 1
ATOM 2799 O O . ALA B 1 69 ? -22.672 7.793 5.238 1 94.31 69 ALA B O 1
ATOM 2800 N N . ILE B 1 70 ? -23.703 6.035 4.242 1 92.81 70 ILE B N 1
ATOM 2801 C CA . ILE B 1 70 ? -24.609 6.863 3.457 1 92.81 70 ILE B CA 1
ATOM 2802 C C . ILE B 1 70 ? -25.562 7.617 4.387 1 92.81 70 ILE B C 1
ATOM 2804 O O . ILE B 1 70 ? -25.781 8.82 4.211 1 92.81 70 ILE B O 1
ATOM 2808 N N . MET B 1 71 ? -26.078 6.992 5.371 1 91.75 71 MET B N 1
ATOM 2809 C CA . MET B 1 71 ? -26.984 7.621 6.332 1 91.75 71 MET B CA 1
ATOM 2810 C C . MET B 1 71 ? -26.281 8.75 7.082 1 91.75 71 MET B C 1
ATOM 2812 O O . MET B 1 71 ? -26.844 9.82 7.277 1 91.75 71 MET B O 1
ATOM 2816 N N . MET B 1 72 ? -25.062 8.461 7.492 1 89.94 72 MET B N 1
ATOM 2817 C CA . MET B 1 72 ? -24.281 9.484 8.172 1 89.94 72 MET B CA 1
ATOM 2818 C C . MET B 1 72 ? -24.062 10.695 7.266 1 89.94 72 MET B C 1
ATOM 2820 O O . MET B 1 72 ? -24.219 11.836 7.695 1 89.94 72 MET B O 1
ATOM 2824 N N . ALA B 1 73 ? -23.781 10.469 6.043 1 88.31 73 ALA B N 1
ATOM 2825 C CA . ALA B 1 73 ? -23.516 11.547 5.094 1 88.31 73 ALA B CA 1
ATOM 2826 C C . ALA B 1 73 ? -24.766 12.367 4.824 1 88.31 73 ALA B C 1
ATOM 2828 O O . ALA B 1 73 ? -24.703 13.594 4.73 1 88.31 73 ALA B O 1
ATOM 2829 N N . VAL B 1 74 ? -25.906 11.758 4.723 1 87.62 74 VAL B N 1
ATOM 2830 C CA . VAL B 1 74 ? -27.156 12.414 4.395 1 87.62 74 VAL B CA 1
ATOM 2831 C C . VAL B 1 74 ? -27.562 13.352 5.531 1 87.62 74 VAL B C 1
ATOM 2833 O O . VAL B 1 74 ? -28.062 14.453 5.293 1 87.62 74 VAL B O 1
ATOM 2836 N N . PHE B 1 75 ? -27.25 13.031 6.727 1 87 75 PHE B N 1
ATOM 2837 C CA . PHE B 1 75 ? -27.703 13.805 7.875 1 87 75 PHE B CA 1
ATOM 2838 C C . PHE B 1 75 ? -26.625 14.766 8.352 1 87 75 PHE B C 1
ATOM 2840 O O . PHE B 1 75 ? -26.844 15.547 9.273 1 87 75 PHE B O 1
ATOM 2847 N N . HIS B 1 76 ? -25.484 14.703 7.781 1 85.19 76 HIS B N 1
ATOM 2848 C CA . HIS B 1 76 ? -24.406 15.617 8.164 1 85.19 76 HIS B CA 1
ATOM 2849 C C . HIS B 1 76 ? -24.609 17 7.559 1 85.19 76 HIS B C 1
ATOM 2851 O O . HIS B 1 76 ? -25.031 17.125 6.406 1 85.19 76 HIS B O 1
ATOM 2857 N N . LYS B 1 77 ? -24.344 18.062 8.234 1 80.5 77 LYS B N 1
ATOM 2858 C CA . LYS B 1 77 ? -24.531 19.453 7.789 1 80.5 77 LYS B CA 1
ATOM 2859 C C . LYS B 1 77 ? -23.672 19.766 6.574 1 80.5 77 LYS B C 1
ATOM 2861 O O . LYS B 1 77 ? -24.078 20.5 5.68 1 80.5 77 LYS B O 1
ATOM 2866 N N . GLU B 1 78 ? -22.5 19.219 6.539 1 85.38 78 GLU B N 1
ATOM 2867 C CA . GLU B 1 78 ? -21.562 19.422 5.426 1 85.38 78 GLU B CA 1
ATOM 2868 C C . GLU B 1 78 ? -21.562 18.203 4.492 1 85.38 78 GLU B C 1
ATOM 2870 O O . GLU B 1 78 ? -20.5 17.719 4.094 1 85.38 78 GLU B O 1
ATOM 2875 N N . ARG B 1 79 ? -22.719 17.781 4.113 1 86.06 79 ARG B N 1
ATOM 2876 C CA . ARG B 1 79 ? -22.875 16.547 3.34 1 86.06 79 ARG B CA 1
ATOM 2877 C C . ARG B 1 79 ? -22.203 16.688 1.973 1 86.06 79 ARG B C 1
ATOM 2879 O O . ARG B 1 79 ? -21.625 15.719 1.464 1 86.06 79 ARG B O 1
ATOM 2886 N N . SER B 1 80 ? -22.219 17.828 1.367 1 84.25 80 SER B N 1
ATOM 2887 C CA . SER B 1 80 ? -21.609 18.016 0.055 1 84.25 80 SER B CA 1
ATOM 2888 C C . SER B 1 80 ? -20.094 17.875 0.123 1 84.25 80 SER B C 1
ATOM 2890 O O . SER B 1 80 ? -19.484 17.281 -0.773 1 84.25 80 SER B O 1
ATOM 2892 N N . LEU B 1 81 ? -19.5 18.328 1.163 1 84 81 LEU B N 1
ATOM 2893 C CA . LEU B 1 81 ? -18.062 18.219 1.361 1 84 81 LEU B CA 1
ATOM 2894 C C . LEU B 1 81 ? -17.672 16.766 1.608 1 84 81 LEU B C 1
ATOM 2896 O O . LEU B 1 81 ? -16.656 16.297 1.079 1 84 81 LEU B O 1
ATOM 2900 N N . LEU B 1 82 ? -18.469 16.094 2.4 1 87 82 LEU B N 1
ATOM 2901 C CA . LEU B 1 82 ? -18.203 14.695 2.695 1 87 82 LEU B CA 1
ATOM 2902 C C . LEU B 1 82 ? -18.25 13.844 1.427 1 87 82 LEU B C 1
ATOM 2904 O O . LEU B 1 82 ? -17.406 12.984 1.209 1 87 82 LEU B O 1
ATOM 2908 N N . LEU B 1 83 ? -19.234 14.18 0.616 1 89.5 83 LEU B N 1
ATOM 2909 C CA . LEU B 1 83 ? -19.391 13.422 -0.621 1 89.5 83 LEU B CA 1
ATOM 2910 C C . LEU B 1 83 ? -18.234 13.695 -1.58 1 89.5 83 LEU B C 1
ATOM 2912 O O . LEU B 1 83 ? -17.781 12.789 -2.281 1 89.5 83 LEU B O 1
ATOM 2916 N N . ARG B 1 84 ? -17.781 14.859 -1.585 1 87.75 84 ARG B N 1
ATOM 2917 C CA . ARG B 1 84 ? -16.641 15.203 -2.428 1 87.75 84 ARG B CA 1
ATOM 2918 C C . ARG B 1 84 ? -15.383 14.453 -1.985 1 87.75 84 ARG B C 1
ATOM 2920 O O . ARG B 1 84 ? -14.68 13.867 -2.811 1 87.75 84 ARG B O 1
ATOM 2927 N N . ARG B 1 85 ? -15.141 14.445 -0.685 1 86.88 85 ARG B N 1
ATOM 2928 C CA . ARG B 1 85 ? -13.969 13.758 -0.146 1 86.88 85 ARG B CA 1
ATOM 2929 C C . ARG B 1 85 ? -14.039 12.258 -0.404 1 86.88 85 ARG B C 1
ATOM 2931 O O . ARG B 1 85 ? -13.047 11.641 -0.781 1 86.88 85 ARG B O 1
ATOM 2938 N N . PHE B 1 86 ? -15.219 11.758 -0.2 1 91.94 86 PHE B N 1
ATOM 2939 C CA . PHE B 1 86 ? -15.414 10.336 -0.431 1 91.94 86 PHE B CA 1
ATOM 2940 C C . PHE B 1 86 ? -15.172 9.984 -1.894 1 91.94 86 PHE B C 1
ATOM 2942 O O . PHE B 1 86 ? -14.508 8.992 -2.197 1 91.94 86 PHE B O 1
ATOM 2949 N N . SER B 1 87 ? -15.695 10.82 -2.789 1 91.81 87 SER B N 1
ATOM 2950 C CA . SER B 1 87 ? -15.594 10.57 -4.223 1 91.81 87 SER B CA 1
ATOM 2951 C C . SER B 1 87 ? -14.141 10.617 -4.688 1 91.81 87 SER B C 1
ATOM 2953 O O . SER B 1 87 ? -13.703 9.758 -5.461 1 91.81 87 SER B O 1
ATOM 2955 N N . VAL B 1 88 ? -13.398 11.461 -4.195 1 89.5 88 VAL B N 1
ATOM 2956 C CA . VAL B 1 88 ? -12.008 11.602 -4.602 1 89.5 88 VAL B CA 1
ATOM 2957 C C . VAL B 1 88 ? -11.195 10.422 -4.07 1 89.5 88 VAL B C 1
ATOM 2959 O O . VAL B 1 88 ? -10.414 9.812 -4.812 1 89.5 88 VAL B O 1
ATOM 2962 N N . LEU B 1 89 ? -11.422 10.117 -2.865 1 91.88 89 LEU B N 1
ATOM 2963 C CA . LEU B 1 89 ? -10.68 9.016 -2.25 1 91.88 89 LEU B CA 1
ATOM 2964 C C . LEU B 1 89 ? -11.047 7.688 -2.902 1 91.88 89 LEU B C 1
ATOM 2966 O O . LEU B 1 89 ? -10.156 6.902 -3.25 1 91.88 89 LEU B O 1
ATOM 2970 N N . ALA B 1 90 ? -12.312 7.457 -3.104 1 93.94 90 ALA B N 1
ATOM 2971 C CA . ALA B 1 90 ? -12.766 6.219 -3.732 1 93.94 90 ALA B CA 1
ATOM 2972 C C . ALA B 1 90 ? -12.25 6.113 -5.164 1 93.94 90 ALA B C 1
ATOM 2974 O O . ALA B 1 90 ? -11.938 5.02 -5.641 1 93.94 90 ALA B O 1
ATOM 2975 N N . GLY B 1 91 ? -12.258 7.246 -5.824 1 92.94 91 GLY B N 1
ATOM 2976 C CA . GLY B 1 91 ? -11.734 7.254 -7.176 1 92.94 91 GLY B CA 1
ATOM 2977 C C . GLY B 1 91 ? -10.25 6.953 -7.242 1 92.94 91 GLY B C 1
ATOM 2978 O O . GLY B 1 91 ? -9.805 6.145 -8.062 1 92.94 91 GLY B O 1
ATOM 2979 N N . ASN B 1 92 ? -9.453 7.586 -6.398 1 91.5 92 ASN B N 1
ATOM 2980 C CA . ASN B 1 92 ? -8.016 7.352 -6.359 1 91.5 92 ASN B CA 1
ATOM 2981 C C . ASN B 1 92 ? -7.695 5.898 -6.012 1 91.5 92 ASN B C 1
ATOM 2983 O O . ASN B 1 92 ? -6.781 5.305 -6.586 1 91.5 92 ASN B O 1
ATOM 2987 N N . LEU B 1 93 ? -8.391 5.387 -5.066 1 93.94 93 LEU B N 1
ATOM 2988 C CA . LEU B 1 93 ? -8.203 3.992 -4.688 1 93.94 93 LEU B CA 1
ATOM 2989 C C . LEU B 1 93 ? -8.523 3.064 -5.855 1 93.94 93 LEU B C 1
ATOM 2991 O O . LEU B 1 93 ? -7.805 2.094 -6.098 1 93.94 93 LEU B O 1
ATOM 2995 N N . ALA B 1 94 ? -9.57 3.422 -6.59 1 94.12 94 ALA B N 1
ATOM 2996 C CA . ALA B 1 94 ? -9.969 2.609 -7.734 1 94.12 94 ALA B CA 1
ATOM 2997 C C . ALA B 1 94 ? -8.898 2.621 -8.82 1 94.12 94 ALA B C 1
ATOM 2999 O O . ALA B 1 94 ? -8.602 1.587 -9.422 1 94.12 94 ALA B O 1
ATOM 3000 N N . PHE B 1 95 ? -8.344 3.713 -9.047 1 93.56 95 PHE B N 1
ATOM 3001 C CA . PHE B 1 95 ? -7.301 3.812 -10.062 1 93.56 95 PHE B CA 1
ATOM 3002 C C . PHE B 1 95 ? -6.059 3.039 -9.641 1 93.56 95 PHE B C 1
ATOM 3004 O O . PHE B 1 95 ? -5.449 2.34 -10.453 1 93.56 95 PHE B O 1
ATOM 3011 N N . LEU B 1 96 ? -5.664 3.197 -8.383 1 92.81 96 LEU B N 1
ATOM 3012 C CA . LEU B 1 96 ? -4.508 2.447 -7.902 1 92.81 96 LEU B CA 1
ATOM 3013 C C . LEU B 1 96 ? -4.754 0.945 -8.008 1 92.81 96 LEU B C 1
ATOM 3015 O O . LEU B 1 96 ? -3.883 0.198 -8.453 1 92.81 96 LEU B O 1
ATOM 3019 N N . ARG B 1 97 ? -5.91 0.541 -7.582 1 94.56 97 ARG B N 1
ATOM 3020 C CA . ARG B 1 97 ? -6.262 -0.873 -7.672 1 94.56 97 ARG B CA 1
ATOM 3021 C C . ARG B 1 97 ? -6.238 -1.352 -9.125 1 94.56 97 ARG B C 1
ATOM 3023 O O . ARG B 1 97 ? -5.75 -2.445 -9.414 1 94.56 97 ARG B O 1
ATOM 3030 N N . SER B 1 98 ? -6.809 -0.525 -10.016 1 94 98 SER B N 1
ATOM 3031 C CA . SER B 1 98 ? -6.824 -0.883 -11.43 1 94 98 SER B CA 1
ATOM 3032 C C . SER B 1 98 ? -5.414 -1.111 -11.961 1 94 98 SER B C 1
ATOM 3034 O O . SER B 1 98 ? -5.164 -2.08 -12.68 1 94 98 SER B O 1
ATOM 3036 N N . ALA B 1 99 ? -4.508 -0.296 -11.594 1 93.25 99 ALA B N 1
ATOM 3037 C CA . ALA B 1 99 ? -3.121 -0.445 -12.023 1 93.25 99 ALA B CA 1
ATOM 3038 C C . ALA B 1 99 ? -2.514 -1.733 -11.477 1 93.25 99 ALA B C 1
ATOM 3040 O O . ALA B 1 99 ? -1.829 -2.461 -12.195 1 93.25 99 ALA B O 1
ATOM 3041 N N . CYS B 1 100 ? -2.83 -2.078 -10.242 1 93.69 100 CYS B N 1
ATOM 3042 C CA . CYS B 1 100 ? -2.238 -3.236 -9.586 1 93.69 100 CYS B CA 1
ATOM 3043 C C . CYS B 1 100 ? -2.777 -4.535 -10.172 1 93.69 100 CYS B C 1
ATOM 3045 O O . CYS B 1 100 ? -2.006 -5.438 -10.5 1 93.69 100 CYS B O 1
ATOM 3047 N N . ILE B 1 101 ? -4.086 -4.582 -10.328 1 93.25 101 ILE B N 1
ATOM 3048 C CA . ILE B 1 101 ? -4.648 -5.844 -10.805 1 93.25 101 ILE B CA 1
ATOM 3049 C C . ILE B 1 101 ? -4.332 -6.031 -12.281 1 93.25 101 ILE B C 1
ATOM 3051 O O . ILE B 1 101 ? -4.273 -7.16 -12.773 1 93.25 101 ILE B O 1
ATOM 3055 N N . PHE B 1 102 ? -4.082 -4.961 -12.969 1 93.38 102 PHE B N 1
ATOM 3056 C CA . PHE B 1 102 ? -3.838 -5.039 -14.406 1 93.38 102 PHE B CA 1
ATOM 3057 C C . PHE B 1 102 ? -2.449 -5.598 -14.688 1 93.38 102 PHE B C 1
ATOM 3059 O O . PHE B 1 102 ? -2.266 -6.375 -15.625 1 93.38 102 PHE B O 1
ATOM 3066 N N . VAL B 1 103 ? -1.492 -5.238 -13.891 1 93.56 103 VAL B N 1
ATOM 3067 C CA . VAL B 1 103 ? -0.107 -5.5 -14.273 1 93.56 103 VAL B CA 1
ATOM 3068 C C . VAL B 1 103 ? 0.264 -6.938 -13.922 1 93.56 103 VAL B C 1
ATOM 3070 O O . VAL B 1 103 ? 0.995 -7.598 -14.664 1 93.56 103 VAL B O 1
ATOM 3073 N N . THR B 1 104 ? -0.126 -7.445 -12.805 1 90.81 104 THR B N 1
ATOM 3074 C CA . THR B 1 104 ? 0.193 -8.805 -12.383 1 90.81 104 THR B CA 1
ATOM 3075 C C . THR B 1 104 ? -1.073 -9.562 -11.992 1 90.81 104 THR B C 1
ATOM 3077 O O . THR B 1 104 ? -1.86 -9.086 -11.172 1 90.81 104 THR B O 1
ATOM 3080 N N . SER B 1 105 ? -1.246 -10.742 -12.562 1 85.75 105 SER B N 1
ATOM 3081 C CA . SER B 1 105 ? -2.436 -11.547 -12.289 1 85.75 105 SER B CA 1
ATOM 3082 C C . SER B 1 105 ? -2.131 -12.68 -11.312 1 85.75 105 SER B C 1
ATOM 3084 O O . SER B 1 105 ? -1.229 -13.484 -11.555 1 85.75 105 SER B O 1
ATOM 3086 N N . ALA B 1 106 ? -2.85 -12.711 -10.258 1 84.69 106 ALA B N 1
ATOM 3087 C CA . ALA B 1 106 ? -2.744 -13.805 -9.305 1 84.69 106 ALA B CA 1
ATOM 3088 C C . ALA B 1 106 ? -3.799 -14.875 -9.578 1 84.69 106 ALA B C 1
ATOM 3090 O O . ALA B 1 106 ? -4.898 -14.57 -10.047 1 84.69 106 ALA B O 1
ATOM 3091 N N . PRO B 1 107 ? -3.396 -16.125 -9.289 1 83.5 107 PRO B N 1
ATOM 3092 C CA . PRO B 1 107 ? -4.391 -17.188 -9.492 1 83.5 107 PRO B CA 1
ATOM 3093 C C . PRO B 1 107 ? -5.574 -17.078 -8.531 1 83.5 107 PRO B C 1
ATOM 3095 O O . PRO B 1 107 ? -5.469 -16.422 -7.492 1 83.5 107 PRO B O 1
ATOM 3098 N N . VAL B 1 108 ? -6.645 -17.703 -8.922 1 79.94 108 VAL B N 1
ATOM 3099 C CA . VAL B 1 108 ? -7.879 -17.656 -8.141 1 79.94 108 VAL B CA 1
ATOM 3100 C C . VAL B 1 108 ? -7.68 -18.375 -6.809 1 79.94 108 VAL B C 1
ATOM 3102 O O . VAL B 1 108 ? -7.148 -19.484 -6.773 1 79.94 108 VAL B O 1
ATOM 3105 N N . ALA B 1 109 ? -8.094 -17.766 -5.797 1 80.12 109 ALA B N 1
ATOM 3106 C CA . ALA B 1 109 ? -7.906 -18.312 -4.449 1 80.12 109 ALA B CA 1
ATOM 3107 C C . ALA B 1 109 ? -8.898 -19.438 -4.168 1 80.12 109 ALA B C 1
ATOM 3109 O O . ALA B 1 109 ? -8.547 -20.422 -3.516 1 80.12 109 ALA B O 1
ATOM 3110 N N . ASP B 1 110 ? -10.062 -19.188 -4.625 1 77.5 110 ASP B N 1
ATOM 3111 C CA . ASP B 1 110 ? -11.102 -20.203 -4.402 1 77.5 110 ASP B CA 1
ATOM 3112 C C . ASP B 1 110 ? -11.219 -21.141 -5.602 1 77.5 110 ASP B C 1
ATOM 3114 O O . ASP B 1 110 ? -11.672 -20.734 -6.672 1 77.5 110 ASP B O 1
ATOM 3118 N N . VAL B 1 111 ? -10.984 -22.391 -5.355 1 76.94 111 VAL B N 1
ATOM 3119 C CA . VAL B 1 111 ? -11.023 -23.375 -6.426 1 76.94 111 VAL B CA 1
ATOM 3120 C C . VAL B 1 111 ? -12.477 -23.625 -6.844 1 76.94 111 VAL B C 1
ATOM 3122 O O . VAL B 1 111 ? -12.734 -24.078 -7.961 1 76.94 111 VAL B O 1
ATOM 3125 N N . ASN B 1 112 ? -13.383 -23.281 -5.945 1 74.69 112 ASN B N 1
ATOM 3126 C CA . ASN B 1 112 ? -14.789 -23.562 -6.207 1 74.69 112 ASN B CA 1
ATOM 3127 C C . ASN B 1 112 ? -15.477 -22.391 -6.91 1 74.69 112 ASN B C 1
ATOM 3129 O O . ASN B 1 112 ? -16.641 -22.484 -7.289 1 74.69 112 ASN B O 1
ATOM 3133 N N . GLU B 1 113 ? -14.727 -21.375 -7.105 1 76.19 113 GLU B N 1
ATOM 3134 C CA . GLU B 1 113 ? -15.328 -20.188 -7.691 1 76.19 113 GLU B CA 1
ATOM 3135 C C . GLU B 1 113 ? -15.539 -20.359 -9.195 1 76.19 113 GLU B C 1
ATOM 3137 O O . GLU B 1 113 ? -14.648 -20.844 -9.898 1 76.19 113 GLU B O 1
ATOM 3142 N N . ILE B 1 114 ? -16.781 -20.031 -9.602 1 74.44 114 ILE B N 1
ATOM 3143 C CA . ILE B 1 114 ? -17.078 -20.078 -11.023 1 74.44 114 ILE B CA 1
ATOM 3144 C C . ILE B 1 114 ? -16.703 -18.75 -11.672 1 74.44 114 ILE B C 1
ATOM 3146 O O . ILE B 1 114 ? -17.219 -17.688 -11.289 1 74.44 114 ILE B O 1
ATOM 3150 N N . CYS B 1 115 ? -15.742 -18.812 -12.523 1 76.12 115 CYS B N 1
ATOM 3151 C CA . CYS B 1 115 ? -15.266 -17.609 -13.203 1 76.12 115 CYS B CA 1
ATOM 3152 C C . CYS B 1 115 ? -15.82 -17.531 -14.625 1 76.12 115 CYS B C 1
ATOM 3154 O O . CYS B 1 115 ? -15.734 -18.484 -15.383 1 76.12 115 CYS B O 1
ATOM 3156 N N . ILE B 1 116 ? -16.469 -16.469 -14.93 1 77.62 116 ILE B N 1
ATOM 3157 C CA . ILE B 1 116 ? -17 -16.25 -16.281 1 77.62 116 ILE B CA 1
ATOM 3158 C C . ILE B 1 116 ? -15.922 -15.609 -17.156 1 77.62 116 ILE B C 1
ATOM 3160 O O . ILE B 1 116 ? -15.664 -14.414 -17.047 1 77.62 116 ILE B O 1
ATOM 3164 N N . VAL B 1 117 ? -15.32 -16.422 -18 1 82 117 VAL B N 1
ATOM 3165 C CA . VAL B 1 117 ? -14.227 -15.984 -18.859 1 82 117 VAL B CA 1
ATOM 3166 C C . VAL B 1 117 ? -14.703 -15.914 -20.312 1 82 117 VAL B C 1
ATOM 3168 O O . VAL B 1 117 ? -15.227 -16.891 -20.844 1 82 117 VAL B O 1
ATOM 3171 N N . LYS B 1 118 ? -14.625 -14.75 -20.906 1 84.81 118 LYS B N 1
ATOM 3172 C CA . LYS B 1 118 ? -15.008 -14.531 -22.297 1 84.81 118 LYS B CA 1
ATOM 3173 C C . LYS B 1 118 ? -13.945 -13.727 -23.047 1 84.81 118 LYS B C 1
ATOM 3175 O O . LYS B 1 118 ? -14.164 -12.57 -23.391 1 84.81 118 LYS B O 1
ATOM 3180 N N . PRO B 1 119 ? -12.844 -14.398 -23.391 1 83.31 119 PRO B N 1
ATOM 3181 C CA . PRO B 1 119 ? -11.727 -13.695 -24.016 1 83.31 119 PRO B CA 1
ATOM 3182 C C . PRO B 1 119 ? -12.07 -13.172 -25.422 1 83.31 119 PRO B C 1
ATOM 3184 O O . PRO B 1 119 ? -11.406 -12.258 -25.922 1 83.31 119 PRO B O 1
ATOM 3187 N N . GLU B 1 120 ? -13.117 -13.633 -26 1 86.94 120 GLU B N 1
ATOM 3188 C CA . GLU B 1 120 ? -13.461 -13.273 -27.375 1 86.94 120 GLU B CA 1
ATOM 3189 C C . GLU B 1 120 ? -14.328 -12.016 -27.422 1 86.94 120 GLU B C 1
ATOM 3191 O O . GLU B 1 120 ? -14.57 -11.461 -28.484 1 86.94 120 GLU B O 1
ATOM 3196 N N . ASP B 1 121 ? -14.695 -11.539 -26.312 1 88.31 121 ASP B N 1
ATOM 3197 C CA . ASP B 1 121 ? -15.57 -10.375 -26.25 1 88.31 121 ASP B CA 1
ATOM 3198 C C . ASP B 1 121 ? -14.898 -9.156 -26.891 1 88.31 121 ASP B C 1
ATOM 3200 O O . ASP B 1 121 ? -13.695 -8.945 -26.719 1 88.31 121 ASP B O 1
ATOM 3204 N N . SER B 1 122 ? -15.695 -8.406 -27.625 1 91 122 SER B N 1
ATOM 3205 C CA . SER B 1 122 ? -15.234 -7.129 -28.156 1 91 122 SER B CA 1
ATOM 3206 C C . SER B 1 122 ? -15.109 -6.082 -27.047 1 91 122 SER B C 1
ATOM 3208 O O . SER B 1 122 ? -15.57 -6.305 -25.938 1 91 122 SER B O 1
ATOM 3210 N N . PHE B 1 123 ? -14.438 -4.98 -27.422 1 92.25 123 PHE B N 1
ATOM 3211 C CA . PHE B 1 123 ? -14.289 -3.879 -26.484 1 92.25 123 PHE B CA 1
ATOM 3212 C C . PHE B 1 123 ? -15.648 -3.408 -25.984 1 92.25 123 PHE B C 1
ATOM 3214 O O . PHE B 1 123 ? -15.836 -3.199 -24.781 1 92.25 123 PHE B O 1
ATOM 3221 N N . GLY B 1 124 ? -16.562 -3.26 -26.891 1 91.75 124 GLY B N 1
ATOM 3222 C CA . GLY B 1 124 ? -17.906 -2.795 -26.547 1 91.75 124 GLY B CA 1
ATOM 3223 C C . GLY B 1 124 ? -18.625 -3.723 -25.578 1 91.75 124 GLY B C 1
ATOM 3224 O O . GLY B 1 124 ? -19.266 -3.268 -24.625 1 91.75 124 GLY B O 1
ATOM 3225 N N . TYR B 1 125 ? -18.516 -4.934 -25.812 1 90.88 125 TYR B N 1
ATOM 3226 C CA . TYR B 1 125 ? -19.172 -5.914 -24.953 1 90.88 125 TYR B CA 1
ATOM 3227 C C . TYR B 1 125 ? -18.531 -5.945 -23.562 1 90.88 125 TYR B C 1
ATOM 3229 O O . TYR B 1 125 ? -19.234 -6.074 -22.562 1 90.88 125 TYR B O 1
ATOM 3237 N N . ARG B 1 126 ? -17.266 -5.844 -23.531 1 90.62 126 ARG B N 1
ATOM 3238 C CA . ARG B 1 126 ? -16.578 -5.773 -22.25 1 90.62 126 ARG B CA 1
ATOM 3239 C C . ARG B 1 126 ? -17.031 -4.555 -21.453 1 90.62 126 ARG B C 1
ATOM 3241 O O . ARG B 1 126 ? -17.203 -4.629 -20.234 1 90.62 126 ARG B O 1
ATOM 3248 N N . LEU B 1 127 ? -17.156 -3.498 -22.188 1 92.38 127 LEU B N 1
ATOM 3249 C CA . LEU B 1 127 ? -17.625 -2.275 -21.531 1 92.38 127 LEU B CA 1
ATOM 3250 C C . LEU B 1 127 ? -19.031 -2.451 -20.984 1 92.38 127 LEU B C 1
ATOM 3252 O O . LEU B 1 127 ? -19.328 -1.988 -19.875 1 92.38 127 LEU B O 1
ATOM 3256 N N . LEU B 1 128 ? -19.859 -3.098 -21.688 1 90.44 128 LEU B N 1
ATOM 3257 C CA . LEU B 1 128 ? -21.219 -3.363 -21.234 1 90.44 128 LEU B CA 1
ATOM 3258 C C . LEU B 1 128 ? -21.219 -4.246 -19.984 1 90.44 128 LEU B C 1
ATOM 3260 O O . LEU B 1 128 ? -21.969 -4.004 -19.047 1 90.44 128 LEU B O 1
ATOM 3264 N N . ARG B 1 129 ? -20.422 -5.195 -20 1 87.38 129 ARG B N 1
ATOM 3265 C CA . ARG B 1 129 ? -20.281 -6.055 -18.828 1 87.38 129 ARG B CA 1
ATOM 3266 C C . ARG B 1 129 ? -19.781 -5.258 -17.625 1 87.38 129 ARG B C 1
ATOM 3268 O O . ARG B 1 129 ? -20.266 -5.453 -16.5 1 87.38 129 ARG B O 1
ATOM 3275 N N . ALA B 1 130 ? -18.828 -4.43 -17.922 1 89.69 130 ALA B N 1
ATOM 3276 C CA . ALA B 1 130 ? -18.297 -3.588 -16.859 1 89.69 130 ALA B CA 1
ATOM 3277 C C . ALA B 1 130 ? -19.375 -2.703 -16.25 1 89.69 130 ALA B C 1
ATOM 3279 O O . ALA B 1 130 ? -19.453 -2.529 -15.039 1 89.69 130 ALA B O 1
ATOM 3280 N N . CYS B 1 131 ? -20.25 -2.209 -17.078 1 90.62 131 CYS B N 1
ATOM 3281 C CA . CYS B 1 131 ? -21.359 -1.394 -16.609 1 90.62 131 CYS B CA 1
ATOM 3282 C C . CYS B 1 131 ? -22.312 -2.213 -15.75 1 90.62 131 CYS B C 1
ATOM 3284 O O . CYS B 1 131 ? -22.797 -1.729 -14.727 1 90.62 131 CYS B O 1
ATOM 3286 N N . ARG B 1 132 ? -22.484 -3.404 -16.094 1 85.5 132 ARG B N 1
ATOM 3287 C CA . ARG B 1 132 ? -23.359 -4.289 -15.336 1 85.5 132 ARG B CA 1
ATOM 3288 C C . ARG B 1 132 ? -22.766 -4.598 -13.969 1 85.5 132 ARG B C 1
ATOM 3290 O O . ARG B 1 132 ? -23.469 -4.609 -12.961 1 85.5 132 ARG B O 1
ATOM 3297 N N . VAL B 1 133 ? -21.5 -4.812 -13.961 1 84.19 133 VAL B N 1
ATOM 3298 C CA . VAL B 1 133 ? -20.812 -5.098 -12.711 1 84.19 133 VAL B CA 1
ATOM 3299 C C . VAL B 1 133 ? -20.891 -3.877 -11.789 1 84.19 133 VAL B C 1
ATOM 3301 O O . VAL B 1 133 ? -21.125 -4.012 -10.586 1 84.19 133 VAL B O 1
ATOM 3304 N N . LEU B 1 134 ? -20.672 -2.738 -12.375 1 85.12 134 LEU B N 1
ATOM 3305 C CA . LEU B 1 134 ? -20.703 -1.505 -11.594 1 85.12 134 LEU B CA 1
ATOM 3306 C C . LEU B 1 134 ? -22.078 -1.319 -10.945 1 85.12 134 LEU B C 1
ATOM 3308 O O . LEU B 1 134 ? -22.172 -1 -9.758 1 85.12 134 LEU B O 1
ATOM 3312 N N . VAL B 1 135 ? -23.078 -1.593 -11.711 1 79.88 135 VAL B N 1
ATOM 3313 C CA . VAL B 1 135 ? -24.438 -1.392 -11.234 1 79.88 135 VAL B CA 1
ATOM 3314 C C . VAL B 1 135 ? -24.766 -2.398 -10.133 1 79.88 135 VAL B C 1
ATOM 3316 O O . VAL B 1 135 ? -25.469 -2.08 -9.18 1 79.88 135 VAL B O 1
ATOM 3319 N N . ARG B 1 136 ? -24.125 -3.51 -10.234 1 71.25 136 ARG B N 1
ATOM 3320 C CA . ARG B 1 136 ? -24.328 -4.555 -9.242 1 71.25 136 ARG B CA 1
ATOM 3321 C C . ARG B 1 136 ? -23.344 -4.414 -8.078 1 71.25 136 ARG B C 1
ATOM 3323 O O . ARG B 1 136 ? -23.328 -5.25 -7.176 1 71.25 136 ARG B O 1
ATOM 3330 N N . MET B 1 137 ? -22.562 -3.447 -8.172 1 68.19 137 MET B N 1
ATOM 3331 C CA . MET B 1 137 ? -21.609 -3.084 -7.125 1 68.19 137 MET B CA 1
ATOM 3332 C C . MET B 1 137 ? -20.594 -4.203 -6.898 1 68.19 137 MET B C 1
ATOM 3334 O O . MET B 1 137 ? -20.172 -4.441 -5.766 1 68.19 137 MET B O 1
ATOM 3338 N N . GLY B 1 138 ? -20.391 -5.012 -7.957 1 59.19 138 GLY B N 1
ATOM 3339 C CA . GLY B 1 138 ? -19.359 -6.035 -7.918 1 59.19 138 GLY B CA 1
ATOM 3340 C C . GLY B 1 138 ? -19.703 -7.203 -7.012 1 59.19 138 GLY B C 1
ATOM 3341 O O . GLY B 1 138 ? -18.875 -8.078 -6.77 1 59.19 138 GLY B O 1
ATOM 3342 N N . TYR B 1 139 ? -20.844 -7.246 -6.555 1 63.09 139 TYR B N 1
ATOM 3343 C CA . TYR B 1 139 ? -21.219 -8.281 -5.605 1 63.09 139 TYR B CA 1
ATOM 3344 C C . TYR B 1 139 ? -21.406 -9.625 -6.312 1 63.09 139 TYR B C 1
ATOM 3346 O O . TYR B 1 139 ? -22.062 -9.703 -7.355 1 63.09 139 TYR B O 1
ATOM 3354 N N . THR B 1 140 ? -20.688 -10.555 -5.871 1 59.25 140 THR B N 1
ATOM 3355 C CA . THR B 1 140 ? -20.703 -11.906 -6.422 1 59.25 140 THR B CA 1
ATOM 3356 C C . THR B 1 140 ? -22.094 -12.508 -6.332 1 59.25 140 THR B C 1
ATOM 3358 O O . THR B 1 140 ? -22.531 -13.219 -7.242 1 59.25 140 THR B O 1
ATOM 3361 N N . SER B 1 141 ? -22.672 -12.195 -5.309 1 53.34 141 SER B N 1
ATOM 3362 C CA . SER B 1 141 ? -23.984 -12.766 -5.094 1 53.34 141 SER B CA 1
ATOM 3363 C C . SER B 1 141 ? -24.969 -12.328 -6.18 1 53.34 141 SER B C 1
ATOM 3365 O O . SER B 1 141 ? -25.984 -12.977 -6.406 1 53.34 141 SER B O 1
ATOM 3367 N N . MET B 1 142 ? -24.5 -11.422 -6.828 1 49.09 142 MET B N 1
ATOM 3368 C CA . MET B 1 142 ? -25.391 -10.945 -7.883 1 49.09 142 MET B CA 1
ATOM 3369 C C . MET B 1 142 ? -24.969 -11.492 -9.242 1 49.09 142 MET B C 1
ATOM 3371 O O . MET B 1 142 ? -25.375 -10.977 -10.281 1 49.09 142 MET B O 1
ATOM 3375 N N . GLY B 1 143 ? -24.172 -12.555 -9.203 1 52.03 143 GLY B N 1
ATOM 3376 C CA . GLY B 1 143 ? -23.812 -13.227 -10.445 1 52.03 143 GLY B CA 1
ATOM 3377 C C . GLY B 1 143 ? -22.594 -12.617 -11.117 1 52.03 143 GLY B C 1
ATOM 3378 O O . GLY B 1 143 ? -22.359 -12.836 -12.305 1 52.03 143 GLY B O 1
ATOM 3379 N N . SER B 1 144 ? -21.953 -11.688 -10.523 1 57.06 144 SER B N 1
ATOM 3380 C CA . SER B 1 144 ? -20.812 -11.07 -11.195 1 57.06 144 SER B CA 1
ATOM 3381 C C . SER B 1 144 ? -19.5 -11.5 -10.57 1 57.06 144 SER B C 1
ATOM 3383 O O . SER B 1 144 ? -18.922 -10.773 -9.758 1 57.06 144 SER B O 1
ATOM 3385 N N . ALA B 1 145 ? -19.234 -12.766 -10.727 1 58.53 145 ALA B N 1
ATOM 3386 C CA . ALA B 1 145 ? -18 -13.188 -10.055 1 58.53 145 ALA B CA 1
ATOM 3387 C C . ALA B 1 145 ? -16.766 -12.742 -10.836 1 58.53 145 ALA B C 1
ATOM 3389 O O . ALA B 1 145 ? -16.641 -13.062 -12.016 1 58.53 145 ALA B O 1
ATOM 3390 N N . GLN B 1 146 ? -16.188 -11.656 -10.422 1 66.44 146 GLN B N 1
ATOM 3391 C CA . GLN B 1 146 ? -14.891 -11.281 -10.969 1 66.44 146 GLN B CA 1
ATOM 3392 C C . GLN B 1 146 ? -13.766 -12.078 -10.305 1 66.44 146 GLN B C 1
ATOM 3394 O O . GLN B 1 146 ? -13.758 -12.25 -9.086 1 66.44 146 GLN B O 1
ATOM 3399 N N . CYS B 1 147 ? -13.133 -12.75 -11.25 1 75.81 147 CYS B N 1
ATOM 3400 C CA . CYS B 1 147 ? -12 -13.555 -10.797 1 75.81 147 CYS B CA 1
ATOM 3401 C C . CYS B 1 147 ? -10.68 -12.875 -11.141 1 75.81 147 CYS B C 1
ATOM 3403 O O . CYS B 1 147 ? -10.609 -12.078 -12.078 1 75.81 147 CYS B O 1
ATOM 3405 N N . GLY B 1 148 ? -9.758 -12.969 -10.328 1 75 148 GLY B N 1
ATOM 3406 C CA . GLY B 1 148 ? -8.422 -12.477 -10.633 1 75 148 GLY B CA 1
ATOM 3407 C C . GLY B 1 148 ? -8.172 -11.078 -10.109 1 75 148 GLY B C 1
ATOM 3408 O O . GLY B 1 148 ? -7.105 -10.508 -10.344 1 75 148 GLY B O 1
ATOM 3409 N N . ASP B 1 149 ? -9.242 -10.625 -9.57 1 76.94 149 ASP B N 1
ATOM 3410 C CA . ASP B 1 149 ? -9.062 -9.273 -9.047 1 76.94 149 ASP B CA 1
ATOM 3411 C C . ASP B 1 149 ? -8.445 -9.297 -7.652 1 76.94 149 ASP B C 1
ATOM 3413 O O . ASP B 1 149 ? -9.047 -8.82 -6.691 1 76.94 149 ASP B O 1
ATOM 3417 N N . TYR B 1 150 ? -7.125 -9.836 -7.859 1 80.44 150 TYR B N 1
ATOM 3418 C CA . TYR B 1 150 ? -6.379 -9.945 -6.609 1 80.44 150 TYR B CA 1
ATOM 3419 C C . TYR B 1 150 ? -5.328 -8.844 -6.504 1 80.44 150 TYR B C 1
ATOM 3421 O O . TYR B 1 150 ? -4.895 -8.289 -7.52 1 80.44 150 TYR B O 1
ATOM 3429 N N . ILE B 1 151 ? -4.953 -8.336 -5.445 1 85.44 151 ILE B N 1
ATOM 3430 C CA . ILE B 1 151 ? -3.996 -7.324 -5.016 1 85.44 151 ILE B CA 1
ATOM 3431 C C . ILE B 1 151 ? -4.477 -5.941 -5.453 1 85.44 151 ILE B C 1
ATOM 3433 O O . ILE B 1 151 ? -4.113 -5.461 -6.531 1 85.44 151 ILE B O 1
ATOM 3437 N N . PHE B 1 152 ? -5.203 -5.383 -4.902 1 90.56 152 PHE B N 1
ATOM 3438 C CA . PHE B 1 152 ? -5.68 -5.68 -3.557 1 90.56 152 PHE B CA 1
ATOM 3439 C C . PHE B 1 152 ? -7.203 -5.723 -3.52 1 90.56 152 PHE B C 1
ATOM 3441 O O . PHE B 1 152 ? -7.863 -5.441 -4.523 1 90.56 152 PHE B O 1
ATOM 3448 N N . SER B 1 153 ? -7.773 -6.09 -2.461 1 92.5 153 SER B N 1
ATOM 3449 C CA . SER B 1 153 ? -9.195 -6.383 -2.316 1 92.5 153 SER B CA 1
ATOM 3450 C C . SER B 1 153 ? -10.039 -5.117 -2.424 1 92.5 153 SER B C 1
ATOM 3452 O O . SER B 1 153 ? -9.93 -4.223 -1.581 1 92.5 153 SER B O 1
ATOM 3454 N N . GLY B 1 154 ? -10.898 -5.156 -3.383 1 91.94 154 GLY B N 1
ATOM 3455 C CA . GLY B 1 154 ? -11.828 -4.043 -3.535 1 91.94 154 GLY B CA 1
ATOM 3456 C C . GLY B 1 154 ? -12.867 -3.984 -2.434 1 91.94 154 GLY B C 1
ATOM 3457 O O . GLY B 1 154 ? -13.266 -2.898 -2.002 1 91.94 154 GLY B O 1
ATOM 3458 N N . HIS B 1 155 ? -13.344 -5.148 -1.997 1 92.38 155 HIS B N 1
ATOM 3459 C CA . HIS B 1 155 ? -14.289 -5.203 -0.893 1 92.38 155 HIS B CA 1
ATOM 3460 C C . HIS B 1 155 ? -13.711 -4.562 0.365 1 92.38 155 HIS B C 1
ATOM 3462 O O . HIS B 1 155 ? -14.359 -3.721 0.992 1 92.38 155 HIS B O 1
ATOM 3468 N N . THR B 1 156 ? -12.508 -4.949 0.638 1 95.31 156 THR B N 1
ATOM 3469 C CA . THR B 1 156 ? -11.859 -4.398 1.821 1 95.31 156 THR B CA 1
ATOM 3470 C C . THR B 1 156 ? -11.672 -2.889 1.683 1 95.31 156 THR B C 1
ATOM 3472 O O . THR B 1 156 ? -11.883 -2.141 2.639 1 95.31 156 THR B O 1
ATOM 3475 N N . MET B 1 157 ? -11.289 -2.492 0.508 1 94.88 157 MET B N 1
ATOM 3476 C CA . MET B 1 157 ? -11.055 -1.077 0.232 1 94.88 157 MET B CA 1
ATOM 3477 C C . MET B 1 157 ? -12.305 -0.251 0.529 1 94.88 157 MET B C 1
ATOM 3479 O O . MET B 1 157 ? -12.242 0.737 1.263 1 94.88 157 MET B O 1
ATOM 3483 N N . ILE B 1 158 ? -13.414 -0.7 0.058 1 94.81 158 ILE B N 1
ATOM 3484 C CA . ILE B 1 158 ? -14.648 0.06 0.209 1 94.81 158 ILE B CA 1
ATOM 3485 C C . ILE B 1 158 ? -15.141 -0.029 1.653 1 94.81 158 ILE B C 1
ATOM 3487 O O . ILE B 1 158 ? -15.555 0.973 2.236 1 94.81 158 ILE B O 1
ATOM 3491 N N . MET B 1 159 ? -15.062 -1.201 2.244 1 96.69 159 MET B N 1
ATOM 3492 C CA . MET B 1 159 ? -15.469 -1.362 3.639 1 96.69 159 MET B CA 1
ATOM 3493 C C . MET B 1 159 ? -14.648 -0.454 4.551 1 96.69 159 MET B C 1
ATOM 3495 O O . MET B 1 159 ? -15.203 0.253 5.391 1 96.69 159 MET B O 1
ATOM 3499 N N . THR B 1 160 ? -13.398 -0.45 4.336 1 96.5 160 THR B N 1
ATOM 3500 C CA . THR B 1 160 ? -12.508 0.335 5.184 1 96.5 160 THR B CA 1
ATOM 3501 C C . THR B 1 160 ? -12.734 1.829 4.969 1 96.5 160 THR B C 1
ATOM 3503 O O . THR B 1 160 ? -12.742 2.605 5.926 1 96.5 160 THR B O 1
ATOM 3506 N N . LEU B 1 161 ? -12.891 2.201 3.723 1 95.75 161 LEU B N 1
ATOM 3507 C CA . LEU B 1 161 ? -13.141 3.609 3.441 1 95.75 161 LEU B CA 1
ATOM 3508 C C . LEU B 1 161 ? -14.406 4.09 4.152 1 95.75 161 LEU B C 1
ATOM 3510 O O . LEU B 1 161 ? -14.398 5.145 4.789 1 95.75 161 LEU B O 1
ATOM 3514 N N . CYS B 1 162 ? -15.477 3.309 4.078 1 96.69 162 CYS B N 1
ATOM 3515 C CA . CYS B 1 162 ? -16.719 3.646 4.766 1 96.69 162 CYS B CA 1
ATOM 3516 C C . CYS B 1 162 ? -16.5 3.717 6.273 1 96.69 162 CYS B C 1
ATOM 3518 O O . CYS B 1 162 ? -16.984 4.645 6.93 1 96.69 162 CYS B O 1
ATOM 3520 N N . ASN B 1 163 ? -15.812 2.771 6.742 1 95.75 163 ASN B N 1
ATOM 3521 C CA . ASN B 1 163 ? -15.523 2.744 8.172 1 95.75 163 ASN B CA 1
ATOM 3522 C C . ASN B 1 163 ? -14.758 3.984 8.617 1 95.75 163 ASN B C 1
ATOM 3524 O O . ASN B 1 163 ? -15.078 4.586 9.641 1 95.75 163 ASN B O 1
ATOM 3528 N N . LEU B 1 164 ? -13.773 4.367 7.859 1 92.75 164 LEU B N 1
ATOM 3529 C CA . LEU B 1 164 ? -12.961 5.531 8.211 1 92.75 164 LEU B CA 1
ATOM 3530 C C . LEU B 1 164 ? -13.789 6.809 8.148 1 92.75 164 LEU B C 1
ATOM 3532 O O . LEU B 1 164 ? -13.594 7.723 8.953 1 92.75 164 LEU B O 1
ATOM 3536 N N . PHE B 1 165 ? -14.68 6.887 7.219 1 91.75 165 PHE B N 1
ATOM 3537 C CA . PHE B 1 165 ? -15.555 8.047 7.137 1 91.75 165 PHE B CA 1
ATOM 3538 C C . PHE B 1 165 ? -16.484 8.109 8.336 1 91.75 165 PHE B C 1
ATOM 3540 O O . PHE B 1 165 ? -16.75 9.195 8.875 1 91.75 165 PHE B O 1
ATOM 3547 N N . LEU B 1 166 ? -17.031 6.965 8.75 1 91.81 166 LEU B N 1
ATOM 3548 C CA . LEU B 1 166 ? -17.859 6.918 9.953 1 91.81 166 LEU B CA 1
ATOM 3549 C C . LEU B 1 166 ? -17.078 7.414 11.172 1 91.81 166 LEU B C 1
ATOM 3551 O O . LEU B 1 166 ? -17.609 8.164 11.992 1 91.81 166 LEU B O 1
ATOM 3555 N N . ASN B 1 167 ? -15.875 7.078 11.195 1 87.38 167 ASN B N 1
ATOM 3556 C CA . ASN B 1 167 ? -15.047 7.453 12.336 1 87.38 167 ASN B CA 1
ATOM 3557 C C . ASN B 1 167 ? -14.672 8.93 12.297 1 87.38 167 ASN B C 1
ATOM 3559 O O . ASN B 1 167 ? -14.57 9.578 13.344 1 87.38 167 ASN B O 1
ATOM 3563 N N . GLU B 1 168 ? -14.492 9.469 11.148 1 84 168 GLU B N 1
ATOM 3564 C CA . GLU B 1 168 ? -14.039 10.852 10.992 1 84 168 GLU B CA 1
ATOM 3565 C C . GLU B 1 168 ? -15.195 11.836 11.141 1 84 168 GLU B C 1
ATOM 3567 O O . GLU B 1 168 ? -15.016 12.93 11.68 1 84 168 GLU B O 1
ATOM 3572 N N . TYR B 1 169 ? -16.422 11.453 10.719 1 86.44 169 TYR B N 1
ATOM 3573 C CA . TYR B 1 169 ? -17.422 12.492 10.531 1 86.44 169 TYR B CA 1
ATOM 3574 C C . TYR B 1 169 ? -18.641 12.234 11.414 1 86.44 169 TYR B C 1
ATOM 3576 O O . TYR B 1 169 ? -19.609 12.992 11.375 1 86.44 169 TYR B O 1
ATOM 3584 N N . THR B 1 170 ? -18.641 11.18 12.141 1 84.88 170 THR B N 1
ATOM 3585 C CA . THR B 1 170 ? -19.734 10.969 13.086 1 84.88 170 THR B CA 1
ATOM 3586 C C . THR B 1 170 ? -19.531 11.828 14.336 1 84.88 170 THR B C 1
ATOM 3588 O O . THR B 1 170 ? -18.391 12.141 14.703 1 84.88 170 THR B O 1
ATOM 3591 N N . HIS B 1 171 ? -20.625 12.211 14.922 1 76.81 171 HIS B N 1
ATOM 3592 C CA . HIS B 1 171 ? -20.594 13.031 16.125 1 76.81 171 HIS B CA 1
ATOM 3593 C C . HIS B 1 171 ? -19.859 12.328 17.266 1 76.81 171 HIS B C 1
ATOM 3595 O O . HIS B 1 171 ? -19.891 11.094 17.359 1 76.81 171 HIS B O 1
ATOM 3601 N N . LYS B 1 172 ? -19.188 13.055 18.094 1 73.31 172 LYS B N 1
ATOM 3602 C CA . LYS B 1 172 ? -18.359 12.516 19.172 1 73.31 172 LYS B CA 1
ATOM 3603 C C . LYS B 1 172 ? -19.188 11.648 20.109 1 73.31 172 LYS B C 1
ATOM 3605 O O . LYS B 1 172 ? -18.672 10.68 20.688 1 73.31 172 LYS B O 1
ATOM 3610 N N . ARG B 1 173 ? -20.5 11.852 20.203 1 72.81 173 ARG B N 1
ATOM 3611 C CA . ARG B 1 173 ? -21.359 11.141 21.156 1 72.81 173 ARG B CA 1
ATOM 3612 C C . ARG B 1 173 ? -21.797 9.805 20.578 1 72.81 173 ARG B C 1
ATOM 3614 O O . ARG B 1 173 ? -22.266 8.93 21.328 1 72.81 173 ARG B O 1
ATOM 3621 N N . MET B 1 174 ? -21.625 9.68 19.328 1 82.19 174 MET B N 1
ATOM 3622 C CA . MET B 1 174 ? -22.094 8.453 18.688 1 82.19 174 MET B CA 1
ATOM 3623 C C . MET B 1 174 ? -20.984 7.41 18.625 1 82.19 174 MET B C 1
ATOM 3625 O O . MET B 1 174 ? -20.672 6.895 17.547 1 82.19 174 MET B O 1
ATOM 3629 N N . HIS B 1 175 ? -20.516 6.965 19.797 1 84.5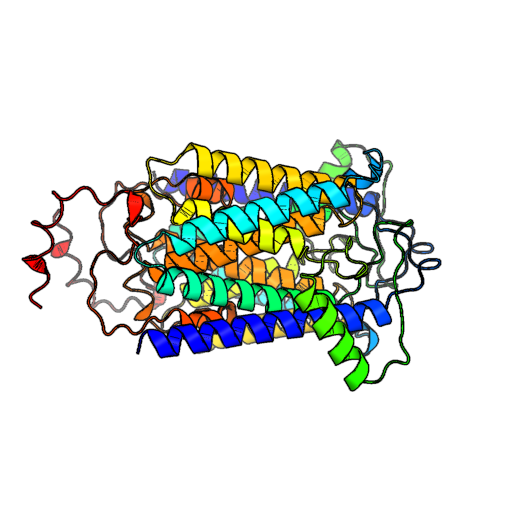 175 HIS B N 1
ATOM 3630 C CA . HIS B 1 175 ? -19.406 6.008 19.906 1 84.5 175 HIS B CA 1
ATOM 3631 C C . HIS B 1 175 ? -19.844 4.621 19.438 1 84.5 175 HIS B C 1
ATOM 3633 O O . HIS B 1 175 ? -19.031 3.857 18.906 1 84.5 175 HIS B O 1
ATOM 3639 N N . VAL B 1 176 ? -21.109 4.309 19.609 1 88 176 VAL B N 1
ATOM 3640 C CA . VAL B 1 176 ? -21.625 2.988 19.266 1 88 176 VAL B CA 1
ATOM 3641 C C . VAL B 1 176 ? -21.484 2.77 17.75 1 88 176 VAL B C 1
ATOM 3643 O O . VAL B 1 176 ? -21.109 1.687 17.312 1 88 176 VAL B O 1
ATOM 3646 N N . ILE B 1 177 ? -21.75 3.826 16.984 1 89.94 177 ILE B N 1
ATOM 3647 C CA . ILE B 1 177 ? -21.688 3.727 15.531 1 89.94 177 ILE B CA 1
ATOM 3648 C C . ILE B 1 177 ? -20.234 3.49 15.102 1 89.94 177 ILE B C 1
ATOM 3650 O O . ILE B 1 177 ? -19.984 2.684 14.203 1 89.94 177 ILE B O 1
ATOM 3654 N N . ARG B 1 178 ? -19.312 4.09 15.742 1 90.25 178 ARG B N 1
ATOM 3655 C CA . ARG B 1 178 ? -17.906 3.939 15.414 1 90.25 178 ARG B CA 1
ATOM 3656 C C . ARG B 1 178 ? -17.406 2.533 15.742 1 90.25 178 ARG B C 1
ATOM 3658 O O . ARG B 1 178 ? -16.703 1.914 14.945 1 90.25 178 ARG B O 1
ATOM 3665 N N . ILE B 1 179 ? -17.844 2.07 16.906 1 92.38 179 ILE B N 1
ATOM 3666 C CA . ILE B 1 179 ? -17.438 0.736 17.344 1 92.38 179 ILE B CA 1
ATOM 3667 C C . ILE B 1 179 ? -18.031 -0.312 16.406 1 92.38 179 ILE B C 1
ATOM 3669 O O . ILE B 1 179 ? -17.344 -1.238 15.977 1 92.38 179 ILE B O 1
ATOM 3673 N N . LEU B 1 180 ? -19.281 -0.152 16.078 1 94.94 180 LEU B N 1
ATOM 3674 C CA . LEU B 1 180 ? -19.953 -1.069 15.164 1 94.94 180 LEU B CA 1
ATOM 3675 C C . LEU B 1 180 ? -19.297 -1.048 13.789 1 94.94 180 LEU B C 1
ATOM 3677 O O . LEU B 1 180 ? -19.172 -2.088 13.141 1 94.94 180 LEU B O 1
ATOM 3681 N N . GLY B 1 181 ? -18.859 0.142 13.359 1 95.69 181 GLY B N 1
ATOM 3682 C CA . GLY B 1 181 ? -18.141 0.242 12.102 1 95.69 181 GLY B CA 1
ATOM 3683 C C . GLY B 1 181 ? -16.875 -0.597 12.07 1 95.69 181 GLY B C 1
ATOM 3684 O O . GLY B 1 181 ? -16.656 -1.353 11.117 1 95.69 181 GLY B O 1
ATOM 3685 N N . TRP B 1 182 ? -16.125 -0.561 13.156 1 94.75 182 TRP B N 1
ATOM 3686 C CA . TRP B 1 182 ? -14.891 -1.32 13.242 1 94.75 182 TRP B CA 1
ATOM 3687 C C . TRP B 1 182 ? -15.164 -2.818 13.305 1 94.75 182 TRP B C 1
ATOM 3689 O O . TRP B 1 182 ? -14.469 -3.615 12.672 1 94.75 182 TRP B O 1
ATOM 3699 N N . ILE B 1 183 ? -16.172 -3.213 14 1 96.56 183 ILE B N 1
ATOM 3700 C CA . ILE B 1 183 ? -16.531 -4.621 14.125 1 96.56 183 ILE B CA 1
ATOM 3701 C C . ILE B 1 183 ? -16.938 -5.164 12.758 1 96.56 183 ILE B C 1
ATOM 3703 O O . ILE B 1 183 ? -16.469 -6.23 12.344 1 96.56 183 ILE B O 1
ATOM 3707 N N . LEU B 1 184 ? -17.75 -4.41 12.078 1 97.75 184 LEU B N 1
ATOM 3708 C CA . LEU B 1 184 ? -18.219 -4.836 10.766 1 97.75 184 LEU B CA 1
ATOM 3709 C C . LEU B 1 184 ? -17.047 -4.895 9.773 1 97.75 184 LEU B C 1
ATOM 3711 O O . LEU B 1 184 ? -16.969 -5.824 8.961 1 97.75 184 LEU B O 1
ATOM 3715 N N . ASN B 1 185 ? -16.156 -3.918 9.844 1 97.38 185 ASN B N 1
ATOM 3716 C CA . ASN B 1 185 ? -15 -3.889 8.953 1 97.38 185 ASN B CA 1
ATOM 3717 C C . ASN B 1 185 ? -14.102 -5.105 9.164 1 97.38 185 ASN B C 1
ATOM 3719 O O . ASN B 1 185 ? -13.781 -5.812 8.203 1 97.38 185 ASN B O 1
ATOM 3723 N N . PHE B 1 186 ? -13.836 -5.422 10.414 1 97.25 186 PHE B N 1
ATOM 3724 C CA . PHE B 1 186 ? -12.938 -6.527 10.719 1 97.25 186 PHE B CA 1
ATOM 3725 C C . PHE B 1 186 ? -13.633 -7.867 10.484 1 97.25 186 PHE B C 1
ATOM 3727 O O . PHE B 1 186 ? -13.016 -8.812 10 1 97.25 186 PHE B O 1
ATOM 3734 N N . ALA B 1 187 ? -14.891 -7.938 10.805 1 97.94 187 ALA B N 1
ATOM 3735 C CA . ALA B 1 187 ? -15.648 -9.148 10.5 1 97.94 187 ALA B CA 1
ATOM 3736 C C . ALA B 1 187 ? -15.711 -9.398 9 1 97.94 187 ALA B C 1
ATOM 3738 O O . ALA B 1 187 ? -15.5 -10.531 8.547 1 97.94 187 ALA B O 1
ATOM 3739 N N . GLY B 1 188 ? -16.016 -8.336 8.25 1 97.44 188 GLY B N 1
ATOM 3740 C CA . GLY B 1 188 ? -16.016 -8.477 6.805 1 97.44 188 GLY B CA 1
ATOM 3741 C C . GLY B 1 188 ? -14.695 -8.961 6.246 1 97.44 188 GLY B C 1
ATOM 3742 O O . GLY B 1 188 ? -14.664 -9.852 5.398 1 97.44 188 GLY B O 1
ATOM 3743 N N . MET B 1 189 ? -13.617 -8.375 6.75 1 97.31 189 MET B N 1
ATOM 3744 C CA . MET B 1 189 ? -12.281 -8.781 6.316 1 97.31 189 MET B CA 1
ATOM 3745 C C . MET B 1 189 ? -12.031 -10.25 6.645 1 97.31 189 MET B C 1
ATOM 3747 O O . MET B 1 189 ? -11.523 -11 5.809 1 97.31 189 MET B O 1
ATOM 3751 N N . LEU B 1 190 ? -12.398 -10.641 7.832 1 97.12 190 LEU B N 1
ATOM 3752 C CA . LEU B 1 190 ? -12.195 -12.016 8.273 1 97.12 190 LEU B CA 1
ATOM 3753 C C . LEU B 1 190 ? -12.984 -12.992 7.402 1 97.12 190 LEU B C 1
ATOM 3755 O O . LEU B 1 190 ? -12.453 -14.016 6.965 1 97.12 190 LEU B O 1
ATOM 3759 N N . PHE B 1 191 ? -14.141 -12.672 7.055 1 96.38 191 PHE B N 1
ATOM 3760 C CA . PHE B 1 191 ? -14.992 -13.578 6.289 1 96.38 191 PHE B CA 1
ATOM 3761 C C . PHE B 1 191 ? -14.586 -13.594 4.824 1 96.38 191 PHE B C 1
ATOM 3763 O O . PHE B 1 191 ? -14.797 -14.586 4.125 1 96.38 191 PHE B O 1
ATOM 3770 N N . LEU B 1 192 ? -14 -12.5 4.332 1 94.31 192 LEU B N 1
ATOM 3771 C CA . LEU B 1 192 ? -13.438 -12.523 2.988 1 94.31 192 LEU B CA 1
ATOM 3772 C C . LEU B 1 192 ? -12.344 -13.586 2.879 1 94.31 192 LEU B C 1
ATOM 3774 O O . LEU B 1 192 ? -12.266 -14.305 1.88 1 94.31 192 LEU B O 1
ATOM 3778 N N . ILE B 1 193 ? -11.531 -13.672 3.971 1 95.25 193 ILE B N 1
ATOM 3779 C CA . ILE B 1 193 ? -10.414 -14.617 3.988 1 95.25 193 ILE B CA 1
ATOM 3780 C C . ILE B 1 193 ? -10.938 -16.031 4.191 1 95.25 193 ILE B C 1
ATOM 3782 O O . ILE B 1 193 ? -10.57 -16.953 3.455 1 95.25 193 ILE B O 1
ATOM 3786 N N . LEU B 1 194 ? -11.867 -16.203 5.074 1 94.88 194 LEU B N 1
ATOM 3787 C CA . LEU B 1 194 ? -12.367 -17.531 5.406 1 94.88 194 LEU B CA 1
ATOM 3788 C C . LEU B 1 194 ? -13.219 -18.094 4.266 1 94.88 194 LEU B C 1
ATOM 3790 O O . LEU B 1 194 ? -13.344 -19.312 4.117 1 94.88 194 LEU B O 1
ATOM 3794 N N . GLY B 1 195 ? -13.789 -17.281 3.465 1 91.62 195 GLY B N 1
ATOM 3795 C CA . GLY B 1 195 ? -14.539 -17.703 2.289 1 91.62 195 GLY B CA 1
ATOM 3796 C C . GLY B 1 195 ? -13.656 -17.938 1.078 1 91.62 195 GLY B C 1
ATOM 3797 O O . GLY B 1 195 ? -14.141 -18.375 0.03 1 91.62 195 GLY B O 1
ATOM 3798 N N . ARG B 1 196 ? -12.367 -17.656 1.187 1 90.31 196 ARG B N 1
ATOM 3799 C CA . ARG B 1 196 ? -11.352 -17.828 0.154 1 90.31 196 ARG B CA 1
ATOM 3800 C C . ARG B 1 196 ? -11.648 -16.953 -1.058 1 90.31 196 ARG B C 1
ATOM 3802 O O . ARG B 1 196 ? -11.344 -17.328 -2.191 1 90.31 196 ARG B O 1
ATOM 3809 N N . SER B 1 197 ? -12.281 -15.859 -0.787 1 87.69 197 SER B N 1
ATOM 3810 C CA . SER B 1 197 ? -12.547 -14.906 -1.864 1 87.69 197 SER B CA 1
ATOM 3811 C C . SER B 1 197 ? -11.297 -14.102 -2.199 1 87.69 197 SER B C 1
ATOM 3813 O O . SER B 1 197 ? -11.125 -13.656 -3.338 1 87.69 197 SER B O 1
ATOM 3815 N N . HIS B 1 198 ? -10.508 -13.883 -1.245 1 91.5 198 HIS B N 1
ATOM 3816 C CA . HIS B 1 198 ? -9.266 -13.133 -1.392 1 91.5 198 HIS B CA 1
ATOM 3817 C C . HIS B 1 198 ? -8.141 -13.766 -0.583 1 91.5 198 HIS B C 1
ATOM 3819 O O . HIS B 1 198 ? -8.391 -14.469 0.395 1 91.5 198 HIS B O 1
ATOM 3825 N N . TYR B 1 199 ? -6.918 -13.547 -1.055 1 93.69 199 TYR B N 1
ATOM 3826 C CA . TYR B 1 199 ? -5.75 -13.914 -0.263 1 93.69 199 TYR B CA 1
ATOM 3827 C C . TYR B 1 199 ? -5.586 -12.984 0.932 1 93.69 199 TYR B C 1
ATOM 3829 O O . TYR B 1 199 ? -6.055 -11.844 0.908 1 93.69 199 TYR B O 1
ATOM 3837 N N . THR B 1 200 ? -4.945 -13.477 1.968 1 95.38 200 THR B N 1
ATOM 3838 C CA . THR B 1 200 ? -4.738 -12.688 3.176 1 95.38 200 THR B CA 1
ATOM 3839 C C . THR B 1 200 ? -3.984 -11.398 2.855 1 95.38 200 THR B C 1
ATOM 3841 O O . THR B 1 200 ? -4.336 -10.328 3.355 1 95.38 200 THR B O 1
ATOM 3844 N N . VAL B 1 201 ? -2.986 -11.469 1.981 1 94.69 201 VAL B N 1
ATOM 3845 C CA . VAL B 1 201 ? -2.168 -10.305 1.663 1 94.69 201 VAL B CA 1
ATOM 3846 C C . VAL B 1 201 ? -3.021 -9.258 0.956 1 94.69 201 VAL B C 1
ATOM 3848 O O . VAL B 1 201 ? -2.828 -8.055 1.155 1 94.69 201 VAL B O 1
ATOM 3851 N N . ASP B 1 202 ? -4.027 -9.695 0.213 1 93.69 202 ASP B N 1
ATOM 3852 C CA . ASP B 1 202 ? -4.949 -8.805 -0.484 1 93.69 202 ASP B CA 1
ATOM 3853 C C . ASP B 1 202 ? -5.746 -7.957 0.505 1 93.69 202 ASP B C 1
ATOM 3855 O O . ASP B 1 202 ? -5.969 -6.77 0.274 1 93.69 202 ASP B O 1
ATOM 3859 N N . VAL B 1 203 ? -6.125 -8.633 1.466 1 95.62 203 VAL B N 1
ATOM 3860 C CA . VAL B 1 203 ? -6.957 -7.984 2.475 1 95.62 203 VAL B CA 1
ATOM 3861 C C . VAL B 1 203 ? -6.105 -7.027 3.309 1 95.62 203 VAL B C 1
ATOM 3863 O O . VAL B 1 203 ? -6.512 -5.891 3.566 1 95.62 203 VAL B O 1
ATOM 3866 N N . ILE B 1 204 ? -4.898 -7.395 3.658 1 94.19 204 ILE B N 1
ATOM 3867 C CA . ILE B 1 204 ? -3.994 -6.559 4.441 1 94.19 204 ILE B CA 1
ATOM 3868 C C . ILE B 1 204 ? -3.637 -5.301 3.652 1 94.19 204 ILE B C 1
ATOM 3870 O O . ILE B 1 204 ? -3.703 -4.191 4.184 1 94.19 204 ILE B O 1
ATOM 3874 N N . LEU B 1 205 ? -3.295 -5.496 2.445 1 93.94 205 LEU B N 1
ATOM 3875 C CA . LEU B 1 205 ? -2.912 -4.367 1.604 1 93.94 205 LEU B CA 1
ATOM 3876 C C . LEU B 1 205 ? -4.102 -3.445 1.354 1 93.94 205 LEU B C 1
ATOM 3878 O O . LEU B 1 205 ? -3.961 -2.221 1.37 1 93.94 205 LEU B O 1
ATOM 3882 N N . GLY B 1 206 ? -5.266 -4.07 1.118 1 94.69 206 GLY B N 1
ATOM 3883 C CA . GLY B 1 206 ? -6.457 -3.26 0.948 1 94.69 206 GLY B CA 1
ATOM 3884 C C . GLY B 1 206 ? -6.758 -2.379 2.146 1 94.69 206 GLY B C 1
ATOM 3885 O O . GLY B 1 206 ? -7.105 -1.206 1.99 1 94.69 206 GLY B O 1
ATOM 3886 N N . PHE B 1 207 ? -6.625 -2.98 3.291 1 94.69 207 PHE B N 1
ATOM 3887 C CA . PHE B 1 207 ? -6.852 -2.242 4.527 1 94.69 207 PHE B CA 1
ATOM 3888 C C . PHE B 1 207 ? -5.824 -1.128 4.688 1 94.69 207 PHE B C 1
ATOM 3890 O O . PHE B 1 207 ? -6.184 0.034 4.887 1 94.69 207 PHE B O 1
ATOM 3897 N N . TYR B 1 208 ? -4.598 -1.433 4.574 1 91.75 208 TYR B N 1
ATOM 3898 C CA . TYR B 1 208 ? -3.529 -0.473 4.836 1 91.75 208 TYR B CA 1
ATOM 3899 C C . TYR B 1 208 ? -3.557 0.663 3.818 1 91.75 208 TYR B C 1
ATOM 3901 O O . TYR B 1 208 ? -3.43 1.834 4.184 1 91.75 208 TYR B O 1
ATOM 3909 N N . ILE B 1 209 ? -3.582 0.384 2.543 1 91.5 209 ILE B N 1
ATOM 3910 C CA . ILE B 1 209 ? -3.545 1.392 1.488 1 91.5 209 ILE B CA 1
ATOM 3911 C C . ILE B 1 209 ? -4.699 2.371 1.67 1 91.5 209 ILE B C 1
ATOM 3913 O O . ILE B 1 209 ? -4.52 3.586 1.544 1 91.5 209 ILE B O 1
ATOM 3917 N N . THR B 1 210 ? -5.852 1.823 2.031 1 92.69 210 THR B N 1
ATOM 3918 C CA . THR B 1 210 ? -7.012 2.686 2.23 1 92.69 210 THR B CA 1
ATOM 3919 C C . THR B 1 210 ? -6.805 3.602 3.436 1 92.69 210 THR B C 1
ATOM 3921 O O . THR B 1 210 ? -7.066 4.805 3.359 1 92.69 210 THR B O 1
ATOM 3924 N N . VAL B 1 211 ? -6.273 3.045 4.473 1 90.44 211 VAL B N 1
ATOM 3925 C CA . VAL B 1 211 ? -6.031 3.836 5.676 1 90.44 211 VAL B CA 1
ATOM 3926 C C . VAL B 1 211 ? -4.988 4.914 5.383 1 90.44 211 VAL B C 1
ATOM 3928 O O . VAL B 1 211 ? -5.18 6.082 5.734 1 90.44 211 VAL B O 1
ATOM 3931 N N . ALA B 1 212 ? -3.955 4.5 4.711 1 87.06 212 ALA B N 1
ATOM 3932 C CA . ALA B 1 212 ? -2.861 5.426 4.434 1 87.06 212 ALA B CA 1
ATOM 3933 C C . ALA B 1 212 ? -3.324 6.566 3.529 1 87.06 212 ALA B C 1
ATOM 3935 O O . ALA B 1 212 ? -3.01 7.73 3.779 1 87.06 212 ALA B O 1
ATOM 3936 N N . MET B 1 213 ? -4.051 6.254 2.547 1 88.44 213 MET B N 1
ATOM 3937 C CA . MET B 1 213 ? -4.512 7.27 1.607 1 88.44 213 MET B CA 1
ATOM 3938 C C . MET B 1 213 ? -5.5 8.219 2.277 1 88.44 213 MET B C 1
ATOM 3940 O O . MET B 1 213 ? -5.422 9.438 2.09 1 88.44 213 MET B O 1
ATOM 3944 N N . THR B 1 214 ? -6.41 7.684 3.053 1 88.44 214 THR B N 1
ATOM 3945 C CA . THR B 1 214 ? -7.41 8.5 3.729 1 88.44 214 THR B CA 1
ATOM 3946 C C . THR B 1 214 ? -6.754 9.422 4.758 1 88.44 214 THR B C 1
ATOM 3948 O O . THR B 1 214 ? -7.098 10.602 4.855 1 88.44 214 THR B O 1
ATOM 3951 N N . ASN B 1 215 ? -5.801 8.891 5.445 1 83.94 215 ASN B N 1
ATOM 3952 C CA . ASN B 1 215 ? -5.086 9.711 6.418 1 83.94 215 ASN B CA 1
ATOM 3953 C C . ASN B 1 215 ? -4.289 10.82 5.742 1 83.94 215 ASN B C 1
ATOM 3955 O O . ASN B 1 215 ? -4.281 11.961 6.211 1 83.94 215 ASN B O 1
ATOM 3959 N N . ASN B 1 216 ? -3.58 10.43 4.711 1 81.31 216 ASN B N 1
ATOM 3960 C CA . ASN B 1 216 ? -2.82 11.43 3.971 1 81.31 216 ASN B CA 1
ATOM 3961 C C . ASN B 1 216 ? -3.715 12.562 3.479 1 81.31 216 ASN B C 1
ATOM 3963 O O . ASN B 1 216 ? -3.355 13.734 3.588 1 81.31 216 ASN B O 1
ATOM 3967 N N . TYR B 1 217 ? -4.82 12.164 3.008 1 81.5 217 TYR B N 1
ATOM 3968 C CA . TYR B 1 217 ? -5.766 13.141 2.492 1 81.5 217 TYR B CA 1
ATOM 3969 C C . TYR B 1 217 ? -6.227 14.086 3.598 1 81.5 217 TYR B C 1
ATOM 3971 O O . TYR B 1 217 ? -6.219 15.305 3.424 1 81.5 217 TYR B O 1
ATOM 3979 N N . HIS B 1 218 ? -6.641 13.656 4.711 1 80.06 218 HIS B N 1
ATOM 3980 C CA . HIS B 1 218 ? -7.199 14.477 5.785 1 80.06 218 HIS B CA 1
ATOM 3981 C C . HIS B 1 218 ? -6.113 15.305 6.465 1 80.06 218 HIS B C 1
ATOM 3983 O O . HIS B 1 218 ? -6.375 16.422 6.914 1 80.06 218 HIS B O 1
ATOM 3989 N N . LEU B 1 219 ? -4.926 14.734 6.535 1 74.5 219 LEU B N 1
ATOM 3990 C CA . LEU B 1 219 ? -3.816 15.5 7.086 1 74.5 219 LEU B CA 1
ATOM 3991 C C . LEU B 1 219 ? -3.469 16.672 6.176 1 74.5 219 LEU B C 1
ATOM 3993 O O . LEU B 1 219 ? -3.186 17.781 6.656 1 74.5 219 LEU B O 1
ATOM 3997 N N . MET B 1 220 ? -3.457 16.422 4.965 1 73.69 220 MET B N 1
ATOM 3998 C CA . MET B 1 220 ? -3.188 17.484 4.008 1 73.69 220 MET B CA 1
ATOM 3999 C C . MET B 1 220 ? -4.281 18.547 4.059 1 73.69 220 MET B C 1
ATOM 4001 O O . MET B 1 220 ? -3.996 19.75 3.963 1 73.69 220 MET B O 1
ATOM 4005 N N . ALA B 1 221 ? -5.504 18.094 4.203 1 70.56 221 ALA B N 1
ATOM 4006 C CA . ALA B 1 221 ? -6.633 19.016 4.27 1 70.56 221 ALA B CA 1
ATOM 4007 C C . ALA B 1 221 ? -6.551 19.891 5.516 1 70.56 221 ALA B C 1
ATOM 4009 O O . ALA B 1 221 ? -7.004 21.047 5.504 1 70.56 221 ALA B O 1
ATOM 4010 N N . ARG B 1 222 ? -5.969 19.406 6.52 1 66.88 222 ARG B N 1
ATOM 4011 C CA . ARG B 1 222 ? -5.879 20.125 7.781 1 66.88 222 ARG B CA 1
ATOM 4012 C C . ARG B 1 222 ? -4.625 21 7.816 1 66.88 222 ARG B C 1
ATOM 4014 O O . ARG B 1 222 ? -4.531 21.922 8.633 1 66.88 222 ARG B O 1
ATOM 4021 N N . SER B 1 223 ? -3.619 20.547 7.102 1 61.03 223 SER B N 1
ATOM 4022 C CA . SER B 1 223 ? -2.342 21.25 7.164 1 61.03 223 SER B CA 1
ATOM 4023 C C . SER B 1 223 ? -2.395 22.562 6.391 1 61.03 223 SER B C 1
ATOM 4025 O O . SER B 1 223 ? -2.939 22.625 5.285 1 61.03 223 SER B O 1
ATOM 4027 N N . GLU B 1 224 ? -2.479 23.734 7.098 1 51.12 224 GLU B N 1
ATOM 4028 C CA . GLU B 1 224 ? -2.449 25.062 6.52 1 51.12 224 GLU B CA 1
ATOM 4029 C C . GLU B 1 224 ? -1.298 25.219 5.527 1 51.12 224 GLU B C 1
ATOM 4031 O O . GLU B 1 224 ? -1.44 25.875 4.5 1 51.12 224 GLU B O 1
ATOM 4036 N N . SER B 1 225 ? -0.064 24.812 5.902 1 46.72 225 SER B N 1
ATOM 4037 C CA . SER B 1 225 ? 1.219 25.125 5.273 1 46.72 225 SER B CA 1
ATOM 4038 C C . SER B 1 225 ? 1.398 24.328 3.979 1 46.72 225 SER B C 1
ATOM 4040 O O . SER B 1 225 ? 2.098 24.781 3.068 1 46.72 225 SER B O 1
ATOM 4042 N N . VAL B 1 226 ? 0.876 23.203 3.982 1 48.56 226 VAL B N 1
ATOM 4043 C CA . VAL B 1 226 ? 1.257 22.281 2.918 1 48.56 226 VAL B CA 1
ATOM 4044 C C . VAL B 1 226 ? 0.72 22.781 1.58 1 48.56 226 VAL B C 1
ATOM 4046 O O . VAL B 1 226 ? 1.382 22.641 0.548 1 48.56 226 VAL B O 1
ATOM 4049 N N . LEU B 1 227 ? -0.526 23.453 1.651 1 45.19 227 LEU B N 1
ATOM 4050 C CA . LEU B 1 227 ? -1.08 23.938 0.39 1 45.19 227 LEU B CA 1
ATOM 4051 C C . LEU B 1 227 ? -0.232 25.062 -0.179 1 45.19 227 LEU B C 1
ATOM 4053 O O . LEU B 1 227 ? -0.342 25.391 -1.362 1 45.19 227 LEU B O 1
ATOM 4057 N N . SER B 1 228 ? 0.45 25.641 0.724 1 43 228 SER B N 1
ATOM 4058 C CA . SER B 1 228 ? 1.243 26.734 0.191 1 43 228 SER B CA 1
ATOM 4059 C C . SER B 1 228 ? 2.475 26.234 -0.548 1 43 228 SER B C 1
ATOM 4061 O O . SER B 1 228 ? 2.945 26.859 -1.495 1 43 228 SER B O 1
ATOM 4063 N N . LYS B 1 229 ? 3.182 25.266 -0.058 1 45.22 229 LYS B N 1
ATOM 4064 C CA . LYS B 1 229 ? 4.426 24.891 -0.716 1 45.22 229 LYS B CA 1
ATOM 4065 C C . LYS B 1 229 ? 4.219 23.656 -1.607 1 45.22 229 LYS B C 1
ATOM 4067 O O . LYS B 1 229 ? 3.805 22.609 -1.133 1 45.22 229 LYS B O 1
ATOM 4072 N N . ARG B 1 230 ? 3.969 23.859 -2.898 1 43.62 230 ARG B N 1
ATOM 4073 C CA . ARG B 1 230 ? 3.758 22.984 -4.051 1 43.62 230 ARG B CA 1
ATOM 4074 C C . ARG B 1 230 ? 4.824 21.891 -4.113 1 43.62 230 ARG B C 1
ATOM 4076 O O . ARG B 1 230 ? 5.82 22.031 -4.824 1 43.62 230 ARG B O 1
ATOM 4083 N N . LYS B 1 231 ? 5.191 21.156 -3.109 1 47.06 231 LYS B N 1
ATOM 4084 C CA . LYS B 1 231 ? 6.273 20.203 -3.387 1 47.06 231 LYS B CA 1
ATOM 4085 C C . LYS B 1 231 ? 5.805 19.094 -4.316 1 47.06 231 LYS B C 1
ATOM 4087 O O . LYS B 1 231 ? 4.77 18.469 -4.07 1 47.06 231 LYS B O 1
ATOM 4092 N N . ILE B 1 232 ? 6.355 19.062 -5.516 1 43.81 232 ILE B N 1
ATOM 4093 C CA . ILE B 1 232 ? 6.133 18.234 -6.688 1 43.81 232 ILE B CA 1
ATOM 4094 C C . ILE B 1 232 ? 5.824 16.797 -6.25 1 43.81 232 ILE B C 1
ATOM 4096 O O . ILE B 1 232 ? 4.953 16.141 -6.824 1 43.81 232 ILE B O 1
ATOM 4100 N N . TYR B 1 233 ? 6.617 16.375 -5.328 1 45.88 233 TYR B N 1
ATOM 4101 C CA . TYR B 1 233 ? 6.465 14.961 -5.02 1 45.88 233 TYR B CA 1
ATOM 4102 C C . TYR B 1 233 ? 5.105 14.688 -4.379 1 45.88 233 TYR B C 1
ATOM 4104 O O . TYR B 1 233 ? 4.582 13.578 -4.477 1 45.88 233 TYR B O 1
ATOM 4112 N N . HIS B 1 234 ? 4.621 15.773 -3.777 1 47.62 234 HIS B N 1
ATOM 4113 C CA . HIS B 1 234 ? 3.25 15.594 -3.316 1 47.62 234 HIS B CA 1
ATOM 4114 C C . HIS B 1 234 ? 2.314 15.281 -4.48 1 47.62 234 HIS B C 1
ATOM 4116 O O . HIS B 1 234 ? 1.337 14.547 -4.316 1 47.62 234 HIS B O 1
ATOM 4122 N N . TYR B 1 235 ? 2.848 15.812 -5.684 1 43.22 235 TYR B N 1
ATOM 4123 C CA . TYR B 1 235 ? 2.049 15.641 -6.891 1 43.22 235 TYR B CA 1
ATOM 4124 C C . TYR B 1 235 ? 2.229 14.234 -7.465 1 43.22 235 TYR B C 1
ATOM 4126 O O . TYR B 1 235 ? 1.341 13.719 -8.148 1 43.22 235 TYR B O 1
ATOM 4134 N N . LEU B 1 236 ? 3.354 13.891 -7.379 1 42.88 236 LEU B N 1
ATOM 4135 C CA . LEU B 1 236 ? 3.639 12.617 -8.023 1 42.88 236 LEU B CA 1
ATOM 4136 C C . LEU B 1 236 ? 2.869 11.484 -7.355 1 42.88 236 LEU B C 1
ATOM 4138 O O . LEU B 1 236 ? 2.508 10.5 -8.008 1 42.88 236 LEU B O 1
ATOM 4142 N N . ILE B 1 237 ? 3.031 11.484 -6.145 1 43.56 237 ILE B N 1
ATOM 4143 C CA . ILE B 1 237 ? 2.389 10.383 -5.438 1 43.56 237 ILE B CA 1
ATOM 4144 C C . ILE B 1 237 ? 0.877 10.445 -5.652 1 43.56 237 ILE B C 1
ATOM 4146 O O . ILE B 1 237 ? 0.221 9.414 -5.777 1 43.56 237 ILE B O 1
ATOM 4150 N N . PHE B 1 238 ? 0.273 11.711 -5.379 1 42.97 238 PHE B N 1
ATOM 4151 C CA . PHE B 1 238 ? -1.178 11.852 -5.391 1 42.97 238 PHE B CA 1
ATOM 4152 C C . PHE B 1 238 ? -1.636 12.633 -6.617 1 42.97 238 PHE B C 1
ATOM 4154 O O . PHE B 1 238 ? -2.086 13.773 -6.504 1 42.97 238 PHE B O 1
ATOM 4161 N N . PRO B 1 239 ? -1.049 12.32 -7.629 1 39.06 239 PRO B N 1
ATOM 4162 C CA . PRO B 1 239 ? -1.5 13.211 -8.703 1 39.06 239 PRO B CA 1
ATOM 4163 C C . PRO B 1 239 ? -2.922 13.727 -8.484 1 39.06 239 PRO B C 1
ATOM 4165 O O . PRO B 1 239 ? -3.191 14.914 -8.688 1 39.06 239 PRO B O 1
ATOM 4168 N N . LEU B 1 240 ? -3.838 12.719 -8.391 1 41.38 240 LEU B N 1
ATOM 4169 C CA . LEU B 1 240 ? -5.23 13.141 -8.477 1 41.38 240 LEU B CA 1
ATOM 4170 C C . LEU B 1 240 ? -5.648 13.898 -7.219 1 41.38 240 LEU B C 1
ATOM 4172 O O . LEU B 1 240 ? -6.723 14.508 -7.184 1 41.38 240 LEU B O 1
ATOM 4176 N N . MET B 1 241 ? -5.047 13.562 -6.207 1 41.72 241 MET B N 1
ATOM 4177 C CA . MET B 1 241 ? -5.613 14.078 -4.965 1 41.72 241 MET B CA 1
ATOM 4178 C C . MET B 1 241 ? -5.391 15.586 -4.855 1 41.72 241 MET B C 1
ATOM 4180 O O . MET B 1 241 ? -6.254 16.312 -4.359 1 41.72 241 MET B O 1
ATOM 4184 N N . THR B 1 242 ? -4.129 15.922 -5.215 1 42.28 242 THR B N 1
ATOM 4185 C CA . THR B 1 242 ? -3.877 17.328 -4.93 1 42.28 242 THR B CA 1
ATOM 4186 C C . THR B 1 242 ? -4.855 18.219 -5.695 1 42.28 242 THR B C 1
ATOM 4188 O O . THR B 1 242 ? -5.098 19.359 -5.301 1 42.28 242 THR B O 1
ATOM 4191 N N . LEU B 1 243 ? -5.137 17.703 -6.797 1 38.66 243 LEU B N 1
ATOM 4192 C CA . LEU B 1 243 ? -6.008 18.578 -7.566 1 38.66 243 LEU B CA 1
ATOM 4193 C C . LEU B 1 243 ? -7.27 18.922 -6.777 1 38.66 243 LEU B C 1
ATOM 4195 O O . LEU B 1 243 ? -7.773 20.047 -6.855 1 38.66 243 LEU B O 1
ATOM 4199 N N . PHE B 1 244 ? -7.832 17.891 -6.27 1 43.12 244 PHE B N 1
ATOM 4200 C CA . PHE B 1 244 ? -9.156 18.172 -5.734 1 43.12 244 PHE B CA 1
ATOM 4201 C C . PHE B 1 244 ? -9.07 18.656 -4.289 1 43.12 244 PHE B C 1
ATOM 4203 O O . PHE B 1 244 ? -10.055 19.141 -3.73 1 43.12 244 PHE B O 1
ATOM 4210 N N . VAL B 1 245 ? -8.031 18.141 -3.672 1 45.66 245 VAL B N 1
ATOM 4211 C CA . VAL B 1 245 ? -7.965 18.578 -2.277 1 45.66 245 VAL B CA 1
ATOM 4212 C C . VAL B 1 245 ? -7.664 20.062 -2.207 1 45.66 245 VAL B C 1
ATOM 4214 O O . VAL B 1 245 ? -8.055 20.734 -1.25 1 45.66 245 VAL B O 1
ATOM 4217 N N . ALA B 1 246 ? -6.723 20.453 -3.189 1 40.88 246 ALA B N 1
ATOM 4218 C CA . ALA B 1 246 ? -6.496 21.891 -3.018 1 40.88 246 ALA B CA 1
ATOM 4219 C C . ALA B 1 246 ? -7.816 22.656 -2.949 1 40.88 246 ALA B C 1
ATOM 4221 O O . ALA B 1 246 ? -8.445 22.906 -3.979 1 40.88 246 ALA B O 1
ATOM 4222 N N . ASP B 1 247 ? -8.695 22.078 -2.254 1 38.97 247 ASP B N 1
ATOM 4223 C CA . ASP B 1 247 ? -9.797 23 -2.012 1 38.97 247 ASP B CA 1
ATOM 4224 C C . ASP B 1 247 ? -9.344 24.453 -2.164 1 38.97 247 ASP B C 1
ATOM 4226 O O . ASP B 1 247 ? -8.219 24.797 -1.803 1 38.97 247 ASP B O 1
ATOM 4230 N N . ASN B 1 248 ? -9.898 25.109 -3.1 1 34.31 248 ASN B N 1
ATOM 4231 C CA . ASN B 1 248 ? -9.758 26.547 -3.299 1 34.31 248 ASN B CA 1
ATOM 4232 C C . ASN B 1 248 ? -9.359 27.25 -2.008 1 34.31 248 ASN B C 1
ATOM 4234 O O . ASN B 1 248 ? -10.047 27.125 -0.991 1 34.31 248 ASN B O 1
ATOM 4238 N N . GLN B 1 249 ? -8.102 27.531 -1.69 1 32.94 249 GLN B N 1
ATOM 4239 C CA . GLN B 1 249 ? -7.566 28.578 -0.826 1 32.94 249 GLN B CA 1
ATOM 4240 C C . GLN B 1 249 ? -8.586 29.688 -0.609 1 32.94 249 GLN B C 1
ATOM 4242 O O . GLN B 1 249 ? -8.336 30.641 0.132 1 32.94 249 GLN B O 1
ATOM 4247 N N . GLU B 1 250 ? -9.344 30.109 -1.585 1 32.69 250 GLU B N 1
ATOM 4248 C CA . GLU B 1 250 ? -10 31.344 -1.191 1 32.69 250 GLU B CA 1
ATOM 4249 C C . GLU B 1 250 ? -10.68 31.203 0.168 1 32.69 250 GLU B C 1
ATOM 4251 O O . GLU B 1 250 ? -10.906 32.219 0.857 1 32.69 250 GLU B O 1
ATOM 4256 N N . CYS B 1 251 ? -11.68 30.422 0.286 1 31.25 251 CYS B N 1
ATOM 4257 C CA . CYS B 1 251 ? -12.359 30.75 1.531 1 31.25 251 CYS B CA 1
ATOM 4258 C C . CYS B 1 251 ? -11.461 30.484 2.734 1 31.25 251 CYS B C 1
ATOM 4260 O O . CYS B 1 251 ? -10.828 29.438 2.822 1 31.25 251 CYS B O 1
ATOM 4262 N N . ARG B 1 252 ? -11.039 31.516 3.574 1 32.31 252 ARG B N 1
ATOM 4263 C CA . ARG B 1 252 ? -10.461 31.766 4.891 1 32.31 252 ARG B CA 1
ATOM 4264 C C . ARG B 1 252 ? -10.398 30.5 5.715 1 32.31 252 ARG B C 1
ATOM 4266 O O . ARG B 1 252 ? -11.172 29.562 5.492 1 32.31 252 ARG B O 1
ATOM 4273 N N . VAL B 1 253 ? -9.367 30.406 6.746 1 33.19 253 VAL B N 1
ATOM 4274 C CA . VAL B 1 253 ? -8.672 29.781 7.867 1 33.19 253 VAL B CA 1
ATOM 4275 C C . VAL B 1 253 ? -9.68 29.047 8.75 1 33.19 253 VAL B C 1
ATOM 4277 O O . VAL B 1 253 ? -9.367 28.688 9.891 1 33.19 253 VAL B O 1
ATOM 4280 N N . LYS B 1 254 ? -10.906 29.375 8.695 1 34.5 254 LYS B N 1
ATOM 4281 C CA . LYS B 1 254 ? -11.578 28.812 9.867 1 34.5 254 LYS B CA 1
ATOM 4282 C C . LYS B 1 254 ? -11.289 27.328 10.023 1 34.5 254 LYS B C 1
ATOM 4284 O O . LYS B 1 254 ? -10.945 26.656 9.047 1 34.5 254 LYS B O 1
ATOM 4289 N N . ASP B 1 255 ? -11.664 26.688 11.164 1 36.62 255 ASP B N 1
ATOM 4290 C CA . ASP B 1 255 ? -11.453 25.375 11.766 1 36.62 255 ASP B CA 1
ATOM 4291 C C . ASP B 1 255 ? -11.734 24.266 10.758 1 36.62 255 ASP B C 1
ATOM 4293 O O . ASP B 1 255 ? -12.891 23.969 10.453 1 36.62 255 ASP B O 1
ATOM 4297 N N . LYS B 1 256 ? -11.023 24.062 9.562 1 48.12 256 LYS B N 1
ATOM 4298 C CA . LYS B 1 256 ? -10.992 23.078 8.484 1 48.12 256 LYS B CA 1
ATOM 4299 C C . LYS B 1 256 ? -11.359 21.688 8.992 1 48.12 256 LYS B C 1
ATOM 4301 O O . LYS B 1 256 ? -11.438 20.734 8.219 1 48.12 256 LYS B O 1
ATOM 4306 N N . LYS B 1 257 ? -11.289 21.438 10.18 1 47.34 257 LYS B N 1
ATOM 4307 C CA . LYS B 1 257 ? -11.961 20.281 10.773 1 47.34 257 LYS B CA 1
ATOM 4308 C C . LYS B 1 257 ? -13.477 20.391 10.633 1 47.34 257 LYS B C 1
ATOM 4310 O O . LYS B 1 257 ? -14.078 21.375 11.078 1 47.34 257 LYS B O 1
ATOM 4315 N N . VAL B 1 258 ? -13.969 19.625 9.75 1 44.59 258 VAL B N 1
ATOM 4316 C CA . VAL B 1 258 ? -15.422 19.547 9.641 1 44.59 258 VAL B CA 1
ATOM 4317 C C . VAL B 1 258 ? -16.031 19.328 11.023 1 44.59 258 VAL B C 1
ATOM 4319 O O . VAL B 1 258 ? -15.609 18.422 11.75 1 44.59 258 VAL B O 1
ATOM 4322 N N . GLN B 1 259 ? -16.734 20.297 11.484 1 49.19 259 GLN B N 1
ATOM 4323 C CA . GLN B 1 259 ? -17.5 20.047 12.703 1 49.19 259 GLN B CA 1
ATOM 4324 C C . GLN B 1 259 ? -18.562 18.984 12.469 1 49.19 259 GLN B C 1
ATOM 4326 O O . GLN B 1 259 ? -19.297 19.031 11.477 1 49.19 259 GLN B O 1
ATOM 4331 N N . ASN B 1 260 ? -18.5 17.906 13.156 1 53.03 260 ASN B N 1
ATOM 4332 C CA . ASN B 1 260 ? -19.453 16.797 13.031 1 53.03 260 ASN B CA 1
ATOM 4333 C C . ASN B 1 260 ? -20.828 17.188 13.57 1 53.03 260 ASN B C 1
ATOM 4335 O O . ASN B 1 260 ? -21.25 16.672 14.609 1 53.03 260 ASN B O 1
ATOM 4339 N N . ASN B 1 261 ? -21.547 18.172 12.93 1 55.38 261 ASN B N 1
ATOM 4340 C CA . ASN B 1 261 ? -22.891 18.609 13.266 1 55.38 261 ASN B CA 1
ATOM 4341 C C . ASN B 1 261 ? -23.938 17.938 12.391 1 55.38 261 ASN B C 1
ATOM 4343 O O . ASN B 1 261 ? -23.703 17.719 11.195 1 55.38 261 ASN B O 1
ATOM 4347 N N . PHE B 1 262 ? -24.875 17.344 13.078 1 57.28 262 PHE B N 1
ATOM 4348 C CA . PHE B 1 262 ? -25.938 16.641 12.383 1 57.28 262 PHE B CA 1
ATOM 4349 C C . PHE B 1 262 ? -27.25 17.422 12.461 1 57.28 262 PHE B C 1
ATOM 4351 O O . PHE B 1 262 ? -27.5 18.109 13.445 1 57.28 262 PHE B O 1
ATOM 4358 N N . ASP B 1 263 ? -27.953 17.484 11.391 1 57.41 263 ASP B N 1
ATOM 4359 C CA . ASP B 1 263 ? -29.234 18.172 11.328 1 57.41 263 ASP B CA 1
ATOM 4360 C C . ASP B 1 263 ? -30.172 17.672 12.43 1 57.41 263 ASP B C 1
ATOM 4362 O O . ASP B 1 263 ? -31.016 18.422 12.922 1 57.41 263 ASP B O 1
ATOM 4366 N N . ILE B 1 264 ? -29.891 16.531 12.836 1 53.69 264 ILE B N 1
ATOM 4367 C CA . ILE B 1 264 ? -30.828 15.961 13.805 1 53.69 264 ILE B CA 1
ATOM 4368 C C . ILE B 1 264 ? -30.469 16.453 15.203 1 53.69 264 ILE B C 1
ATOM 4370 O O . ILE B 1 264 ? -31.344 16.562 16.062 1 53.69 264 ILE B O 1
ATOM 4374 N N . PHE B 1 265 ? -29.172 16.703 15.453 1 46.25 265 PHE B N 1
ATOM 4375 C CA . PHE B 1 265 ? -28.766 17.094 16.797 1 46.25 265 PHE B CA 1
ATOM 4376 C C . PHE B 1 265 ? -28.766 18.609 16.953 1 46.25 265 PHE B C 1
ATOM 4378 O O . PHE B 1 265 ? -28.281 19.141 17.953 1 46.25 265 PHE B O 1
ATOM 4385 N N . THR B 1 266 ? -29.094 19.375 16.031 1 43.97 266 THR B N 1
ATOM 4386 C CA . THR B 1 266 ? -29.078 20.828 16.188 1 43.97 266 THR B CA 1
ATOM 4387 C C . THR B 1 266 ? -29.953 21.25 17.359 1 43.97 266 THR B C 1
ATOM 4389 O O . THR B 1 266 ? -31.188 21.125 17.297 1 43.97 266 THR B O 1
ATOM 4392 N N . ASN B 1 267 ? -29.438 21.141 18.484 1 39.31 267 ASN B N 1
ATOM 4393 C CA . ASN B 1 267 ? -30.094 21.922 19.531 1 39.31 267 ASN B CA 1
ATOM 4394 C C . ASN B 1 267 ? -30.125 23.406 19.172 1 39.31 267 ASN B C 1
ATOM 4396 O O . ASN B 1 267 ? -29.219 23.922 18.531 1 39.31 267 ASN B O 1
ATOM 4400 N N . HIS B 1 268 ? -31.328 24.219 19.203 1 39.41 268 HIS B N 1
ATOM 4401 C CA . HIS B 1 268 ? -31.656 25.625 19.031 1 39.41 268 HIS B CA 1
ATOM 4402 C C . HIS B 1 268 ? -30.594 26.531 19.641 1 39.41 268 HIS B C 1
ATOM 4404 O O . HIS B 1 268 ? -30.562 27.734 19.375 1 39.41 268 HIS B O 1
ATOM 4410 N N . LYS B 1 269 ? -29.859 26.234 20.703 1 40.44 269 LYS B N 1
ATOM 4411 C CA . LYS B 1 269 ? -29.125 27.25 21.453 1 40.44 269 LYS B CA 1
ATOM 4412 C C . LYS B 1 269 ? -27.812 27.594 20.766 1 40.44 269 LYS B C 1
ATOM 4414 O O . LYS B 1 269 ? -27.203 28.625 21.047 1 40.44 269 LYS B O 1
ATOM 4419 N N . GLU B 1 270 ? -27.156 26.812 20.047 1 37.81 270 GLU B N 1
ATOM 4420 C CA . GLU B 1 270 ? -25.781 27.141 19.641 1 37.81 270 GLU B CA 1
ATOM 4421 C C . GLU B 1 270 ? -25.766 28.062 18.422 1 37.81 270 GLU B C 1
ATOM 4423 O O . GLU B 1 270 ? -24.719 28.328 17.859 1 37.81 270 GLU B O 1
ATOM 4428 N N . LYS B 1 271 ? -26.781 28.781 18 1 38.69 271 LYS B N 1
ATOM 4429 C CA . LYS B 1 271 ? -26.828 29.828 17 1 38.69 271 LYS B CA 1
ATOM 4430 C C . LYS B 1 271 ? -25.875 30.969 17.344 1 38.69 271 LYS B C 1
ATOM 4432 O O . LYS B 1 271 ? -25.422 31.703 16.453 1 38.69 271 LYS B O 1
ATOM 4437 N N . LYS B 1 272 ? -25.656 31.359 18.641 1 35.91 272 LYS B N 1
ATOM 4438 C CA . LYS B 1 272 ? -25.172 32.688 18.969 1 35.91 272 LYS B CA 1
ATOM 4439 C C . LYS B 1 272 ? -23.672 32.844 18.688 1 35.91 272 LYS B C 1
ATOM 4441 O O . LYS B 1 272 ? -23.219 33.875 18.25 1 35.91 272 LYS B O 1
ATOM 4446 N N . CYS B 1 273 ? -22.922 31.875 19 1 32.41 273 CYS B N 1
ATOM 4447 C CA . CYS B 1 273 ? -21.516 32.281 19 1 32.41 273 CYS B CA 1
ATOM 4448 C C . CYS B 1 273 ? -20.969 32.375 17.578 1 32.41 273 CYS B C 1
ATOM 4450 O O . CYS B 1 273 ? -19.953 33 17.344 1 32.41 273 CYS B O 1
ATOM 4452 N N . ASP B 1 274 ? -21.5 31.719 16.609 1 33.53 274 ASP B N 1
ATOM 4453 C CA . ASP B 1 274 ? -20.812 31.766 15.328 1 33.53 274 ASP B CA 1
ATOM 4454 C C . ASP B 1 274 ? -21.094 33.062 14.602 1 33.53 274 ASP B C 1
ATOM 4456 O O . ASP B 1 274 ? -20.516 33.344 13.547 1 33.53 274 ASP B O 1
ATOM 4460 N N . GLU B 1 275 ? -22.078 33.969 14.961 1 32.12 275 GLU B N 1
ATOM 4461 C CA . GLU B 1 275 ? -22.312 35.188 14.219 1 32.12 275 GLU B CA 1
ATOM 4462 C C . GLU B 1 275 ? -21.109 36.125 14.312 1 32.12 275 GLU B C 1
ATOM 4464 O O . GLU B 1 275 ? -20.859 36.938 13.406 1 32.12 275 GLU B O 1
ATOM 4469 N N . LYS B 1 276 ? -20.469 36.375 15.438 1 33.31 276 LYS B N 1
ATOM 4470 C CA . LYS B 1 276 ? -19.547 37.5 15.547 1 33.31 276 LYS B CA 1
ATOM 4471 C C . LYS B 1 276 ? -18.281 37.25 14.75 1 33.31 276 LYS B C 1
ATOM 4473 O O . LYS B 1 276 ? -17.672 38.188 14.227 1 33.31 276 LYS B O 1
ATOM 4478 N N . ILE B 1 277 ? -17.656 36.094 14.766 1 31.06 277 ILE B N 1
ATOM 4479 C CA . ILE B 1 277 ? -16.297 36.125 14.227 1 31.06 277 ILE B CA 1
ATOM 4480 C C . ILE B 1 277 ? -16.344 35.969 12.711 1 31.06 277 ILE B C 1
ATOM 4482 O O . ILE B 1 277 ? -15.297 35.938 12.055 1 31.06 277 ILE B O 1
ATOM 4486 N N . LEU B 1 278 ? -17.516 35.875 12.117 1 25.34 278 LEU B N 1
ATOM 4487 C CA . LEU B 1 278 ? -17.516 35.75 10.664 1 25.34 278 LEU B CA 1
ATOM 4488 C C . LEU B 1 278 ? -17.203 37.094 10.008 1 25.34 278 LEU B C 1
ATOM 4490 O O . LEU B 1 278 ? -17.25 37.219 8.781 1 25.34 278 LEU B O 1
ATOM 4494 N N . VAL B 1 279 ? -17.109 38.281 10.695 1 25.41 279 VAL B N 1
ATOM 4495 C CA . VAL B 1 279 ? -17.031 39.5 9.906 1 25.41 279 VAL B CA 1
ATOM 4496 C C . VAL B 1 279 ? -15.625 39.625 9.32 1 25.41 279 VAL B C 1
ATOM 4498 O O . VAL B 1 279 ? -14.656 39.844 10.055 1 25.41 279 VAL B O 1
ATOM 4501 N N . CYS B 1 280 ? -15.008 38.688 8.641 1 21.53 280 CYS B N 1
ATOM 4502 C CA . CYS B 1 280 ? -14.062 39.344 7.73 1 21.53 280 CYS B CA 1
ATOM 4503 C C . CYS B 1 280 ? -14.797 39.938 6.547 1 21.53 280 CYS B C 1
ATOM 4505 O O . CYS B 1 280 ? -15.766 39.375 6.047 1 21.53 280 CYS B O 1
#